Protein AF-0000000080208015 (afdb_homodimer)

Solvent-accessible surface area (backbone atoms only — not comparable to full-atom values): 23396 Å² total; per-residue (Å²): 111,74,65,52,50,56,50,48,65,58,19,70,75,49,60,36,46,51,72,70,50,49,55,54,48,58,71,59,47,42,80,45,78,41,51,55,68,32,77,72,48,50,57,57,36,70,75,39,34,36,34,33,29,68,35,41,29,38,30,33,27,43,63,46,97,78,62,53,70,34,47,76,48,58,40,22,44,45,29,70,52,44,69,42,36,48,31,81,92,44,45,27,84,51,18,32,30,20,65,29,54,25,35,33,40,32,32,48,21,72,60,49,50,51,50,40,67,75,40,54,69,21,49,59,49,38,43,28,52,52,46,52,52,32,52,53,38,47,48,50,48,51,34,66,23,74,47,53,70,61,45,40,53,52,51,51,50,52,51,42,36,27,48,36,63,70,41,80,81,41,68,59,59,47,74,31,84,46,43,62,60,51,52,13,41,38,61,48,48,49,54,66,59,44,49,54,44,52,51,52,41,31,75,69,67,36,33,45,84,50,92,60,23,33,33,33,52,26,43,52,58,39,54,54,53,41,60,68,71,96,113,73,65,53,50,56,50,48,65,59,18,70,76,48,57,35,44,53,71,69,51,50,54,53,48,58,72,58,46,43,80,46,78,40,51,56,68,32,78,72,46,50,57,56,36,69,75,39,33,36,35,32,30,69,35,42,28,38,30,33,26,42,65,45,97,77,63,52,70,34,46,76,48,57,39,22,44,46,28,71,53,43,70,43,37,49,31,81,90,45,45,28,84,50,18,32,28,20,64,28,54,26,34,33,40,32,31,48,20,72,60,48,52,52,51,41,67,76,40,57,71,20,47,59,49,38,43,30,53,51,46,51,52,32,52,53,40,48,49,50,47,51,35,65,23,74,47,52,70,60,43,40,54,54,52,50,50,51,50,45,37,27,48,36,63,70,41,79,80,42,68,60,59,47,73,31,84,48,43,62,60,52,51,11,43,38,60,47,48,48,53,65,60,45,48,54,44,53,50,53,42,33,74,68,66,36,35,46,84,50,90,60,23,35,33,33,52,26,44,52,58,39,52,56,52,41,60,68,70,95

Structure (mmCIF, N/CA/C/O backbone):
data_AF-0000000080208015-model_v1
#
loop_
_entity.id
_entity.type
_entity.pdbx_description
1 polymer 'Transcriptional regulator'
#
loop_
_atom_site.group_PDB
_atom_site.id
_atom_site.type_symbol
_atom_site.label_atom_id
_atom_site.label_alt_id
_atom_site.label_comp_id
_atom_site.label_asym_id
_atom_site.label_entity_id
_atom_site.label_seq_id
_atom_site.pdbx_PDB_ins_code
_atom_site.Cartn_x
_atom_site.Cartn_y
_atom_site.Cartn_z
_atom_site.occupancy
_atom_site.B_iso_or_equiv
_atom_site.auth_seq_id
_atom_site.auth_comp_id
_atom_site.auth_asym_id
_atom_site.auth_atom_id
_atom_site.pdbx_PDB_model_num
ATOM 1 N N . MET A 1 1 ? -26.188 -22.109 -5.305 1 51.5 1 MET A N 1
ATOM 2 C CA . MET A 1 1 ? -24.859 -22.547 -5.723 1 51.5 1 MET A CA 1
ATOM 3 C C . MET A 1 1 ? -24.391 -21.766 -6.949 1 51.5 1 MET A C 1
ATOM 5 O O . MET A 1 1 ? -23.234 -21.328 -7.012 1 51.5 1 MET A O 1
ATOM 9 N N . GLU A 1 2 ? 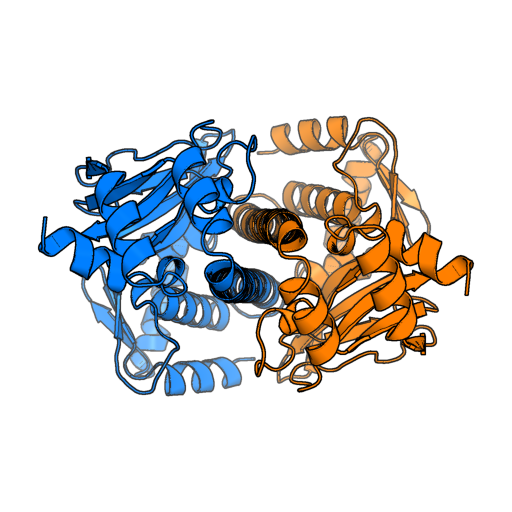-25.312 -21.609 -7.996 1 59.56 2 GLU A N 1
ATOM 10 C CA . GLU A 1 2 ? -25.062 -20.906 -9.25 1 59.56 2 GLU A CA 1
ATOM 11 C C . GLU A 1 2 ? -24.797 -19.422 -9.016 1 59.56 2 GLU A C 1
ATOM 13 O O . GLU A 1 2 ? -23.906 -18.828 -9.633 1 59.56 2 GLU A O 1
ATOM 18 N N . ASP A 1 3 ? -25.297 -18.875 -7.895 1 87.69 3 ASP A N 1
ATOM 19 C CA . ASP A 1 3 ? -25.188 -17.469 -7.539 1 87.69 3 ASP A CA 1
ATOM 20 C C . ASP A 1 3 ? -23.812 -17.156 -6.941 1 87.69 3 ASP A C 1
ATOM 22 O O . ASP A 1 3 ? -23.172 -16.172 -7.316 1 87.69 3 ASP A O 1
ATOM 26 N N . ILE A 1 4 ? -23.328 -18.219 -6.43 1 93.38 4 ILE A N 1
ATOM 27 C CA . ILE A 1 4 ? -22.031 -18.031 -5.77 1 93.38 4 ILE A CA 1
ATOM 28 C C . ILE A 1 4 ? -20.922 -18 -6.812 1 93.38 4 ILE A C 1
ATOM 30 O O . ILE A 1 4 ? -20.031 -17.141 -6.742 1 93.38 4 ILE A O 1
ATOM 34 N N . LYS A 1 5 ? -21.047 -18.922 -7.766 1 94.94 5 LYS A N 1
ATOM 35 C CA . LYS A 1 5 ? -20.047 -18.984 -8.828 1 94.94 5 LYS A CA 1
ATOM 36 C C . LYS A 1 5 ? -19.969 -17.656 -9.594 1 94.94 5 LYS A C 1
ATOM 38 O O . LYS A 1 5 ? -18.875 -17.156 -9.867 1 94.94 5 LYS A O 1
ATOM 43 N N . SER A 1 6 ? -21.125 -17.141 -9.945 1 94.69 6 SER A N 1
ATOM 44 C CA . SER A 1 6 ? -21.188 -15.875 -10.68 1 94.69 6 SER A CA 1
ATOM 45 C C . SER A 1 6 ? -20.562 -14.742 -9.875 1 94.69 6 SER A C 1
ATOM 47 O O . SER A 1 6 ? -19.859 -13.898 -10.438 1 94.69 6 SER A O 1
ATOM 49 N N . LEU A 1 7 ? -20.781 -14.727 -8.602 1 94.25 7 LEU A N 1
ATOM 50 C CA . LEU A 1 7 ? -20.234 -13.695 -7.727 1 94.25 7 LEU A CA 1
ATOM 51 C C . LEU A 1 7 ? -18.719 -13.812 -7.625 1 94.25 7 LEU A C 1
ATOM 53 O O . LEU A 1 7 ? -18.016 -12.797 -7.66 1 94.25 7 LEU A O 1
ATOM 57 N N . LEU A 1 8 ? -18.234 -15.055 -7.539 1 95.62 8 LEU A N 1
ATOM 58 C CA . LEU A 1 8 ? -16.797 -15.266 -7.449 1 95.62 8 LEU A CA 1
ATOM 59 C C . LEU A 1 8 ? -16.094 -14.867 -8.75 1 95.62 8 LEU A C 1
ATOM 61 O O . LEU A 1 8 ? -15 -14.312 -8.727 1 95.62 8 LEU A O 1
ATOM 65 N N . LEU A 1 9 ? -16.812 -15.141 -9.836 1 93.56 9 LEU A N 1
ATOM 66 C CA . LEU A 1 9 ? -16.266 -14.812 -11.148 1 93.56 9 LEU A CA 1
ATOM 67 C C . LEU A 1 9 ? -16.141 -13.305 -11.32 1 93.56 9 LEU A C 1
ATOM 69 O O . LEU A 1 9 ? -15.289 -12.828 -12.078 1 93.56 9 LEU A O 1
ATOM 73 N N . GLN A 1 10 ? -16.906 -12.562 -10.586 1 91.06 10 GLN A N 1
ATOM 74 C CA . GLN A 1 10 ? -16.922 -11.109 -10.711 1 91.06 10 GLN A CA 1
ATOM 75 C C . GLN A 1 10 ? -15.867 -10.469 -9.812 1 91.06 10 GLN A C 1
ATOM 77 O O . GLN A 1 10 ? -15.562 -9.281 -9.961 1 91.06 10 GLN A O 1
ATOM 82 N N . CYS A 1 11 ? -15.281 -11.203 -8.984 1 94 11 CYS A N 1
ATOM 83 C CA . CYS A 1 11 ? -14.297 -10.656 -8.055 1 94 11 CYS A CA 1
ATOM 84 C C . CYS A 1 11 ? -12.914 -10.586 -8.695 1 94 11 CYS A C 1
ATOM 86 O O . CYS A 1 11 ? -12.352 -11.617 -9.07 1 94 11 CYS A O 1
ATOM 88 N N . PRO A 1 12 ? -12.312 -9.438 -8.742 1 94.62 12 PRO A N 1
ATOM 89 C CA . PRO A 1 12 ? -11.039 -9.258 -9.453 1 94.62 12 PRO A CA 1
ATOM 90 C C . PRO A 1 12 ? -9.93 -10.164 -8.93 1 94.62 12 PRO A C 1
ATOM 92 O O . PRO A 1 12 ? -9.117 -10.664 -9.703 1 94.62 12 PRO A O 1
ATOM 95 N N . VAL A 1 13 ? -9.883 -10.461 -7.672 1 95.5 13 VAL A N 1
ATOM 96 C CA . VAL A 1 13 ? -8.781 -11.195 -7.062 1 95.5 13 VAL A CA 1
ATOM 97 C C . VAL A 1 13 ? -8.82 -12.648 -7.52 1 95.5 13 VAL A C 1
ATOM 99 O O . VAL A 1 13 ? -7.812 -13.359 -7.457 1 95.5 13 VAL A O 1
ATOM 102 N N . LEU A 1 14 ? -9.977 -13.125 -8.062 1 97.19 14 LEU A N 1
ATOM 103 C CA . LEU A 1 14 ? -10.125 -14.508 -8.492 1 97.19 14 LEU A CA 1
ATOM 104 C C . LEU A 1 14 ? -10.078 -14.617 -10.016 1 97.19 14 LEU A C 1
ATOM 106 O O . LEU A 1 14 ? -10.203 -15.703 -10.57 1 97.19 14 LEU A O 1
ATOM 110 N N . ALA A 1 15 ? -9.867 -13.492 -10.656 1 95.69 15 ALA A N 1
ATOM 111 C CA . ALA A 1 15 ? -9.977 -13.414 -12.109 1 95.69 15 ALA A CA 1
ATOM 112 C C . ALA A 1 15 ? -8.898 -14.258 -12.789 1 95.69 15 ALA A C 1
ATOM 114 O O . ALA A 1 15 ? -9.023 -14.609 -13.961 1 95.69 15 ALA A O 1
ATOM 115 N N . GLY A 1 16 ? -7.844 -14.562 -12.07 1 96.75 16 GLY A N 1
ATOM 116 C CA . GLY A 1 16 ? -6.77 -15.352 -12.648 1 96.75 16 GLY A CA 1
ATOM 117 C C . GLY A 1 16 ? -7.039 -16.844 -12.594 1 96.75 16 GLY A C 1
ATOM 118 O O . GLY A 1 16 ? -6.332 -17.625 -13.234 1 96.75 16 GLY A O 1
ATOM 119 N N . LEU A 1 17 ? -8.023 -17.281 -11.891 1 97.44 17 LEU A N 1
ATOM 120 C CA . LEU A 1 17 ? -8.359 -18.688 -11.789 1 97.44 17 LEU A CA 1
ATOM 121 C C . LEU A 1 17 ? -9.062 -19.172 -13.055 1 97.44 17 LEU A C 1
ATOM 123 O O . LEU A 1 17 ? -9.945 -18.5 -13.578 1 97.44 17 LEU A O 1
ATOM 127 N N . PRO A 1 18 ? -8.672 -20.375 -13.523 1 97.31 18 PRO A N 1
ATOM 128 C CA . PRO A 1 18 ? -9.477 -20.984 -14.578 1 97.31 18 PRO A CA 1
ATOM 129 C C . PRO A 1 18 ? -10.836 -21.484 -14.086 1 97.31 18 PRO A C 1
ATOM 131 O O . PRO A 1 18 ? -11.109 -21.438 -12.883 1 97.31 18 PRO A O 1
ATOM 134 N N . VAL A 1 19 ? -11.625 -21.953 -14.992 1 96 19 VAL A N 1
ATOM 135 C CA . VAL A 1 19 ? -12.969 -22.391 -14.664 1 96 19 VAL A CA 1
ATOM 136 C C . VAL A 1 19 ? -12.898 -23.516 -13.617 1 96 19 VAL A C 1
ATOM 138 O O . VAL A 1 19 ? -13.695 -23.531 -12.68 1 96 19 VAL A O 1
ATOM 141 N N . GLU A 1 20 ? -12 -24.406 -13.789 1 97.19 20 GLU A N 1
ATOM 142 C CA . GLU A 1 20 ? -11.82 -25.484 -12.828 1 97.19 20 GLU A CA 1
ATOM 143 C C . GLU A 1 20 ? -11.477 -24.938 -11.445 1 97.19 20 GLU A C 1
ATOM 145 O O . GLU A 1 20 ? -11.961 -25.453 -10.43 1 97.19 20 GLU A O 1
ATOM 150 N N . GLY A 1 21 ? -10.602 -23.938 -11.406 1 97.62 21 GLY A N 1
ATOM 151 C CA . GLY A 1 21 ? -10.227 -23.312 -10.156 1 97.62 21 GLY A CA 1
ATOM 152 C C . GLY A 1 21 ? -11.391 -22.625 -9.453 1 97.62 21 GLY A C 1
ATOM 153 O O . GLY A 1 21 ? -11.523 -22.719 -8.234 1 97.62 21 GLY A O 1
ATOM 154 N N . ILE A 1 22 ? -12.234 -21.969 -10.258 1 97.69 22 ILE A N 1
ATOM 155 C CA . ILE A 1 22 ? -13.414 -21.328 -9.703 1 97.69 22 ILE A CA 1
ATOM 156 C C . ILE A 1 22 ? -14.359 -22.375 -9.117 1 97.69 22 ILE A C 1
ATOM 158 O O . ILE A 1 22 ? -14.914 -22.188 -8.039 1 97.69 22 ILE A O 1
ATOM 162 N N . ASN A 1 23 ? -14.492 -23.469 -9.828 1 97.38 23 ASN A N 1
ATOM 163 C CA . ASN A 1 23 ? -15.328 -24.547 -9.328 1 97.38 23 ASN A CA 1
ATOM 164 C C . ASN A 1 23 ? -14.82 -25.078 -7.992 1 97.38 23 ASN A C 1
ATOM 166 O O . ASN A 1 23 ? -15.609 -25.375 -7.094 1 97.38 23 ASN A O 1
ATOM 170 N N . GLU A 1 24 ? -13.586 -25.203 -7.855 1 97.94 24 GLU A N 1
ATOM 171 C CA . GLU A 1 24 ? -13 -25.641 -6.594 1 97.94 24 GLU A CA 1
ATOM 172 C C . GLU A 1 24 ? -13.195 -24.594 -5.496 1 97.94 24 GLU A C 1
ATOM 174 O O . GLU A 1 24 ? -13.438 -24.938 -4.34 1 97.94 24 GLU A O 1
ATOM 179 N N . ALA A 1 25 ? -13.055 -23.328 -5.891 1 97.75 25 ALA A N 1
ATOM 180 C CA . ALA A 1 25 ? -13.312 -22.25 -4.934 1 97.75 25 ALA A CA 1
ATOM 181 C C . ALA A 1 25 ? -14.742 -22.312 -4.41 1 97.75 25 ALA A C 1
ATOM 183 O O . ALA A 1 25 ? -14.984 -22.109 -3.221 1 97.75 25 ALA A O 1
ATOM 184 N N . VAL A 1 26 ? -15.656 -22.594 -5.262 1 97.38 26 VAL A N 1
ATOM 185 C CA . VAL A 1 26 ? -17.062 -22.703 -4.898 1 97.38 26 VAL A CA 1
ATOM 186 C C . VAL A 1 26 ? -17.25 -23.781 -3.838 1 97.38 26 VAL A C 1
ATOM 188 O O . VAL A 1 26 ? -18.094 -23.641 -2.945 1 97.38 26 VAL A O 1
ATOM 191 N N . GLN A 1 27 ? -16.438 -24.75 -3.842 1 97.12 27 GLN A N 1
ATOM 192 C CA . GLN A 1 27 ? -16.562 -25.891 -2.932 1 97.12 27 GLN A CA 1
ATOM 193 C C . GLN A 1 27 ? -16.031 -25.547 -1.542 1 97.12 27 GLN A C 1
ATOM 195 O O . GLN A 1 27 ? -16.422 -26.172 -0.553 1 97.12 27 GLN A O 1
ATOM 200 N N . ILE A 1 28 ? -15.266 -24.609 -1.431 1 96.56 28 ILE A N 1
ATOM 201 C CA . ILE A 1 28 ? -14.633 -24.344 -0.142 1 96.56 28 ILE A CA 1
ATOM 202 C C . ILE A 1 28 ? -15.195 -23.047 0.452 1 96.56 28 ILE A C 1
ATOM 204 O O . ILE A 1 28 ? -14.938 -22.734 1.615 1 96.56 28 ILE A O 1
ATOM 208 N N . VAL A 1 29 ? -15.969 -22.359 -0.311 1 97 29 VAL A N 1
ATOM 209 C CA . VAL A 1 29 ? -16.469 -21.047 0.089 1 97 29 VAL A CA 1
ATOM 210 C C . VAL A 1 29 ? -17.547 -21.219 1.169 1 97 29 VAL A C 1
ATOM 212 O O . VAL A 1 29 ? -18.328 -22.172 1.14 1 97 29 VAL A O 1
ATOM 215 N N . ARG A 1 30 ? -17.578 -20.328 2.172 1 96.38 30 ARG A N 1
ATOM 216 C CA . ARG A 1 30 ? -18.609 -20.234 3.199 1 96.38 30 ARG A CA 1
ATOM 217 C C . ARG A 1 30 ? -19.281 -18.875 3.178 1 96.38 30 ARG A C 1
ATOM 219 O O . ARG A 1 30 ? -18.609 -17.844 3.211 1 96.38 30 ARG A O 1
ATOM 226 N N . ALA A 1 31 ? -20.578 -18.875 3.18 1 96.62 31 ALA A N 1
ATOM 227 C CA . ALA A 1 31 ? -21.328 -17.625 3.227 1 96.62 31 ALA A CA 1
ATOM 228 C C . ALA A 1 31 ? -21.547 -17.172 4.668 1 96.62 31 ALA A C 1
ATOM 230 O O . ALA A 1 31 ? -21.891 -17.984 5.535 1 96.62 31 ALA A O 1
ATOM 231 N N . ARG A 1 32 ? -21.297 -15.953 4.953 1 97.06 32 ARG A N 1
ATOM 232 C CA . ARG A 1 32 ? -21.516 -15.336 6.258 1 97.06 32 ARG A CA 1
ATOM 233 C C . ARG A 1 32 ? -22.344 -14.062 6.133 1 97.06 32 ARG A C 1
ATOM 235 O O . ARG A 1 32 ? -22.141 -13.273 5.207 1 97.06 32 ARG A O 1
ATOM 242 N N . HIS A 1 33 ? -23.234 -13.891 7.043 1 97.94 33 HIS A N 1
ATOM 243 C CA . HIS A 1 33 ? -24.078 -12.703 7.051 1 97.94 33 HIS A CA 1
ATOM 244 C C . HIS A 1 33 ? -23.812 -11.844 8.281 1 97.94 33 HIS A C 1
ATOM 246 O O . HIS A 1 33 ? -23.625 -12.367 9.383 1 97.94 33 HIS A O 1
ATOM 252 N N . PHE A 1 34 ? -23.766 -10.562 8.086 1 98.25 34 PHE A N 1
ATOM 253 C CA . PHE A 1 34 ? -23.578 -9.586 9.156 1 98.25 34 PHE A CA 1
ATOM 254 C C . PHE A 1 34 ? -24.594 -8.453 9.047 1 98.25 34 PHE A C 1
ATOM 256 O O . PHE A 1 34 ? -24.797 -7.906 7.965 1 98.25 34 PHE A O 1
ATOM 263 N N . ASP A 1 35 ? -25.141 -8.094 10.18 1 98.12 35 ASP A N 1
ATOM 264 C CA . ASP A 1 35 ? -26.016 -6.926 10.219 1 98.12 35 ASP A CA 1
ATOM 265 C C . ASP A 1 35 ? -25.219 -5.629 10.172 1 98.12 35 ASP A C 1
ATOM 267 O O . ASP A 1 35 ? -24.031 -5.617 10.531 1 98.12 35 ASP A O 1
ATOM 271 N N . GLU A 1 36 ? -25.875 -4.668 9.688 1 96.5 36 GLU A N 1
ATOM 272 C CA . GLU A 1 36 ? -25.266 -3.348 9.711 1 96.5 36 GLU A CA 1
ATOM 273 C C . GLU A 1 36 ? -24.625 -3.068 11.07 1 96.5 36 GLU A C 1
ATOM 275 O O . GLU A 1 36 ? -25.203 -3.367 12.117 1 96.5 36 GLU A O 1
ATOM 280 N N . LYS A 1 37 ? -23.375 -2.645 11.047 1 95 37 LYS A N 1
ATOM 281 C CA . LYS A 1 37 ? -22.594 -2.201 12.195 1 95 37 LYS A CA 1
ATOM 282 C C . LYS A 1 37 ? -22 -3.389 12.938 1 95 37 LYS A C 1
ATOM 284 O O . LYS A 1 37 ? -21.234 -3.209 13.891 1 95 37 LYS A O 1
ATOM 289 N N . ALA A 1 38 ? -22.328 -4.574 12.492 1 97.38 38 ALA A N 1
ATOM 290 C CA . ALA A 1 38 ? -21.734 -5.75 13.141 1 97.38 38 ALA A CA 1
ATOM 291 C C . ALA A 1 38 ? -20.234 -5.832 12.875 1 97.38 38 ALA A C 1
ATOM 293 O O . ALA A 1 38 ? -19.781 -5.523 11.773 1 97.38 38 ALA A O 1
ATOM 294 N N . LEU A 1 39 ? -19.5 -6.285 13.883 1 96.31 39 LEU A N 1
ATOM 295 C CA . LEU A 1 39 ? -18.062 -6.523 13.734 1 96.31 39 LEU A CA 1
ATOM 296 C C . LEU A 1 39 ? -17.812 -7.77 12.898 1 96.31 39 LEU A C 1
ATOM 298 O O . LEU A 1 39 ? -18.328 -8.844 13.195 1 96.31 39 LEU A O 1
ATOM 302 N N . ILE A 1 40 ? -17.078 -7.602 11.852 1 96.94 40 ILE A N 1
ATOM 303 C CA . ILE A 1 40 ? -16.734 -8.727 10.992 1 96.94 40 ILE A CA 1
ATOM 304 C C . ILE A 1 40 ? -15.438 -9.367 11.477 1 96.94 40 ILE A C 1
ATOM 306 O O . ILE A 1 40 ? -15.359 -10.594 11.609 1 96.94 40 ILE A O 1
ATOM 310 N N . CYS A 1 41 ? -14.445 -8.617 11.719 1 94.62 41 CYS A N 1
ATOM 311 C CA . CYS A 1 41 ? -13.18 -9.062 12.281 1 94.62 41 CYS A CA 1
ATOM 312 C C . CYS A 1 41 ? -12.469 -7.926 13.008 1 94.62 41 CYS A C 1
ATOM 314 O O . CYS A 1 41 ? -12.68 -6.754 12.688 1 94.62 41 CYS A O 1
ATOM 316 N N . SER A 1 42 ? -11.633 -8.312 13.961 1 92.44 42 SER A N 1
ATOM 317 C CA . SER A 1 42 ? -10.906 -7.328 14.766 1 92.44 42 SER A CA 1
ATOM 318 C C . SER A 1 42 ? -9.438 -7.258 14.352 1 92.44 42 SER A C 1
ATOM 320 O O . SER A 1 42 ? -8.875 -8.242 13.867 1 92.44 42 SER A O 1
ATOM 322 N N . LYS A 1 43 ? -8.93 -6.074 14.547 1 90.69 43 LYS A N 1
ATOM 323 C CA . LYS A 1 43 ? -7.477 -5.957 14.43 1 90.69 43 LYS A CA 1
ATOM 324 C C . LYS A 1 43 ? -6.77 -6.996 15.289 1 90.69 43 LYS A C 1
ATOM 326 O O . LYS A 1 43 ? -7.16 -7.23 16.438 1 90.69 43 LYS A O 1
ATOM 331 N N . GLY A 1 44 ? -5.766 -7.688 14.672 1 90.19 44 GLY A N 1
ATOM 332 C CA . GLY A 1 44 ? -4.984 -8.664 15.414 1 90.19 44 GLY A CA 1
ATOM 333 C C . GLY A 1 44 ? -5.539 -10.07 15.32 1 90.19 44 GLY A C 1
ATOM 334 O O . GLY A 1 44 ? -4.902 -11.023 15.766 1 90.19 44 GLY A O 1
ATOM 335 N N . ALA A 1 45 ? -6.746 -10.188 14.789 1 89.94 45 ALA A N 1
ATOM 336 C CA . ALA A 1 45 ? -7.328 -11.523 14.633 1 89.94 45 ALA A CA 1
ATOM 337 C C . ALA A 1 45 ? -6.398 -12.438 13.852 1 89.94 45 ALA A C 1
ATOM 339 O O . ALA A 1 45 ? -5.785 -12.016 12.867 1 89.94 45 ALA A O 1
ATOM 340 N N . GLN A 1 46 ? -6.258 -13.68 14.203 1 88.5 46 GLN A N 1
ATOM 341 C CA . GLN A 1 46 ? -5.305 -14.633 13.633 1 88.5 46 GLN A CA 1
ATOM 342 C C . GLN A 1 46 ? -5.902 -15.352 12.422 1 88.5 46 GLN A C 1
ATOM 344 O O . GLN A 1 46 ? -5.18 -15.984 11.656 1 88.5 46 GLN A O 1
ATOM 349 N N . HIS A 1 47 ? -7.145 -15.141 12.258 1 84.31 47 HIS A N 1
ATOM 350 C CA . HIS A 1 47 ? -7.801 -15.836 11.156 1 84.31 47 HIS A CA 1
ATOM 351 C C . HIS A 1 47 ? -7.43 -15.203 9.812 1 84.31 47 HIS A C 1
ATOM 353 O O . HIS A 1 47 ? -7.398 -13.977 9.688 1 84.31 47 HIS A O 1
ATOM 359 N N . SER A 1 48 ? -6.973 -16.125 8.977 1 90.19 48 SER A N 1
ATOM 360 C CA . SER A 1 48 ? -6.605 -15.688 7.633 1 90.19 48 SER A 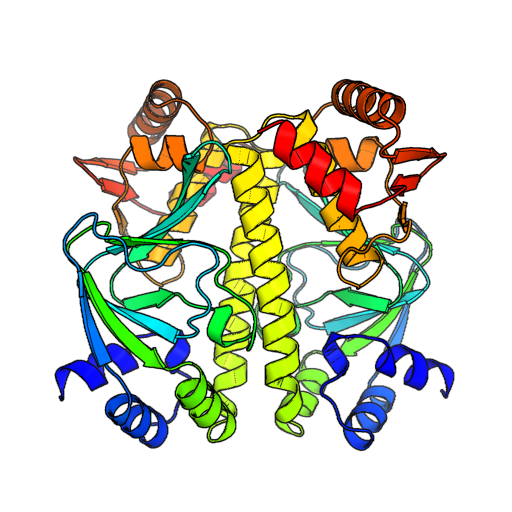CA 1
ATOM 361 C C . SER A 1 48 ? -7.598 -16.203 6.594 1 90.19 48 SER A C 1
ATOM 363 O O . SER A 1 48 ? -7.66 -17.406 6.336 1 90.19 48 SER A O 1
ATOM 365 N N . SER A 1 49 ? -8.445 -15.344 6.062 1 95 49 SER A N 1
ATOM 366 C CA . SER A 1 49 ? -9.398 -15.688 5.02 1 95 49 SER A CA 1
ATOM 367 C C . SER A 1 49 ? -9.523 -14.57 3.99 1 95 49 SER A C 1
ATOM 369 O O . SER A 1 49 ? -9.344 -13.391 4.32 1 95 49 SER A O 1
ATOM 371 N N . LEU A 1 50 ? -9.711 -14.984 2.791 1 97 50 LEU A N 1
ATOM 372 C CA . LEU A 1 50 ? -10.156 -14.031 1.785 1 97 50 LEU A CA 1
ATOM 373 C C . LEU A 1 50 ? -11.656 -13.797 1.873 1 97 50 LEU A C 1
ATOM 375 O O . LEU A 1 50 ? -12.438 -14.758 1.898 1 97 50 LEU A O 1
ATOM 379 N N . MET A 1 51 ? -12.055 -12.594 1.963 1 97.19 51 MET A N 1
ATOM 380 C CA . MET A 1 51 ? -13.469 -12.234 2.045 1 97.19 51 MET A CA 1
ATOM 381 C C . MET A 1 51 ? -13.922 -11.531 0.77 1 97.19 51 MET A C 1
ATOM 383 O O . MET A 1 51 ? -13.422 -10.461 0.427 1 97.19 51 MET A O 1
ATOM 387 N N . VAL A 1 52 ? -14.828 -12.109 0.108 1 97.38 52 VAL A N 1
ATOM 388 C CA . VAL A 1 52 ? -15.469 -11.516 -1.062 1 97.38 52 VAL A CA 1
ATOM 389 C C . VAL A 1 52 ? -16.828 -10.961 -0.675 1 97.38 52 VAL A C 1
ATOM 391 O O . VAL A 1 52 ? -17.641 -11.656 -0.064 1 97.38 52 VAL A O 1
ATOM 394 N N . ILE A 1 53 ? -17.062 -9.742 -1.015 1 97.25 53 ILE A N 1
ATOM 395 C CA . ILE A 1 53 ? -18.328 -9.102 -0.64 1 97.25 53 ILE A CA 1
ATOM 396 C C . ILE A 1 53 ? -19.391 -9.414 -1.685 1 97.25 53 ILE A C 1
ATOM 398 O O . ILE A 1 53 ? -19.344 -8.898 -2.805 1 97.25 53 ILE A O 1
ATOM 402 N N . ALA A 1 54 ? -20.328 -10.195 -1.336 1 96.62 54 ALA A N 1
ATOM 403 C CA . ALA A 1 54 ? -21.406 -10.562 -2.24 1 96.62 54 ALA A CA 1
ATOM 404 C C . ALA A 1 54 ? -22.5 -9.492 -2.264 1 96.62 54 ALA A C 1
ATOM 406 O O . ALA A 1 54 ? -23.031 -9.172 -3.322 1 96.62 54 ALA A O 1
ATOM 407 N N . LYS A 1 55 ? -22.781 -9.016 -1.072 1 95.81 55 LYS A N 1
ATOM 408 C CA . LYS A 1 55 ? -23.797 -7.98 -0.909 1 95.81 55 LYS A CA 1
ATOM 409 C C . LYS A 1 55 ? -23.406 -7.004 0.2 1 95.81 55 LYS A C 1
ATOM 411 O O . LYS A 1 55 ? -22.859 -7.41 1.229 1 95.81 55 LYS A O 1
ATOM 416 N N . GLY A 1 56 ? -23.75 -5.738 -0.104 1 95.44 56 GLY A N 1
ATOM 417 C CA . GLY A 1 56 ? -23.547 -4.723 0.918 1 95.44 56 GLY A CA 1
ATOM 418 C C . GLY A 1 56 ? -22.188 -4.051 0.819 1 95.44 56 GLY A C 1
ATOM 419 O O . GLY A 1 56 ? -21.578 -4.023 -0.253 1 95.44 56 GLY A O 1
ATOM 420 N N . SER A 1 57 ? -21.797 -3.344 1.918 1 95.19 57 SER A N 1
ATOM 421 C CA . SER A 1 57 ? -20.547 -2.607 1.979 1 95.19 57 SER A CA 1
ATOM 422 C C . SER A 1 57 ? -19.828 -2.832 3.309 1 95.19 57 SER A C 1
ATOM 424 O O . SER A 1 57 ? -20.484 -3.039 4.336 1 95.19 57 SER A O 1
ATOM 426 N N . VAL A 1 58 ? -18.578 -2.906 3.211 1 96.62 58 VAL A N 1
ATOM 427 C CA . VAL A 1 58 ? -17.75 -3.184 4.379 1 96.62 58 VAL A CA 1
ATOM 428 C C . VAL A 1 58 ? -16.828 -2 4.641 1 96.62 58 VAL A C 1
ATOM 430 O O . VAL A 1 58 ? -16.25 -1.434 3.705 1 96.62 58 VAL A O 1
ATOM 433 N N . ARG A 1 59 ? -16.719 -1.663 5.852 1 95.56 59 ARG A N 1
ATOM 434 C CA . ARG A 1 59 ? -15.812 -0.609 6.285 1 95.56 59 ARG A CA 1
ATOM 435 C C . ARG A 1 59 ? -14.578 -1.195 6.953 1 95.56 59 ARG A C 1
ATOM 437 O O . ARG A 1 59 ? -14.68 -1.903 7.957 1 95.56 59 ARG A O 1
ATOM 444 N N . VAL A 1 60 ? -13.461 -0.964 6.348 1 95.88 60 VAL A N 1
ATOM 445 C CA . VAL A 1 60 ? -12.188 -1.323 6.961 1 95.88 60 VAL A CA 1
ATOM 446 C C . VAL A 1 60 ? -11.727 -0.2 7.887 1 95.88 60 VAL A C 1
ATOM 448 O O . VAL A 1 60 ? -11.641 0.958 7.473 1 95.88 60 VAL A O 1
ATOM 451 N N . ASN A 1 61 ? -11.445 -0.581 9.094 1 94.5 61 ASN A N 1
ATOM 452 C CA . ASN A 1 61 ? -11.148 0.424 10.109 1 94.5 61 ASN A CA 1
ATOM 453 C C . ASN A 1 61 ? -10.016 -0.024 11.023 1 94.5 61 ASN A C 1
ATOM 455 O O . ASN A 1 61 ? -9.57 -1.169 10.953 1 94.5 61 ASN A O 1
ATOM 459 N N . SER A 1 62 ? -9.539 0.878 11.711 1 92.06 62 SER A N 1
ATOM 460 C CA . SER A 1 62 ? -8.586 0.62 12.781 1 92.06 62 SER A CA 1
ATOM 461 C C . SER A 1 62 ? -8.961 1.366 14.062 1 92.06 62 SER A C 1
ATOM 463 O O . SER A 1 62 ? -9.648 2.389 14.008 1 92.06 62 SER A O 1
ATOM 465 N N . ILE A 1 63 ? -8.633 0.772 15.188 1 85.94 63 ILE A N 1
ATOM 466 C CA . ILE A 1 63 ? -8.883 1.393 16.484 1 85.94 63 ILE A CA 1
ATOM 467 C C . ILE A 1 63 ? -7.559 1.62 17.203 1 85.94 63 ILE A C 1
ATOM 469 O O . ILE A 1 63 ? -6.746 0.702 17.344 1 85.94 63 ILE A O 1
ATOM 473 N N . SER A 1 64 ? -7.355 2.824 17.578 1 80.31 64 SER A N 1
ATOM 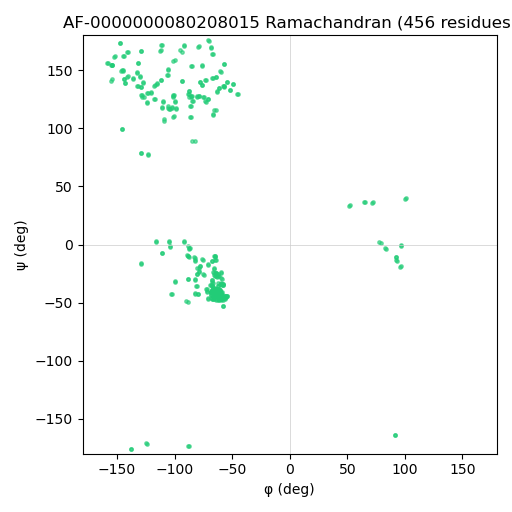474 C CA . SER A 1 64 ? -6.141 3.139 18.328 1 80.31 64 SER A CA 1
ATOM 475 C C . SER A 1 64 ? -6.164 2.512 19.719 1 80.31 64 SER A C 1
ATOM 477 O O . SER A 1 64 ? -7.18 1.957 20.125 1 80.31 64 SER A O 1
ATOM 479 N N . SER A 1 65 ? -5.012 2.578 20.344 1 77.62 65 SER A N 1
ATOM 480 C CA . SER A 1 65 ? -4.922 2.047 21.703 1 77.62 65 SER A CA 1
ATOM 481 C C . SER A 1 65 ? -5.855 2.793 22.656 1 77.62 65 SER A C 1
ATOM 483 O O . SER A 1 65 ? -6.316 2.229 23.656 1 77.62 65 SER A O 1
ATOM 485 N N . LYS A 1 66 ? -6.156 4.062 22.344 1 80.44 66 LYS A N 1
ATOM 486 C CA . LYS A 1 66 ? -7.031 4.867 23.203 1 80.44 66 LYS A CA 1
ATOM 487 C C . LYS A 1 66 ? -8.484 4.75 22.75 1 80.44 66 LYS A C 1
ATOM 489 O O . LYS A 1 66 ? -9.352 5.473 23.25 1 80.44 66 LYS A O 1
ATOM 494 N N . GLY A 1 67 ? -8.703 3.93 21.734 1 80.81 67 GLY A N 1
ATOM 495 C CA . GLY A 1 67 ? -10.07 3.621 21.359 1 80.81 67 GLY A CA 1
ATOM 496 C C . GLY A 1 67 ? -10.578 4.484 20.219 1 80.81 67 GLY A C 1
ATOM 497 O O . GLY A 1 67 ? -11.734 4.367 19.812 1 80.81 67 GLY A O 1
ATOM 498 N N . LYS A 1 68 ? -9.797 5.324 19.781 1 83.94 68 LYS A N 1
ATOM 499 C CA . LYS A 1 68 ? -10.211 6.148 18.641 1 83.94 68 LYS A CA 1
ATOM 500 C C . LYS A 1 68 ? -10.266 5.328 17.359 1 83.94 68 LYS A C 1
ATOM 502 O O . LYS A 1 68 ? -9.281 4.676 16.984 1 83.94 68 LYS A O 1
ATOM 507 N N . GLU A 1 69 ? -11.445 5.359 16.703 1 87.88 69 GLU A N 1
ATOM 508 C CA . GLU A 1 69 ? -11.633 4.605 15.469 1 87.88 69 GLU A CA 1
ATOM 509 C C . GLU A 1 69 ? -11.344 5.473 14.25 1 87.88 69 GLU A C 1
ATOM 511 O O . GLU A 1 69 ? -11.695 6.652 14.219 1 87.88 69 GLU A O 1
ATOM 516 N N . VAL A 1 70 ? -10.719 4.875 13.289 1 92.56 70 VAL A N 1
ATOM 517 C CA . VAL A 1 70 ? -10.461 5.555 12.023 1 92.56 70 VAL A CA 1
ATOM 518 C C . VAL A 1 70 ? -10.938 4.688 10.859 1 92.56 70 VAL A C 1
ATOM 520 O O . VAL A 1 70 ? -10.641 3.488 10.812 1 92.56 70 VAL A O 1
ATOM 523 N N . THR A 1 71 ? -11.727 5.285 10 1 94.38 71 THR A N 1
ATOM 524 C CA . THR A 1 71 ? -12.117 4.613 8.766 1 94.38 71 THR A CA 1
ATOM 525 C C . THR A 1 71 ? -11 4.684 7.734 1 94.38 71 THR A C 1
ATOM 527 O O . THR A 1 71 ? -10.508 5.766 7.414 1 94.38 71 THR A O 1
ATOM 530 N N . LEU A 1 72 ? -10.602 3.572 7.184 1 94.62 72 LEU A N 1
ATOM 531 C CA . LEU A 1 72 ? -9.492 3.533 6.23 1 94.62 72 LEU A CA 1
ATOM 532 C C . LEU A 1 72 ? -10.016 3.406 4.805 1 94.62 72 LEU A C 1
ATOM 534 O O . LEU A 1 72 ? -9.516 4.078 3.896 1 94.62 72 LEU A O 1
ATOM 538 N N . MET A 1 73 ? -11 2.568 4.648 1 94.88 73 MET A N 1
ATOM 539 C CA . MET A 1 73 ? -11.578 2.32 3.33 1 94.88 73 MET A CA 1
ATOM 540 C C . MET A 1 73 ? -12.992 1.754 3.459 1 94.88 73 MET A C 1
ATOM 542 O O . MET A 1 73 ? -13.344 1.189 4.496 1 94.88 73 MET A O 1
ATOM 546 N N . ILE A 1 74 ? -13.75 1.939 2.453 1 94.44 74 ILE A N 1
ATOM 547 C CA . ILE A 1 74 ? -15.062 1.309 2.322 1 94.44 74 ILE A CA 1
ATOM 548 C C . ILE A 1 74 ? -15.133 0.526 1.013 1 94.44 74 ILE A C 1
ATOM 550 O O . ILE A 1 74 ? -14.969 1.099 -0.068 1 94.44 74 ILE A O 1
ATOM 554 N N . PHE A 1 75 ? -15.391 -0.72 1.128 1 94.62 75 PHE A N 1
ATOM 555 C CA . PHE A 1 75 ? -15.508 -1.589 -0.038 1 94.62 75 PHE A CA 1
ATOM 556 C C . PHE A 1 75 ? -16.969 -1.946 -0.304 1 94.62 75 PHE A C 1
ATOM 558 O O . PHE A 1 75 ? -17.75 -2.127 0.632 1 94.62 75 PHE A O 1
ATOM 565 N N . GLU A 1 76 ? -17.281 -2.082 -1.552 1 93.81 76 GLU A N 1
ATOM 566 C CA . GLU A 1 76 ? -18.641 -2.438 -1.95 1 93.81 76 GLU A CA 1
ATOM 567 C C . GLU A 1 76 ? -18.688 -3.844 -2.537 1 93.81 76 GLU A C 1
ATOM 569 O O . GLU A 1 76 ? -17.641 -4.461 -2.777 1 93.81 76 GLU A O 1
ATOM 574 N N . ALA A 1 77 ? -19.938 -4.305 -2.768 1 93.88 77 ALA A N 1
ATOM 575 C CA . ALA A 1 77 ? -20.156 -5.598 -3.412 1 93.88 77 ALA A CA 1
ATOM 576 C C . ALA A 1 77 ? -19.312 -5.73 -4.676 1 93.88 77 ALA A C 1
ATOM 578 O O . ALA A 1 77 ? -19.188 -4.777 -5.449 1 93.88 77 ALA A O 1
ATOM 579 N N . GLY A 1 78 ? -18.766 -6.953 -4.789 1 92.12 78 GLY A N 1
ATOM 580 C CA . GLY A 1 78 ? -17.859 -7.191 -5.898 1 92.12 78 GLY A CA 1
ATOM 581 C C . GLY A 1 78 ? -16.406 -7.027 -5.523 1 92.12 78 GLY A C 1
ATOM 582 O O . GLY A 1 78 ? -15.516 -7.504 -6.234 1 92.12 78 GLY A O 1
ATOM 583 N N . GLY A 1 79 ? -16.203 -6.336 -4.426 1 94.19 79 GLY A N 1
ATOM 584 C CA . GLY A 1 79 ? -14.852 -6.148 -3.916 1 94.19 79 GLY A CA 1
ATOM 585 C C . GLY A 1 79 ? -14.398 -7.27 -2.998 1 94.19 79 GLY A C 1
ATOM 586 O O . GLY A 1 79 ? -15.039 -8.32 -2.932 1 94.19 79 GLY A O 1
ATOM 587 N N . TRP A 1 80 ? -13.25 -7.055 -2.42 1 96.12 80 TRP A N 1
ATOM 588 C CA . TRP A 1 80 ? -12.672 -8.07 -1.554 1 96.12 80 TRP A CA 1
ATOM 589 C C . TRP A 1 80 ? -11.734 -7.445 -0.525 1 96.12 80 TRP A C 1
ATOM 591 O O . TRP A 1 80 ? -11.273 -6.316 -0.705 1 96.12 80 TRP A O 1
ATOM 601 N N . PHE A 1 81 ? -11.578 -8.117 0.564 1 95.5 81 PHE A N 1
ATOM 602 C CA . PHE A 1 81 ? -10.594 -7.77 1.58 1 95.5 81 PHE A CA 1
ATOM 603 C C . PHE A 1 81 ? -10.062 -9.023 2.271 1 95.5 81 PHE A C 1
ATOM 605 O O . PHE A 1 81 ? -10.484 -10.141 1.952 1 95.5 81 PHE A O 1
ATOM 612 N N . GLY A 1 82 ? -9.062 -8.867 3.113 1 94.31 82 GLY A N 1
ATOM 613 C CA . GLY A 1 82 ? -8.422 -10 3.766 1 94.31 82 GLY A CA 1
ATOM 614 C C . GLY A 1 82 ? -7.105 -10.391 3.125 1 94.31 82 GLY A C 1
ATOM 615 O O . GLY A 1 82 ? -6.816 -11.578 2.959 1 94.31 82 GLY A O 1
ATOM 616 N N . ASP A 1 83 ? -6.375 -9.391 2.756 1 91.38 83 ASP A N 1
ATOM 617 C CA . ASP A 1 83 ? -5.113 -9.586 2.047 1 91.38 83 ASP A CA 1
ATOM 618 C C . ASP A 1 83 ? -4.09 -10.297 2.932 1 91.38 83 ASP A C 1
ATOM 620 O O . ASP A 1 83 ? -3.064 -10.773 2.441 1 91.38 83 ASP A O 1
ATOM 624 N N . ASN A 1 84 ? -4.418 -10.422 4.219 1 92.81 84 ASN A N 1
ATOM 625 C CA . ASN A 1 84 ? -3.508 -11.156 5.09 1 92.81 84 ASN A CA 1
ATOM 626 C C . ASN A 1 84 ? -3.42 -12.625 4.695 1 92.81 84 ASN A C 1
ATOM 628 O O . ASN A 1 84 ? -2.529 -13.344 5.148 1 92.81 84 ASN A O 1
ATOM 632 N N . VAL A 1 85 ? -4.309 -13.078 3.861 1 94.62 85 VAL A N 1
ATOM 633 C CA . VAL A 1 85 ? -4.25 -14.445 3.336 1 94.62 85 VAL A CA 1
ATOM 634 C C . VAL A 1 85 ? -2.939 -14.648 2.58 1 94.62 85 VAL A C 1
ATOM 636 O O . VAL A 1 85 ? -2.461 -15.781 2.457 1 94.62 85 VAL A O 1
ATOM 639 N N . PHE A 1 86 ? -2.352 -13.57 2.104 1 96 86 PHE A N 1
ATOM 640 C CA . PHE A 1 86 ? -1.123 -13.672 1.325 1 96 86 PHE A CA 1
ATOM 641 C C . PHE A 1 86 ? 0.098 -13.664 2.236 1 96 86 PHE A C 1
ATOM 643 O O . PHE A 1 86 ? 1.232 -13.758 1.764 1 96 86 PHE A O 1
ATOM 650 N N . SER A 1 87 ? -0.068 -13.508 3.48 1 94.19 87 SER A N 1
ATOM 651 C CA . SER A 1 87 ? 0.983 -13.539 4.492 1 94.19 87 SER A CA 1
ATOM 652 C C . SER A 1 87 ? 0.627 -14.492 5.629 1 94.19 87 SER A C 1
ATOM 654 O O . SER A 1 87 ? 0.323 -14.055 6.742 1 94.19 87 SER A O 1
ATOM 656 N N . PRO A 1 88 ? 0.842 -15.75 5.297 1 89.56 88 PRO A N 1
ATOM 657 C CA . PRO A 1 88 ? 0.457 -16.734 6.32 1 89.56 88 PRO A CA 1
ATOM 658 C C . PRO A 1 88 ? 1.161 -16.5 7.656 1 89.56 88 PRO A C 1
ATOM 660 O O . PRO A 1 88 ? 2.357 -16.188 7.684 1 89.56 88 PRO A O 1
ATOM 663 N N . GLY A 1 89 ? 0.368 -16.594 8.734 1 87.88 89 GLY A N 1
ATOM 664 C CA . GLY A 1 89 ? 0.903 -16.438 10.078 1 87.88 89 GLY A CA 1
ATOM 665 C C . GLY A 1 89 ? 0.814 -15.008 10.594 1 87.88 89 GLY A C 1
ATOM 666 O O . GLY A 1 89 ? 1.036 -14.758 11.781 1 87.88 89 GLY A O 1
ATOM 667 N N . MET A 1 90 ? 0.555 -14.078 9.719 1 89.06 90 MET A N 1
ATOM 668 C CA . MET A 1 90 ? 0.403 -12.688 10.133 1 89.06 90 MET A CA 1
ATOM 669 C C . MET A 1 90 ? -1.03 -12.406 10.57 1 89.06 90 MET A C 1
ATOM 671 O O . MET A 1 90 ? -1.975 -12.68 9.828 1 89.06 90 MET A O 1
ATOM 675 N N . PRO A 1 91 ? -1.176 -11.859 11.75 1 91.81 91 PRO A N 1
ATOM 676 C CA . PRO A 1 91 ? -2.523 -11.469 12.172 1 91.81 91 PRO A CA 1
ATOM 677 C C . PRO A 1 91 ? -3.086 -10.312 11.344 1 91.81 91 PRO A C 1
ATOM 679 O O . PRO A 1 91 ? -2.34 -9.641 10.633 1 91.81 91 PRO A O 1
ATOM 682 N N . ARG A 1 92 ? -4.391 -10.141 11.453 1 91.75 92 ARG A N 1
ATOM 683 C CA . ARG A 1 92 ? -5.016 -9.023 10.75 1 91.75 92 ARG A CA 1
ATOM 684 C C . ARG A 1 92 ? -4.469 -7.688 11.242 1 91.75 92 ARG A C 1
ATOM 686 O O . ARG A 1 92 ? -4.367 -7.461 12.453 1 91.75 92 ARG A O 1
ATOM 693 N N . ILE A 1 93 ? -4.176 -6.887 10.336 1 89.88 93 ILE A N 1
ATOM 694 C CA . ILE A 1 93 ? -3.57 -5.602 10.68 1 89.88 93 ILE A CA 1
ATOM 695 C C . ILE A 1 93 ? -4.664 -4.566 10.938 1 89.88 93 ILE A C 1
ATOM 697 O O . ILE A 1 93 ? -4.484 -3.65 11.742 1 89.88 93 ILE A O 1
ATOM 701 N N . PHE A 1 94 ? -5.781 -4.797 10.242 1 93.38 94 PHE A N 1
ATOM 702 C CA . PHE A 1 94 ? -6.895 -3.857 10.352 1 93.38 94 PHE A CA 1
ATOM 703 C C . PHE A 1 94 ? -8.203 -4.598 10.602 1 93.38 94 PHE A C 1
ATOM 705 O O . PHE A 1 94 ? -8.336 -5.77 10.242 1 93.38 94 PHE A O 1
ATOM 712 N N . GLY A 1 95 ? -9.133 -3.855 11.195 1 94.75 95 GLY A N 1
ATOM 713 C CA . GLY A 1 95 ? -10.453 -4.422 11.422 1 94.75 95 GLY A CA 1
ATOM 714 C C . GLY A 1 95 ? -11.422 -4.145 10.289 1 94.75 95 GLY A C 1
ATOM 715 O O . GLY A 1 95 ? -11.102 -3.404 9.359 1 94.75 95 GLY A O 1
ATOM 716 N N . ALA A 1 96 ? -12.555 -4.793 10.383 1 96.38 96 ALA A N 1
ATOM 717 C CA . ALA A 1 96 ? -13.633 -4.578 9.422 1 96.38 96 ALA A CA 1
ATOM 718 C C . ALA A 1 96 ? -15 -4.637 10.102 1 96.38 96 ALA A C 1
ATOM 720 O O . ALA A 1 96 ? -15.219 -5.465 10.992 1 96.38 96 ALA A O 1
ATOM 721 N N . THR A 1 97 ? -15.836 -3.768 9.719 1 96.56 97 THR A N 1
ATOM 722 C CA . THR A 1 97 ? -17.203 -3.68 10.219 1 96.56 97 THR A CA 1
ATOM 723 C C . THR A 1 97 ? -18.203 -3.59 9.062 1 96.56 97 THR A C 1
ATOM 725 O O . THR A 1 97 ? -17.891 -3.008 8.023 1 96.56 97 THR A O 1
ATOM 728 N N . ALA A 1 98 ? -19.344 -4.203 9.273 1 97.44 98 ALA A N 1
ATOM 729 C CA . ALA A 1 98 ? -20.406 -4.09 8.258 1 97.44 98 ALA A CA 1
ATOM 730 C C . ALA A 1 98 ? -20.922 -2.66 8.18 1 97.44 98 ALA A C 1
ATOM 732 O O . ALA A 1 98 ? -21.531 -2.156 9.133 1 97.44 98 ALA A O 1
ATOM 733 N N . HIS A 1 99 ? -20.641 -2.074 7.098 1 93.44 99 HIS A N 1
ATOM 734 C CA . HIS A 1 99 ? -21.141 -0.725 6.871 1 93.44 99 HIS A CA 1
ATOM 735 C C . HIS A 1 99 ? -22.641 -0.737 6.598 1 93.44 99 HIS A C 1
ATOM 737 O O . HIS A 1 99 ? -23.359 0.207 6.953 1 93.44 99 HIS A O 1
ATOM 743 N N . THR A 1 100 ? -23.141 -1.662 5.914 1 94.94 100 THR A N 1
ATOM 744 C CA . THR A 1 100 ? -24.531 -2.045 5.723 1 94.94 100 THR A CA 1
ATOM 745 C C . THR A 1 100 ? -24.75 -3.51 6.094 1 94.94 100 THR A C 1
ATOM 747 O O . THR A 1 100 ? -23.875 -4.141 6.691 1 94.94 100 THR A O 1
ATOM 750 N N . ASP A 1 101 ? -25.953 -4.004 5.789 1 97.44 101 ASP A N 1
ATOM 751 C CA . ASP A 1 101 ? -26.078 -5.461 5.801 1 97.44 101 ASP A CA 1
ATOM 752 C C . ASP A 1 101 ? -25.172 -6.094 4.746 1 97.44 101 ASP A C 1
ATOM 754 O O . ASP A 1 101 ? -25.156 -5.66 3.592 1 97.44 101 ASP A O 1
ATOM 758 N N . VAL A 1 102 ? -24.469 -7.086 5.246 1 97.75 102 VAL A N 1
ATOM 759 C CA . VAL A 1 102 ? -23.422 -7.594 4.363 1 97.75 102 VAL A CA 1
ATOM 760 C C . VAL A 1 102 ? -23.531 -9.109 4.254 1 97.75 102 VAL A C 1
ATOM 762 O O . VAL A 1 102 ? -23.812 -9.797 5.242 1 97.75 102 VAL A O 1
ATOM 765 N N . THR A 1 103 ? -23.422 -9.594 3.105 1 97.94 103 THR A N 1
ATOM 766 C CA . THR A 1 103 ? -23.156 -11.008 2.855 1 97.94 103 THR A CA 1
ATOM 767 C C . THR A 1 103 ? -21.75 -11.211 2.299 1 97.94 103 THR A C 1
ATOM 769 O O . THR A 1 103 ? -21.406 -10.641 1.265 1 97.94 103 THR A O 1
ATOM 772 N N . LEU A 1 104 ? -21 -12.023 3.002 1 98 104 LEU A N 1
ATOM 773 C CA . LEU A 1 104 ? -19.625 -12.297 2.592 1 98 104 LEU A CA 1
ATOM 774 C C . LEU A 1 104 ? -19.469 -13.734 2.123 1 98 104 LEU A C 1
ATOM 776 O O . LEU A 1 104 ? -20.109 -14.641 2.674 1 98 104 LEU A O 1
ATOM 780 N N . LEU A 1 105 ? -18.703 -13.891 1.129 1 97.94 105 LEU A N 1
ATOM 781 C CA . LEU A 1 105 ? -18.188 -15.203 0.745 1 97.94 105 LEU A CA 1
ATOM 782 C C . LEU A 1 105 ? -16.75 -15.383 1.221 1 97.94 105 LEU A C 1
ATOM 784 O O . LEU A 1 105 ? -15.836 -14.742 0.695 1 97.94 105 LEU A O 1
ATOM 788 N N . GLU A 1 106 ? -16.609 -16.219 2.158 1 97.69 106 GLU A N 1
ATOM 789 C CA . GLU A 1 106 ? -15.312 -16.406 2.818 1 97.69 106 GLU A CA 1
ATOM 790 C C . GLU A 1 106 ? -14.586 -17.625 2.271 1 97.69 106 GLU A C 1
ATOM 792 O O . GLU A 1 106 ? -15.141 -18.734 2.24 1 97.69 106 GLU A O 1
ATOM 797 N N . LEU A 1 107 ? -13.398 -17.484 1.776 1 97.75 107 LEU A N 1
ATOM 798 C CA . LEU A 1 107 ? -12.5 -18.578 1.436 1 97.75 107 LEU A CA 1
ATOM 799 C C . LEU A 1 107 ? -11.43 -18.75 2.502 1 97.75 107 LEU A C 1
ATOM 801 O O . LEU A 1 107 ? -10.594 -17.859 2.697 1 97.75 107 LEU A O 1
ATOM 805 N N . PRO A 1 108 ? -11.375 -19.922 3.176 1 96.81 108 PRO A N 1
ATOM 806 C CA . PRO A 1 108 ? -10.336 -20.141 4.184 1 96.81 108 PRO A CA 1
ATOM 807 C C . PRO A 1 108 ? -8.922 -20 3.613 1 96.81 108 PRO A C 1
ATOM 809 O O . PRO A 1 108 ? -8.633 -20.516 2.533 1 96.81 108 PRO A O 1
ATOM 812 N N . GLY A 1 109 ? -8.109 -19.312 4.398 1 96.12 109 GLY A N 1
ATOM 813 C CA . GLY A 1 109 ? -6.797 -18.906 3.904 1 96.12 109 GLY A CA 1
ATOM 814 C C . GLY A 1 109 ? -5.961 -20.078 3.422 1 96.12 109 GLY A C 1
ATOM 815 O O . GLY A 1 109 ? -5.348 -20.016 2.355 1 96.12 109 GLY A O 1
ATOM 816 N N . ASP A 1 110 ? -5.891 -21.141 4.195 1 95.81 110 ASP A N 1
ATOM 817 C CA . ASP A 1 110 ? -5.09 -22.312 3.844 1 95.81 110 ASP A CA 1
ATOM 818 C C . ASP A 1 110 ? -5.578 -22.938 2.541 1 95.81 110 ASP A C 1
ATOM 820 O O . ASP A 1 110 ? -4.773 -23.297 1.675 1 95.81 110 ASP A O 1
ATOM 824 N N . LYS A 1 111 ? -6.855 -23.047 2.357 1 97.44 111 LYS A N 1
ATOM 825 C CA . LYS A 1 111 ? -7.434 -23.656 1.157 1 97.44 111 LYS A CA 1
ATOM 826 C C . LYS A 1 111 ? -7.25 -22.734 -0.054 1 97.44 111 LYS A C 1
ATOM 828 O O . LYS A 1 111 ? -6.957 -23.219 -1.154 1 97.44 111 LYS A O 1
ATOM 833 N N . PHE A 1 112 ? -7.434 -21.438 0.187 1 97.75 112 PHE A N 1
ATOM 834 C CA . PHE A 1 112 ? -7.246 -20.484 -0.897 1 97.75 112 PHE A CA 1
ATOM 835 C C . PHE A 1 112 ? -5.809 -20.5 -1.397 1 97.75 112 PHE A C 1
ATOM 837 O O . PHE A 1 112 ? -5.566 -20.5 -2.605 1 97.75 112 PHE A O 1
ATOM 844 N N . ARG A 1 113 ? -4.867 -20.578 -0.481 1 97.19 113 ARG A N 1
ATOM 845 C CA . ARG A 1 113 ? -3.461 -20.641 -0.866 1 97.19 113 ARG A CA 1
ATOM 846 C C . ARG A 1 113 ? -3.168 -21.922 -1.643 1 97.19 113 ARG A C 1
ATOM 848 O O . ARG A 1 113 ? -2.367 -21.906 -2.58 1 97.19 113 ARG A O 1
ATOM 855 N N . GLN A 1 114 ? -3.766 -23.031 -1.268 1 97.12 114 GLN A N 1
ATOM 856 C CA . GLN A 1 114 ? -3.605 -24.281 -2.002 1 97.12 114 GLN A CA 1
ATOM 857 C C . GLN A 1 114 ? -4.121 -24.141 -3.432 1 97.12 114 GLN A C 1
ATOM 859 O O . GLN A 1 114 ? -3.506 -24.672 -4.367 1 97.12 114 GLN A O 1
ATOM 864 N N . LEU A 1 115 ? -5.258 -23.438 -3.553 1 97.44 115 LEU A N 1
ATOM 865 C CA . LEU A 1 115 ? -5.809 -23.188 -4.879 1 97.44 115 LEU A CA 1
ATOM 866 C C . LEU A 1 115 ? -4.824 -22.391 -5.734 1 97.44 115 LEU A C 1
ATOM 868 O O . LEU A 1 115 ? -4.633 -22.703 -6.914 1 97.44 115 LEU A O 1
ATOM 872 N N . LEU A 1 116 ? -4.211 -21.406 -5.141 1 97 116 LEU A N 1
ATOM 873 C CA . LEU A 1 116 ? -3.27 -20.562 -5.867 1 97 116 LEU A CA 1
ATOM 874 C C . LEU A 1 116 ? -2.055 -21.375 -6.32 1 97 116 LEU A C 1
ATOM 876 O O . LEU A 1 116 ? -1.542 -21.172 -7.422 1 97 116 LEU A O 1
ATOM 880 N N . VAL A 1 117 ? -1.61 -22.266 -5.453 1 96.88 117 VAL A N 1
ATOM 881 C CA . VAL A 1 117 ? -0.472 -23.109 -5.797 1 96.88 117 VAL A CA 1
ATOM 882 C C . VAL A 1 117 ? -0.833 -24.016 -6.98 1 96.88 117 VAL A C 1
ATOM 884 O O . VAL A 1 117 ? -0.018 -24.219 -7.883 1 96.88 117 VAL A O 1
ATOM 887 N N . LYS A 1 118 ? -2.01 -24.5 -6.945 1 97.56 118 LYS A N 1
ATOM 888 C CA . LYS A 1 118 ? -2.484 -25.391 -7.996 1 97.56 118 LYS A CA 1
ATOM 889 C C . LYS A 1 118 ? -2.646 -24.656 -9.32 1 97.56 118 LYS A C 1
ATOM 891 O O . LYS A 1 118 ? -2.41 -25.219 -10.391 1 97.56 118 LYS A O 1
ATOM 896 N N . TYR A 1 119 ? -3.035 -23.422 -9.266 1 97.88 119 TYR A N 1
ATOM 897 C CA . TYR A 1 119 ? -3.256 -22.609 -10.453 1 97.88 119 TYR A CA 1
ATOM 898 C C . TYR A 1 119 ? -2.41 -21.344 -10.414 1 97.88 119 TYR A C 1
ATOM 900 O O . TYR A 1 119 ? -2.941 -20.234 -10.273 1 97.88 119 TYR A O 1
ATOM 908 N N . PRO A 1 120 ? -1.14 -21.469 -10.711 1 97.38 120 PRO A N 1
ATOM 909 C CA . PRO A 1 120 ? -0.19 -20.375 -10.508 1 97.38 120 PRO A CA 1
ATOM 910 C C . PRO A 1 120 ? -0.436 -19.188 -11.445 1 97.38 120 PRO A C 1
ATOM 912 O O . PRO A 1 120 ? 0.101 -18.109 -11.227 1 97.38 120 PRO A O 1
ATOM 915 N N . GLN A 1 121 ? -1.211 -19.344 -12.469 1 96.69 121 GLN A N 1
ATOM 916 C CA . GLN A 1 121 ? -1.528 -18.234 -13.375 1 96.69 121 GLN A CA 1
ATOM 917 C C . GLN A 1 121 ? -2.328 -17.156 -12.664 1 96.69 121 GLN A C 1
ATOM 919 O O . GLN A 1 121 ? -2.504 -16.047 -13.195 1 96.69 121 GLN A O 1
ATOM 924 N N . SER A 1 122 ? -2.807 -17.406 -11.453 1 97.38 122 SER A N 1
ATOM 925 C CA . SER A 1 122 ? -3.57 -16.438 -10.672 1 97.38 122 SER A CA 1
ATOM 926 C C . SER A 1 122 ? -2.656 -15.422 -10.008 1 97.38 122 SER A C 1
ATOM 928 O O . SER A 1 122 ? -3.078 -14.297 -9.719 1 97.38 122 SER A O 1
ATOM 930 N N . TYR A 1 123 ? -1.416 -15.812 -9.836 1 97.56 123 TYR A N 1
ATOM 931 C CA . TYR A 1 123 ? -0.51 -15.008 -9.031 1 97.56 123 TYR A CA 1
ATOM 932 C C . TYR A 1 123 ? -0.247 -13.656 -9.688 1 97.56 123 TYR A C 1
ATOM 934 O O . TYR A 1 123 ? -0.327 -12.617 -9.031 1 97.56 123 TYR A O 1
ATOM 942 N N . PRO A 1 124 ? -0.014 -13.617 -11.031 1 97.06 124 PRO A N 1
ATOM 943 C CA . PRO A 1 124 ? 0.232 -12.312 -11.641 1 97.06 124 PRO A CA 1
ATOM 944 C C . PRO A 1 124 ? -0.956 -11.367 -11.508 1 97.06 124 PRO A C 1
ATOM 946 O O . PRO A 1 124 ? -0.768 -10.156 -11.359 1 97.06 124 PRO A O 1
ATOM 949 N N . VAL A 1 125 ? -2.104 -11.883 -11.523 1 96.81 125 VAL A N 1
ATOM 950 C CA . VAL A 1 125 ? -3.314 -11.078 -11.398 1 96.81 125 VAL A CA 1
ATOM 951 C C . VAL A 1 125 ? -3.387 -10.461 -10 1 96.81 125 VAL A C 1
ATOM 953 O O . VAL A 1 125 ? -3.646 -9.266 -9.852 1 96.81 125 VAL A O 1
ATOM 956 N N . ILE A 1 126 ? -3.107 -11.242 -9.023 1 97.19 126 ILE A N 1
ATOM 957 C CA . ILE A 1 126 ? -3.166 -10.789 -7.641 1 97.19 126 ILE A CA 1
ATOM 958 C C . ILE A 1 126 ? -2.055 -9.773 -7.379 1 97.19 126 ILE A C 1
ATOM 960 O O . ILE A 1 126 ? -2.275 -8.766 -6.707 1 97.19 126 ILE A O 1
ATOM 964 N N . LEU A 1 127 ? -0.92 -10.055 -7.922 1 97.12 127 LEU A N 1
ATOM 965 C CA . LEU A 1 127 ? 0.195 -9.133 -7.762 1 97.12 127 LEU A CA 1
ATOM 966 C C . LEU A 1 127 ? -0.142 -7.766 -8.352 1 97.12 127 LEU A C 1
ATOM 968 O O . LEU A 1 127 ? 0.161 -6.73 -7.75 1 97.12 127 LEU A O 1
ATOM 972 N N . ASP A 1 128 ? -0.742 -7.777 -9.508 1 96.12 128 ASP A N 1
ATOM 973 C CA . ASP A 1 128 ? -1.166 -6.535 -10.141 1 96.12 128 ASP A CA 1
ATOM 974 C C . ASP A 1 128 ? -2.156 -5.777 -9.266 1 96.12 128 ASP A C 1
ATOM 976 O O . ASP A 1 128 ? -2.014 -4.57 -9.062 1 96.12 128 ASP A O 1
ATOM 980 N N . LEU A 1 129 ? -3.059 -6.461 -8.711 1 95.06 129 LEU A N 1
ATOM 981 C CA . LEU A 1 129 ? -4.09 -5.855 -7.879 1 95.06 129 LEU A CA 1
ATOM 982 C C . LEU A 1 129 ? -3.486 -5.27 -6.609 1 95.06 129 LEU A C 1
ATOM 984 O O . LEU A 1 129 ? -3.805 -4.141 -6.227 1 95.06 129 LEU A O 1
ATOM 988 N N . LEU A 1 130 ? -2.631 -6.02 -5.938 1 95.94 130 LEU A N 1
ATOM 989 C CA . LEU A 1 130 ? -1.992 -5.535 -4.719 1 95.94 130 LEU A CA 1
ATOM 990 C C . LEU A 1 130 ? -1.094 -4.34 -5.016 1 95.94 130 LEU A C 1
ATOM 992 O O . LEU A 1 130 ? -1.022 -3.4 -4.219 1 95.94 130 LEU A O 1
ATOM 996 N N . SER A 1 131 ? -0.394 -4.383 -6.133 1 95.69 131 SER A N 1
ATOM 997 C CA . SER A 1 131 ? 0.454 -3.264 -6.527 1 95.69 131 SER A CA 1
ATOM 998 C C . SER A 1 131 ? -0.361 -1.986 -6.695 1 95.69 131 SER A C 1
ATOM 1000 O O . SER A 1 131 ? 0.027 -0.926 -6.199 1 95.69 131 SER A O 1
ATOM 1002 N N . ARG A 1 132 ? -1.46 -2.102 -7.312 1 93.31 132 ARG A N 1
ATOM 1003 C CA . ARG A 1 132 ? -2.314 -0.94 -7.539 1 93.31 132 ARG A CA 1
ATOM 1004 C C . ARG A 1 132 ? -2.855 -0.396 -6.219 1 93.31 132 ARG A C 1
ATOM 1006 O O . ARG A 1 132 ? -2.936 0.819 -6.031 1 93.31 132 ARG A O 1
ATOM 1013 N N . ARG A 1 133 ? -3.246 -1.296 -5.355 1 94.75 133 ARG A N 1
ATOM 1014 C CA . ARG A 1 133 ? -3.668 -0.86 -4.027 1 94.75 133 ARG A CA 1
ATOM 1015 C C . ARG A 1 133 ? -2.543 -0.122 -3.311 1 94.75 133 ARG A C 1
ATOM 1017 O O . ARG A 1 133 ? -2.777 0.904 -2.668 1 94.75 133 ARG A O 1
ATOM 1024 N N . LEU A 1 134 ? -1.37 -0.665 -3.418 1 95.44 134 LEU A N 1
ATOM 1025 C CA . LEU A 1 134 ? -0.204 -0.055 -2.789 1 95.44 134 LEU A CA 1
ATOM 1026 C C . LEU A 1 134 ? 0.052 1.338 -3.352 1 95.44 134 LEU A C 1
ATOM 1028 O O . LEU A 1 134 ? 0.247 2.293 -2.596 1 95.44 134 LEU A O 1
ATOM 1032 N N . TRP A 1 135 ? -0.006 1.483 -4.668 1 94.81 135 TRP A N 1
ATOM 1033 C CA . TRP A 1 135 ? 0.236 2.775 -5.301 1 94.81 135 TRP A CA 1
ATOM 1034 C C . TRP A 1 135 ? -0.83 3.789 -4.898 1 94.81 135 TRP A C 1
ATOM 1036 O O . TRP A 1 135 ? -0.526 4.961 -4.668 1 94.81 135 TRP A O 1
ATOM 1046 N N . SER A 1 136 ? -2.035 3.338 -4.789 1 94 136 SER A N 1
ATOM 1047 C CA . SER A 1 136 ? -3.109 4.211 -4.328 1 94 136 SER A CA 1
ATOM 1048 C C . SER A 1 136 ? -2.857 4.691 -2.904 1 94 136 SER A C 1
ATOM 1050 O O . SER A 1 136 ? -3.047 5.871 -2.6 1 94 136 SER A O 1
ATOM 1052 N N . ALA A 1 137 ? -2.439 3.74 -2.051 1 95 137 ALA A N 1
ATOM 1053 C CA . ALA A 1 137 ? -2.139 4.102 -0.668 1 95 137 ALA A CA 1
ATOM 1054 C C . ALA A 1 137 ? -1.002 5.117 -0.604 1 95 137 ALA A C 1
ATOM 1056 O O . ALA A 1 137 ? -1.083 6.102 0.134 1 95 137 ALA A O 1
ATOM 1057 N N . ILE A 1 138 ? 0.035 4.934 -1.373 1 95.25 138 ILE A N 1
ATOM 1058 C CA . ILE A 1 138 ? 1.181 5.836 -1.391 1 95.25 138 ILE A CA 1
ATOM 1059 C C . ILE A 1 138 ? 0.759 7.195 -1.943 1 95.25 138 ILE A C 1
ATOM 1061 O O . ILE A 1 138 ? 1.241 8.234 -1.488 1 95.25 138 ILE A O 1
ATOM 1065 N N . SER A 1 139 ? -0.138 7.195 -2.924 1 93.38 139 SER A N 1
ATOM 1066 C CA . SER A 1 139 ? -0.647 8.445 -3.479 1 93.38 139 SER A CA 1
ATOM 1067 C C . SER A 1 139 ? -1.396 9.25 -2.422 1 93.38 139 SER A C 1
ATOM 1069 O O . SER A 1 139 ? -1.344 10.484 -2.422 1 93.38 139 SER A O 1
ATOM 1071 N N . VAL A 1 140 ? -2.096 8.578 -1.552 1 93.88 140 VAL A N 1
ATOM 1072 C CA . VAL A 1 140 ? -2.773 9.25 -0.448 1 93.88 140 VAL A CA 1
ATOM 1073 C C . VAL A 1 140 ? -1.742 9.906 0.47 1 93.88 140 VAL A C 1
ATOM 1075 O O . VAL A 1 140 ? -1.916 11.047 0.895 1 93.88 140 VAL A O 1
ATOM 1078 N N . ILE A 1 141 ? -0.678 9.188 0.777 1 93.81 141 ILE A N 1
ATOM 1079 C CA . ILE A 1 141 ? 0.398 9.711 1.614 1 93.81 141 ILE A CA 1
ATOM 1080 C C . ILE A 1 141 ? 1.008 10.945 0.96 1 93.81 141 ILE A C 1
ATOM 1082 O O . ILE A 1 141 ? 1.241 11.961 1.627 1 93.81 141 ILE A O 1
ATOM 1086 N N . GLU A 1 142 ? 1.24 10.852 -0.289 1 92.69 142 GLU A N 1
ATOM 1087 C CA . GLU A 1 142 ? 1.762 11.977 -1.064 1 92.69 142 GLU A CA 1
ATOM 1088 C C . GLU A 1 142 ? 0.837 13.188 -0.974 1 92.69 142 GLU A C 1
ATOM 1090 O O . GLU A 1 142 ? 1.289 14.297 -0.699 1 92.69 142 GLU A O 1
ATOM 1095 N N . ASP A 1 143 ? -0.431 12.961 -1.283 1 91.12 143 ASP A N 1
ATOM 1096 C CA . ASP A 1 143 ? -1.424 14.031 -1.248 1 91.12 143 ASP A CA 1
ATOM 1097 C C . ASP A 1 143 ? -1.438 14.727 0.114 1 91.12 143 ASP A C 1
ATOM 1099 O O . ASP A 1 143 ? -1.483 15.953 0.192 1 91.12 143 ASP A O 1
ATOM 1103 N N . ASP A 1 144 ? -1.393 13.938 1.138 1 89.19 144 ASP A N 1
ATOM 1104 C CA . ASP A 1 144 ? -1.477 14.469 2.496 1 89.19 144 ASP A CA 1
ATOM 1105 C C . ASP A 1 144 ? -0.264 15.336 2.822 1 89.19 144 ASP A C 1
ATOM 1107 O O . ASP A 1 144 ? -0.355 16.266 3.637 1 89.19 144 ASP A O 1
ATOM 1111 N N . ALA A 1 145 ? 0.818 15.094 2.199 1 88.25 145 ALA A N 1
ATOM 1112 C CA . ALA A 1 145 ? 2.051 15.828 2.482 1 88.25 145 ALA A CA 1
ATOM 1113 C C . ALA A 1 145 ? 2.08 17.156 1.746 1 88.25 145 ALA A C 1
ATOM 1115 O O . ALA A 1 145 ? 2.604 18.156 2.262 1 88.25 145 ALA A O 1
ATOM 1116 N N . ILE A 1 146 ? 1.467 17.312 0.597 1 86.62 146 ILE A N 1
ATOM 1117 C CA . ILE A 1 146 ? 1.824 18.469 -0.208 1 86.62 146 ILE A CA 1
ATOM 1118 C C . ILE A 1 146 ? 0.559 19.219 -0.637 1 86.62 146 ILE A C 1
ATOM 1120 O O . ILE A 1 146 ? 0.627 20.344 -1.11 1 86.62 146 ILE A O 1
ATOM 1124 N N . ARG A 1 147 ? -0.566 18.578 -0.533 1 86.25 147 ARG A N 1
ATOM 1125 C CA . ARG A 1 147 ? -1.762 19.188 -1.111 1 86.25 147 ARG A CA 1
ATOM 1126 C C . ARG A 1 147 ? -2.607 19.875 -0.038 1 86.25 147 ARG A C 1
ATOM 1128 O O . ARG A 1 147 ? -2.51 19.531 1.143 1 86.25 147 ARG A O 1
ATOM 1135 N N . GLY A 1 148 ? -3.371 20.75 -0.55 1 89.19 148 GLY A N 1
ATOM 1136 C CA . GLY A 1 148 ? -4.324 21.391 0.34 1 89.19 148 GLY A CA 1
ATOM 1137 C C . GLY A 1 148 ? -5.547 20.547 0.624 1 89.19 148 GLY A C 1
ATOM 1138 O O . GLY A 1 148 ? -5.77 19.531 -0.04 1 89.19 148 GLY A O 1
ATOM 1139 N N . ILE A 1 149 ? -6.332 20.984 1.544 1 91.94 149 ILE A N 1
ATOM 1140 C CA . ILE A 1 149 ? -7.453 20.203 2.072 1 91.94 149 ILE A CA 1
ATOM 1141 C C . ILE A 1 149 ? -8.453 19.922 0.954 1 91.94 149 ILE A C 1
ATOM 1143 O O . ILE A 1 149 ? -8.992 18.812 0.868 1 91.94 149 ILE A O 1
ATOM 1147 N N . GLU A 1 150 ? -8.734 20.875 0.105 1 93.5 150 GLU A N 1
ATOM 1148 C CA . GLU A 1 150 ? -9.695 20.688 -0.978 1 93.5 150 GLU A CA 1
ATOM 1149 C C . GLU A 1 150 ? -9.242 19.594 -1.939 1 93.5 150 GLU A C 1
ATOM 1151 O O . GLU A 1 150 ? -10.023 18.703 -2.287 1 93.5 150 GLU A O 1
ATOM 1156 N N . GLU A 1 151 ? -8.023 19.703 -2.303 1 92.75 151 GLU A N 1
ATOM 1157 C CA . GLU A 1 151 ? -7.465 18.703 -3.209 1 92.75 151 GLU A CA 1
ATOM 1158 C C . GLU A 1 151 ? -7.434 17.328 -2.557 1 92.75 151 GLU A C 1
ATOM 1160 O O . GLU A 1 151 ? -7.719 16.312 -3.207 1 92.75 151 GLU A O 1
ATOM 1165 N N . ARG A 1 152 ? -7.09 17.312 -1.318 1 94.25 152 ARG A N 1
ATOM 1166 C CA . ARG A 1 152 ? -7.02 16.062 -0.58 1 94.25 152 ARG A CA 1
ATOM 1167 C C . ARG A 1 152 ? -8.383 15.375 -0.532 1 94.25 152 ARG A C 1
ATOM 1169 O O . ARG A 1 152 ? -8.484 14.18 -0.783 1 94.25 152 ARG A O 1
ATOM 1176 N N . ILE A 1 153 ? -9.414 16.094 -0.248 1 95.5 153 ILE A N 1
ATOM 1177 C CA . ILE A 1 153 ? -10.766 15.547 -0.161 1 95.5 153 ILE A CA 1
ATOM 1178 C C . ILE A 1 153 ? -11.211 15.055 -1.535 1 95.5 153 ILE A C 1
ATOM 1180 O O . ILE A 1 153 ? -11.758 13.953 -1.659 1 95.5 153 ILE A O 1
ATOM 1184 N N . GLY A 1 154 ? -10.969 15.867 -2.523 1 94.75 154 GLY A N 1
ATOM 1185 C CA . GLY A 1 154 ? -11.328 15.461 -3.875 1 94.75 154 GLY A CA 1
ATOM 1186 C C . GLY A 1 154 ? -10.656 14.18 -4.316 1 94.75 154 GLY A C 1
ATOM 1187 O O . GLY A 1 154 ? -11.305 13.289 -4.863 1 94.75 154 GLY A O 1
ATOM 1188 N N . ARG A 1 155 ? -9.398 14.102 -4.062 1 93.56 155 ARG A N 1
ATOM 1189 C CA . ARG A 1 155 ? -8.633 12.93 -4.457 1 93.56 155 ARG A CA 1
ATOM 1190 C C . ARG A 1 155 ? -9.07 11.695 -3.666 1 93.56 155 ARG A C 1
ATOM 1192 O O . ARG A 1 155 ? -9.094 10.586 -4.199 1 93.56 155 ARG A O 1
ATOM 1199 N N . ARG A 1 156 ? -9.352 11.883 -2.408 1 94.62 156 ARG A N 1
ATOM 1200 C CA . ARG A 1 156 ? -9.852 10.773 -1.6 1 94.62 156 ARG A CA 1
ATOM 1201 C C . ARG A 1 156 ? -11.18 10.25 -2.143 1 94.62 156 ARG A C 1
ATOM 1203 O O . ARG A 1 156 ? -11.414 9.047 -2.166 1 94.62 156 ARG A O 1
ATOM 1210 N N . LEU A 1 157 ? -12.016 11.102 -2.588 1 94.81 157 LEU A N 1
ATOM 1211 C CA . LEU A 1 157 ? -13.289 10.711 -3.17 1 94.81 157 LEU A CA 1
ATOM 1212 C C . LEU A 1 157 ? -13.078 9.891 -4.438 1 94.81 157 LEU A C 1
ATOM 1214 O O . LEU A 1 157 ? -13.766 8.891 -4.656 1 94.81 157 LEU A O 1
ATOM 1218 N N . LEU A 1 158 ? -12.148 10.336 -5.199 1 93.94 158 LEU A N 1
ATOM 1219 C CA . LEU A 1 158 ? -11.844 9.602 -6.422 1 93.94 158 LEU A CA 1
ATOM 1220 C C . LEU A 1 158 ? -11.336 8.203 -6.102 1 93.94 158 LEU A C 1
ATOM 1222 O O . LEU A 1 158 ? -11.672 7.234 -6.789 1 93.94 158 LEU A O 1
ATOM 1226 N N . LEU A 1 159 ? -10.531 8.133 -5.102 1 93 159 LEU A N 1
ATOM 1227 C CA . LEU A 1 159 ? -10.023 6.84 -4.656 1 93 159 LEU A CA 1
ATOM 1228 C C . LEU A 1 159 ? -11.164 5.93 -4.215 1 93 159 LEU A C 1
ATOM 1230 O O . LEU A 1 159 ? -11.219 4.758 -4.602 1 93 159 LEU A O 1
ATOM 1234 N N . LEU A 1 160 ? -12.047 6.453 -3.441 1 93.38 160 LEU A N 1
ATOM 1235 C CA . LEU A 1 160 ? -13.195 5.676 -2.977 1 93.38 160 LEU A CA 1
ATOM 1236 C C . LEU A 1 160 ? -14.047 5.207 -4.152 1 93.38 160 LEU A C 1
ATOM 1238 O O . LEU A 1 160 ? -14.523 4.07 -4.16 1 93.38 160 LEU A O 1
ATOM 1242 N N . ALA A 1 161 ? -14.195 6.086 -5.078 1 92.75 161 ALA A N 1
ATOM 1243 C CA . ALA A 1 161 ? -14.961 5.73 -6.27 1 92.75 161 ALA A CA 1
ATOM 1244 C C . ALA A 1 161 ? -14.344 4.535 -6.984 1 92.75 161 ALA A C 1
ATOM 1246 O O . ALA A 1 161 ? -15.055 3.602 -7.375 1 92.75 161 ALA A O 1
ATOM 1247 N N . GLU A 1 162 ? -13.094 4.578 -7.141 1 89.69 162 GLU A N 1
ATOM 1248 C CA . GLU A 1 162 ? -12.375 3.506 -7.824 1 89.69 162 GLU A CA 1
ATOM 1249 C C . GLU A 1 162 ? -12.539 2.178 -7.09 1 89.69 162 GLU A C 1
ATOM 1251 O O . GLU A 1 162 ? -12.773 1.141 -7.719 1 89.69 162 GLU A O 1
ATOM 1256 N N . TYR A 1 163 ? -12.477 2.199 -5.832 1 87.44 163 TYR A N 1
ATOM 1257 C CA . TYR A 1 163 ? -12.508 0.973 -5.043 1 87.44 163 TYR A CA 1
ATOM 1258 C C . TYR A 1 163 ? -13.93 0.469 -4.867 1 87.44 163 TYR A C 1
ATOM 1260 O O . TYR A 1 163 ? -14.164 -0.74 -4.801 1 87.44 163 TYR A O 1
ATOM 1268 N N . GLN A 1 164 ? -14.836 1.357 -4.734 1 88.69 164 GLN A N 1
ATOM 1269 C CA . GLN A 1 164 ? -16.219 0.955 -4.523 1 88.69 164 GLN A CA 1
ATOM 1270 C C . GLN A 1 164 ? -16.844 0.435 -5.816 1 88.69 164 GLN A C 1
ATOM 1272 O O . GLN A 1 164 ? -17.719 -0.43 -5.781 1 88.69 164 GLN A O 1
ATOM 1277 N N . HIS A 1 165 ? -16.312 0.907 -6.891 1 86.06 165 HIS A N 1
ATOM 1278 C CA . HIS A 1 165 ? -16.875 0.445 -8.156 1 86.06 165 HIS A CA 1
ATOM 1279 C C . HIS A 1 165 ? -15.961 -0.592 -8.812 1 86.06 165 HIS A C 1
ATOM 1281 O O . HIS A 1 165 ? -16.297 -1.147 -9.859 1 86.06 165 HIS A O 1
ATOM 1287 N N . ASN A 1 166 ? -14.898 -0.846 -8.195 1 78.75 166 ASN A N 1
ATOM 1288 C CA . ASN A 1 166 ? -13.93 -1.846 -8.625 1 78.75 166 ASN A CA 1
ATOM 1289 C C . ASN A 1 166 ? -13.531 -1.645 -10.086 1 78.75 166 ASN A C 1
ATOM 1291 O O . ASN A 1 166 ? -13.453 -2.607 -10.852 1 78.75 166 ASN A O 1
ATOM 1295 N N . ARG A 1 167 ? -13.5 -0.416 -10.539 1 79.94 167 ARG A N 1
ATOM 1296 C CA . ARG A 1 167 ? -13.094 -0.044 -11.891 1 79.94 167 ARG A CA 1
ATOM 1297 C C . ARG A 1 167 ? -12.352 1.288 -11.891 1 79.94 167 ARG A C 1
ATOM 1299 O O . ARG A 1 167 ? -12.531 2.107 -10.992 1 79.94 167 ARG A O 1
ATOM 1306 N N . PRO A 1 168 ? -11.391 1.416 -12.883 1 81.44 168 PRO A N 1
ATOM 1307 C CA . PRO A 1 168 ? -10.734 2.719 -13 1 81.44 168 PRO A CA 1
ATOM 1308 C C . PRO A 1 168 ? -11.719 3.861 -13.234 1 81.44 168 PRO A C 1
ATOM 1310 O O . PRO A 1 168 ? -12.812 3.639 -13.758 1 81.44 168 PRO A O 1
ATOM 1313 N N . ILE A 1 169 ? -11.32 4.969 -12.883 1 84.19 169 ILE A N 1
ATOM 1314 C CA . ILE A 1 169 ? -12.18 6.133 -13.062 1 84.19 169 ILE A CA 1
ATOM 1315 C C . ILE A 1 169 ? -12.422 6.367 -14.555 1 84.19 169 ILE A C 1
ATOM 1317 O O . ILE A 1 169 ? -11.562 6.059 -15.383 1 84.19 169 ILE A O 1
ATOM 1321 N N . SER A 1 170 ? -13.633 6.812 -14.875 1 89.38 170 SER A N 1
ATOM 1322 C CA . SER A 1 170 ? -14.023 7.133 -16.234 1 89.38 170 SER A CA 1
ATOM 1323 C C . SER A 1 170 ? -14.836 8.422 -16.297 1 89.38 170 SER A C 1
ATOM 1325 O O . SER A 1 170 ? -14.953 9.133 -15.297 1 89.38 170 SER A O 1
ATOM 1327 N N . ALA A 1 171 ? -15.273 8.695 -17.5 1 91.5 171 ALA A N 1
ATOM 1328 C CA . ALA A 1 171 ? -16.078 9.914 -17.672 1 91.5 171 ALA A CA 1
ATOM 1329 C C . ALA A 1 171 ? -17.484 9.719 -17.141 1 91.5 171 ALA A C 1
ATOM 1331 O O . ALA A 1 171 ? -18.219 10.688 -16.938 1 91.5 171 ALA A O 1
ATOM 1332 N N . GLN A 1 172 ? -17.828 8.547 -16.891 1 91.94 172 GLN A N 1
ATOM 1333 C CA . GLN A 1 172 ? -19.188 8.242 -16.438 1 91.94 172 GLN A CA 1
ATOM 1334 C C . GLN A 1 172 ? -19.344 8.586 -14.953 1 91.94 172 GLN A C 1
ATOM 1336 O O . GLN A 1 172 ? -18.438 8.344 -14.148 1 91.94 172 GLN A O 1
ATOM 1341 N N . SER A 1 173 ? -20.484 9.125 -14.695 1 93.88 173 SER A N 1
ATOM 1342 C CA . SER A 1 173 ? -20.797 9.477 -13.32 1 93.88 173 SER A CA 1
ATOM 1343 C C . SER A 1 173 ? -20.781 8.242 -12.414 1 93.88 173 SER A C 1
ATOM 1345 O O . SER A 1 173 ? -21.047 7.133 -12.875 1 93.88 173 SER A O 1
ATOM 1347 N N . CYS A 1 174 ? -20.406 8.508 -11.156 1 92 174 CYS A N 1
ATOM 1348 C CA . CYS A 1 174 ? -20.438 7.395 -10.211 1 92 174 CYS A CA 1
ATOM 1349 C C . CYS A 1 174 ? -20.828 7.863 -8.82 1 92 174 CYS A C 1
ATOM 1351 O O . CYS A 1 174 ? -20.609 9.023 -8.469 1 92 174 CYS A O 1
ATOM 1353 N N . VAL A 1 175 ? -21.469 6.953 -8.094 1 92.81 175 VAL A N 1
ATOM 1354 C CA . VAL A 1 175 ? -21.938 7.25 -6.742 1 92.81 175 VAL A CA 1
ATOM 1355 C C . VAL A 1 175 ? -20.984 6.641 -5.719 1 92.81 175 VAL A C 1
ATOM 1357 O O . VAL A 1 175 ? -20.625 5.465 -5.82 1 92.81 175 VAL A O 1
ATOM 1360 N N . VAL A 1 176 ? -20.547 7.445 -4.84 1 93.31 176 VAL A N 1
ATOM 1361 C CA . VAL A 1 176 ? -19.688 6.996 -3.744 1 93.31 176 VAL A CA 1
ATOM 1362 C C . VAL A 1 176 ? -20.5 6.957 -2.447 1 93.31 176 VAL A C 1
ATOM 1364 O O . VAL A 1 176 ? -21.016 7.98 -1.999 1 93.31 176 VAL A O 1
ATOM 1367 N N . LYS A 1 177 ? -20.641 5.84 -1.883 1 89.94 177 LYS A N 1
ATOM 1368 C CA . LYS A 1 177 ? -21.391 5.68 -0.646 1 89.94 177 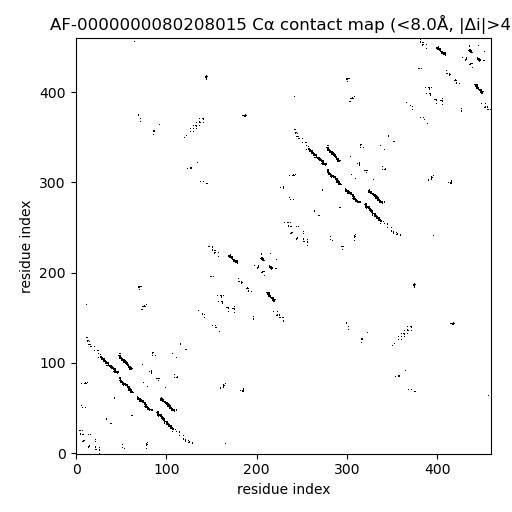LYS A CA 1
ATOM 1369 C C . LYS A 1 177 ? -20.547 6.027 0.571 1 89.94 177 LYS A C 1
ATOM 1371 O O . LYS A 1 177 ? -19.891 5.152 1.148 1 89.94 177 LYS A O 1
ATOM 1376 N N . VAL A 1 178 ? -20.578 7.254 0.942 1 91.69 178 VAL A N 1
ATOM 1377 C CA . VAL A 1 178 ? -19.797 7.758 2.064 1 91.69 178 VAL A CA 1
ATOM 1378 C C . VAL A 1 178 ? -20.453 9.008 2.641 1 91.69 178 VAL A C 1
ATOM 1380 O O . VAL A 1 178 ? -21.062 9.789 1.905 1 91.69 178 VAL A O 1
ATOM 1383 N N . THR A 1 179 ? -20.453 9.156 3.941 1 91.38 179 THR A N 1
ATOM 1384 C CA . THR A 1 179 ? -20.969 10.352 4.594 1 91.38 179 THR A CA 1
ATOM 1385 C C . THR A 1 179 ? -19.844 11.359 4.852 1 91.38 179 THR A C 1
ATOM 1387 O O . THR A 1 179 ? -18.656 11.023 4.719 1 91.38 179 THR A O 1
ATOM 1390 N N . ARG A 1 180 ? -20.188 12.555 5.164 1 92.56 180 ARG A N 1
ATOM 1391 C CA . ARG A 1 180 ? -19.219 13.586 5.543 1 92.56 180 ARG A CA 1
ATOM 1392 C C . ARG A 1 180 ? -18.422 13.172 6.773 1 92.56 180 ARG A C 1
ATOM 1394 O O . ARG A 1 180 ? -17.234 13.453 6.871 1 92.56 180 ARG A O 1
ATOM 1401 N N . GLU A 1 181 ? -19.156 12.445 7.582 1 92.12 181 GLU A N 1
ATOM 1402 C CA . GLU A 1 181 ? -18.5 11.977 8.812 1 92.12 181 GLU A CA 1
ATOM 1403 C C . GLU A 1 181 ? -17.422 10.953 8.508 1 92.12 181 GLU A C 1
ATOM 1405 O O . GLU A 1 181 ? -16.344 10.984 9.109 1 92.12 181 GLU A O 1
ATOM 1410 N N . HIS A 1 182 ? -17.703 10.125 7.637 1 91.69 182 HIS A N 1
ATOM 1411 C CA . HIS A 1 182 ? -16.703 9.125 7.25 1 91.69 182 HIS A CA 1
ATOM 1412 C C . HIS A 1 182 ? -15.469 9.781 6.648 1 91.69 182 HIS A C 1
ATOM 1414 O O . HIS A 1 182 ? -14.336 9.398 6.977 1 91.69 182 HIS A O 1
ATOM 1420 N N . ILE A 1 183 ? -15.688 10.734 5.824 1 94.19 183 ILE A N 1
ATOM 1421 C CA . ILE A 1 183 ? -14.578 11.438 5.188 1 94.19 183 ILE A CA 1
ATOM 1422 C C . ILE A 1 183 ? -13.758 12.172 6.242 1 94.19 183 ILE A C 1
ATOM 1424 O O . ILE A 1 183 ? -12.531 12.086 6.246 1 94.19 183 ILE A O 1
ATOM 1428 N N . ALA A 1 184 ? -14.438 12.891 7.117 1 94.75 184 ALA A N 1
ATOM 1429 C CA . ALA A 1 184 ? -13.773 13.602 8.203 1 94.75 184 ALA A CA 1
ATOM 1430 C C . ALA A 1 184 ? -12.914 12.648 9.039 1 94.75 184 ALA A C 1
ATOM 1432 O O . ALA A 1 184 ? -11.758 12.945 9.328 1 94.75 184 ALA A O 1
ATOM 1433 N N . ASN A 1 185 ? -13.508 11.516 9.328 1 92.69 185 ASN A N 1
ATOM 1434 C CA . ASN A 1 185 ? -12.836 10.492 10.117 1 92.69 185 ASN A CA 1
ATOM 1435 C C . ASN A 1 185 ? -11.625 9.914 9.383 1 92.69 185 ASN A C 1
ATOM 1437 O O . ASN A 1 185 ? -10.57 9.719 9.977 1 92.69 185 ASN A O 1
ATOM 1441 N N . MET A 1 186 ? -11.711 9.727 8.086 1 93.06 186 MET A N 1
ATOM 1442 C CA . MET A 1 186 ? -10.648 9.156 7.262 1 93.06 186 MET A CA 1
ATOM 1443 C C . MET A 1 186 ? -9.453 10.094 7.195 1 93.06 186 MET A C 1
ATOM 1445 O O . MET A 1 186 ? -8.305 9.641 7.133 1 93.06 186 MET A O 1
ATOM 1449 N N . MET A 1 187 ? -9.719 11.32 7.273 1 93.69 187 MET A N 1
ATOM 1450 C CA . MET A 1 187 ? -8.68 12.273 6.902 1 93.69 187 MET A CA 1
ATOM 1451 C C . MET A 1 187 ? -8.258 13.117 8.102 1 93.69 187 MET A C 1
ATOM 1453 O O . MET A 1 187 ? -7.434 14.023 7.977 1 93.69 187 MET A O 1
ATOM 1457 N N . GLY A 1 188 ? -8.852 12.789 9.258 1 91.31 188 GLY A N 1
ATOM 1458 C CA . GLY A 1 188 ? -8.531 13.539 10.461 1 91.31 188 GLY A CA 1
ATOM 1459 C C . GLY A 1 188 ? -8.953 15 10.375 1 91.31 188 GLY A C 1
ATOM 1460 O O . GLY A 1 188 ? -8.219 15.883 10.812 1 91.31 188 GLY A O 1
ATOM 1461 N N . LEU A 1 189 ? -9.977 15.234 9.797 1 93.25 189 LEU A N 1
ATOM 1462 C CA . LEU A 1 189 ? -10.547 16.578 9.648 1 93.25 189 LEU A CA 1
ATOM 1463 C C . LEU A 1 189 ? -11.844 16.703 10.438 1 93.25 189 LEU A C 1
ATOM 1465 O O . LEU A 1 189 ? -12.375 15.719 10.938 1 93.25 189 LEU A O 1
ATOM 1469 N N . THR A 1 190 ? -12.289 17.906 10.594 1 93.19 190 THR A N 1
ATOM 1470 C CA . THR A 1 190 ? -13.586 18.141 11.219 1 93.19 190 THR A CA 1
ATOM 1471 C C . THR A 1 190 ? -14.711 18.031 10.195 1 93.19 190 THR A C 1
ATOM 1473 O O . THR A 1 190 ? -14.492 18.266 9.008 1 93.19 190 THR A O 1
ATOM 1476 N N . ARG A 1 191 ? -15.898 17.688 10.695 1 93.31 191 ARG A N 1
ATOM 1477 C CA . ARG A 1 191 ? -17.078 17.625 9.836 1 93.31 191 ARG A CA 1
ATOM 1478 C C . ARG A 1 191 ? -17.344 18.953 9.164 1 93.31 191 ARG A C 1
ATOM 1480 O O . ARG A 1 191 ? -17.75 19 8 1 93.31 191 ARG A O 1
ATOM 1487 N N . GLN A 1 192 ? -17.047 19.953 9.867 1 94.56 192 GLN A N 1
ATOM 1488 C CA . GLN A 1 192 ? -17.297 21.297 9.352 1 94.56 192 GLN A CA 1
ATOM 1489 C C . GLN A 1 192 ? -16.375 21.609 8.172 1 94.56 192 GLN A C 1
ATOM 1491 O O . GLN A 1 192 ? -16.828 22.156 7.164 1 94.56 192 GLN A O 1
ATOM 1496 N N . SER A 1 193 ? -15.141 21.312 8.289 1 95.12 193 SER A N 1
ATOM 1497 C CA . SER A 1 193 ? -14.188 21.547 7.211 1 95.12 193 SER A CA 1
ATOM 1498 C C . SER A 1 193 ? -14.547 20.734 5.973 1 95.12 193 SER A C 1
ATOM 1500 O O . SER A 1 193 ? -14.477 21.234 4.852 1 95.12 193 SER A O 1
ATOM 1502 N N . VAL A 1 194 ? -14.914 19.531 6.148 1 96.06 194 VAL A N 1
ATOM 1503 C CA . VAL A 1 194 ? -15.297 18.656 5.043 1 96.06 194 VAL A CA 1
ATOM 1504 C C . VAL A 1 194 ? -16.547 19.219 4.359 1 96.06 194 VAL A C 1
ATOM 1506 O O . VAL A 1 194 ? -16.625 19.25 3.129 1 96.06 194 VAL A O 1
ATOM 1509 N N . HIS A 1 195 ? -17.438 19.625 5.203 1 95.25 195 HIS A N 1
ATOM 1510 C CA . HIS A 1 195 ? -18.672 20.188 4.668 1 95.25 195 HIS A CA 1
ATOM 1511 C C . HIS A 1 195 ? -18.406 21.391 3.779 1 95.25 195 HIS A C 1
ATOM 1513 O O . HIS A 1 195 ? -18.953 21.5 2.68 1 95.25 195 HIS A O 1
ATOM 1519 N N . LYS A 1 196 ? -17.578 22.234 4.223 1 96.56 196 LYS A N 1
ATOM 1520 C CA . LYS A 1 196 ? -17.25 23.453 3.48 1 96.56 196 LYS A CA 1
ATOM 1521 C C . LYS A 1 196 ? -16.625 23.109 2.127 1 96.56 196 LYS A C 1
ATOM 1523 O O . LYS A 1 196 ? -17 23.688 1.105 1 96.56 196 LYS A O 1
ATOM 1528 N N . VAL A 1 197 ? -15.734 22.203 2.135 1 95.62 197 VAL A N 1
ATOM 1529 C CA . VAL A 1 197 ? -15.031 21.828 0.914 1 95.62 197 VAL A CA 1
ATOM 1530 C C . VAL A 1 197 ? -15.992 21.125 -0.04 1 95.62 197 VAL A C 1
ATOM 1532 O O . VAL A 1 197 ? -15.984 21.391 -1.245 1 95.62 197 VAL A O 1
ATOM 1535 N N . LEU A 1 198 ? -16.797 20.234 0.479 1 96 198 LEU A N 1
ATOM 1536 C CA . LEU A 1 198 ? -17.75 19.516 -0.359 1 96 198 LEU A CA 1
ATOM 1537 C C . LEU A 1 198 ? -18.734 20.469 -1.007 1 96 198 LEU A C 1
ATOM 1539 O O . LEU A 1 198 ? -19.109 20.297 -2.172 1 96 198 LEU A O 1
ATOM 1543 N N . LYS A 1 199 ? -19.141 21.453 -0.254 1 96 199 LYS A N 1
ATOM 1544 C CA . LYS A 1 199 ? -20.047 22.469 -0.803 1 96 199 LYS A CA 1
ATOM 1545 C C . LYS A 1 199 ? -19.375 23.25 -1.926 1 96 199 LYS A C 1
ATOM 1547 O O . LYS A 1 199 ? -20 23.562 -2.941 1 96 199 LYS A O 1
ATOM 1552 N N . LYS A 1 200 ? -18.203 23.594 -1.696 1 94.94 200 LYS A N 1
ATOM 1553 C CA . LYS A 1 200 ? -17.438 24.281 -2.723 1 94.94 200 LYS A CA 1
ATOM 1554 C C . LYS A 1 200 ? -17.344 23.453 -3.998 1 94.94 200 LYS A C 1
ATOM 1556 O O . LYS A 1 200 ? -17.531 23.969 -5.102 1 94.94 200 LYS A O 1
ATOM 1561 N N . LEU A 1 201 ? -17 22.203 -3.826 1 94.5 201 LEU A N 1
ATOM 1562 C CA . LEU A 1 201 ? -16.875 21.297 -4.969 1 94.5 201 LEU A CA 1
ATOM 1563 C C . LEU A 1 201 ? -18.234 21.125 -5.656 1 94.5 201 LEU A C 1
ATOM 1565 O O . LEU A 1 201 ? -18.297 21 -6.883 1 94.5 201 LEU A O 1
ATOM 1569 N N . GLU A 1 202 ? -19.234 21.047 -4.879 1 95.19 202 GLU A N 1
ATOM 1570 C CA . GLU A 1 202 ? -20.578 20.953 -5.441 1 95.19 202 GLU A CA 1
ATOM 1571 C C . GLU A 1 202 ? -20.922 22.203 -6.262 1 95.19 202 GLU A C 1
ATOM 1573 O O . GLU A 1 202 ? -21.5 22.094 -7.348 1 95.19 202 GLU A O 1
ATOM 1578 N N . ASN A 1 203 ? -20.609 23.359 -5.766 1 94.31 203 ASN A N 1
ATOM 1579 C CA . ASN A 1 203 ? -20.859 24.625 -6.445 1 94.31 203 ASN A CA 1
ATOM 1580 C C . ASN A 1 203 ? -20.094 24.719 -7.758 1 94.31 203 ASN A C 1
ATOM 1582 O O . ASN A 1 203 ? -20.516 25.406 -8.688 1 94.31 203 ASN A O 1
ATOM 1586 N N . SER A 1 204 ? -19.031 24.016 -7.871 1 92.06 204 SER A N 1
ATOM 1587 C CA . SER A 1 204 ? -18.234 23.984 -9.094 1 92.06 204 SER A CA 1
ATOM 1588 C C . SER A 1 204 ? -18.734 22.938 -10.062 1 92.06 204 SER A C 1
ATOM 1590 O O . SER A 1 204 ? -18.078 22.641 -11.07 1 92.06 204 SER A O 1
ATOM 1592 N N . ASN A 1 205 ? -19.703 22.203 -9.711 1 92.5 205 ASN A N 1
ATOM 1593 C CA . ASN A 1 205 ? -20.406 21.219 -10.539 1 92.5 205 ASN A CA 1
ATOM 1594 C C . ASN A 1 205 ? -19.547 19.984 -10.789 1 92.5 205 ASN A C 1
ATOM 1596 O O . ASN A 1 205 ? -19.562 19.438 -11.891 1 92.5 205 ASN A O 1
ATOM 1600 N N . VAL A 1 206 ? -18.828 19.641 -9.812 1 92.94 206 VAL A N 1
ATOM 1601 C CA . VAL A 1 206 ? -17.984 18.453 -9.938 1 92.94 206 VAL A CA 1
ATOM 1602 C C . VAL A 1 206 ? -18.672 17.266 -9.258 1 92.94 206 VAL A C 1
ATOM 1604 O O . VAL A 1 206 ? -18.484 16.109 -9.672 1 92.94 206 VAL A O 1
ATOM 1607 N N . LEU A 1 207 ? -19.406 17.594 -8.219 1 95.25 207 LEU A N 1
ATOM 1608 C CA . LEU A 1 207 ? -20.109 16.531 -7.5 1 95.25 207 LEU A CA 1
ATOM 1609 C C . LEU A 1 207 ? -21.469 17 -6.996 1 95.25 207 LEU A C 1
ATOM 1611 O O . LEU A 1 207 ? -21.781 18.188 -7.102 1 95.25 207 LEU A O 1
ATOM 1615 N N . ARG A 1 208 ? -22.328 16.109 -6.656 1 95.56 208 ARG A N 1
ATOM 1616 C CA . ARG A 1 208 ? -23.625 16.375 -6.055 1 95.56 208 ARG A CA 1
ATOM 1617 C C . ARG A 1 208 ? -23.781 15.641 -4.727 1 95.56 208 ARG A C 1
ATOM 1619 O O . ARG A 1 208 ? -23.453 14.453 -4.621 1 95.56 208 ARG A O 1
ATOM 1626 N N . LEU A 1 209 ? -24.172 16.328 -3.77 1 94.56 209 LEU A N 1
ATOM 1627 C CA . LEU A 1 209 ? -24.328 15.758 -2.436 1 94.56 209 LEU A CA 1
ATOM 1628 C C . LEU A 1 209 ? -25.719 15.156 -2.266 1 94.56 209 LEU A C 1
ATOM 1630 O O . LEU A 1 209 ? -26.703 15.742 -2.699 1 94.56 209 LEU A O 1
ATOM 1634 N N . GLN A 1 210 ? -25.734 13.992 -1.833 1 91.19 210 GLN A N 1
ATOM 1635 C CA . GLN A 1 210 ? -26.969 13.297 -1.481 1 91.19 210 GLN A CA 1
ATOM 1636 C C . GLN A 1 210 ? -26.875 12.688 -0.086 1 91.19 210 GLN A C 1
ATOM 1638 O O . GLN A 1 210 ? -25.797 12.648 0.512 1 91.19 210 GLN A O 1
ATOM 1643 N N . TYR A 1 211 ? -28.031 12.297 0.384 1 87.81 211 TYR A N 1
ATOM 1644 C CA . TYR A 1 211 ? -28.031 11.703 1.715 1 87.81 211 TYR A CA 1
ATOM 1645 C C . TYR A 1 211 ? -27.266 10.391 1.735 1 87.81 211 TYR A C 1
ATOM 1647 O O . TYR A 1 211 ? -27.594 9.453 1.012 1 87.81 211 TYR A O 1
ATOM 1655 N N . GLY A 1 212 ? -26.234 10.398 2.453 1 87.25 212 GLY A N 1
ATOM 1656 C CA . GLY A 1 212 ? -25.469 9.188 2.668 1 87.25 212 GLY A CA 1
ATOM 1657 C C . GLY A 1 212 ? -24.562 8.844 1.5 1 87.25 212 GLY A C 1
ATOM 1658 O O . GLY A 1 212 ? -23.938 7.781 1.479 1 87.25 212 GLY A O 1
ATOM 1659 N N . SER A 1 213 ? -24.578 9.664 0.517 1 92.38 213 SER A N 1
ATOM 1660 C CA . SER A 1 213 ? -23.75 9.367 -0.651 1 92.38 213 SER A CA 1
ATOM 1661 C C . SER A 1 213 ? -23.328 10.648 -1.368 1 92.38 213 SER A C 1
ATOM 1663 O O . SER A 1 213 ? -23.922 11.711 -1.135 1 92.38 213 SER A O 1
ATOM 1665 N N . ILE A 1 214 ? -22.344 10.5 -2.158 1 95.19 214 ILE A N 1
ATOM 1666 C CA . ILE A 1 214 ? -21.844 11.586 -2.994 1 95.19 214 ILE A CA 1
ATOM 1667 C C . ILE A 1 214 ? -21.75 11.125 -4.445 1 95.19 214 ILE A C 1
ATOM 1669 O O . ILE A 1 214 ? -21.172 10.078 -4.734 1 95.19 214 ILE A O 1
ATOM 1673 N N . THR A 1 215 ? -22.344 11.867 -5.316 1 95.75 215 THR A N 1
ATOM 1674 C CA . THR A 1 215 ? -22.266 11.539 -6.734 1 95.75 215 THR A CA 1
ATOM 1675 C C . THR A 1 215 ? -21.203 12.375 -7.43 1 95.75 215 THR A C 1
ATOM 1677 O O . THR A 1 215 ? -21.281 13.609 -7.445 1 95.75 215 THR A O 1
ATOM 1680 N N . ILE A 1 216 ? -20.203 11.742 -7.945 1 96 216 ILE A N 1
ATOM 1681 C CA . ILE A 1 216 ? -19.219 12.422 -8.773 1 96 216 ILE A CA 1
ATOM 1682 C C . ILE A 1 216 ? -19.703 12.477 -10.219 1 96 216 ILE A C 1
ATOM 1684 O O . ILE A 1 216 ? -19.891 11.438 -10.859 1 96 216 ILE A O 1
ATOM 1688 N N . LEU A 1 217 ? -19.875 13.586 -10.727 1 95.06 217 LEU A N 1
ATOM 1689 C CA . LEU A 1 217 ? -20.547 13.766 -12.016 1 95.06 217 LEU A CA 1
ATOM 1690 C C . LEU A 1 217 ? -19.656 13.273 -13.148 1 95.06 217 LEU A C 1
ATOM 1692 O O . LEU A 1 217 ? -20.125 12.625 -14.078 1 95.06 217 LEU A O 1
ATOM 1696 N N . ASN A 1 218 ? -18.469 13.633 -13.117 1 94 218 ASN A N 1
ATOM 1697 C CA . ASN A 1 218 ? -17.438 13.219 -14.07 1 94 218 ASN A CA 1
ATOM 1698 C C . ASN A 1 218 ? -16.078 13.094 -13.398 1 94 218 ASN A C 1
ATOM 1700 O O . ASN A 1 218 ? -15.352 14.086 -13.266 1 94 218 ASN A O 1
ATOM 1704 N N . PRO A 1 219 ? -15.734 11.859 -13.078 1 94.25 219 PRO A N 1
ATOM 1705 C CA . PRO A 1 219 ? -14.477 11.648 -12.352 1 94.25 219 PRO A CA 1
ATOM 1706 C C . PRO A 1 219 ? -13.266 12.188 -13.109 1 94.25 219 PRO A C 1
ATOM 1708 O O . PRO A 1 219 ? -12.32 12.695 -12.492 1 94.25 219 PRO A O 1
ATOM 1711 N N . LEU A 1 220 ? -13.258 12.109 -14.383 1 92.19 220 LEU A N 1
ATOM 1712 C CA . LEU A 1 220 ? -12.133 12.617 -15.172 1 92.19 220 LEU A CA 1
ATOM 1713 C C . LEU A 1 220 ? -12.062 14.141 -15.086 1 92.19 220 LEU A C 1
ATOM 1715 O O . LEU A 1 220 ? -10.977 14.711 -14.961 1 92.19 220 LEU A O 1
ATOM 1719 N N . LYS A 1 221 ? -13.203 14.773 -15.141 1 91.81 221 LYS A N 1
ATOM 1720 C CA . LYS A 1 221 ? -13.25 16.234 -14.992 1 91.81 221 LYS A CA 1
ATOM 1721 C C . LYS A 1 221 ? -12.852 16.656 -13.586 1 91.81 221 LYS A C 1
ATOM 1723 O O . LYS A 1 221 ? -12.188 17.672 -13.398 1 91.81 221 LYS A O 1
ATOM 1728 N N . MET A 1 222 ? -13.305 15.883 -12.633 1 93.44 222 MET A N 1
ATOM 1729 C CA . MET A 1 222 ? -12.922 16.172 -11.258 1 93.44 222 MET A CA 1
ATOM 1730 C C . MET A 1 222 ? -11.406 16.078 -11.086 1 93.44 222 MET A C 1
ATOM 1732 O O . MET A 1 222 ? -10.797 16.922 -10.43 1 93.44 222 MET A O 1
ATOM 1736 N N . GLU A 1 223 ? -10.836 15.039 -11.594 1 91.06 223 GLU A N 1
ATOM 1737 C CA . GLU A 1 223 ? -9.391 14.875 -11.523 1 91.06 223 GLU A CA 1
ATOM 1738 C C . GLU A 1 223 ? -8.672 16.078 -12.141 1 91.06 223 GLU A C 1
ATOM 1740 O O . GLU A 1 223 ? -7.688 16.562 -11.578 1 91.06 223 GLU A O 1
ATOM 1745 N N . ALA A 1 224 ? -9.141 16.531 -13.273 1 89.62 224 ALA A N 1
ATOM 1746 C CA . ALA A 1 224 ? -8.57 17.703 -13.945 1 89.62 224 ALA A CA 1
ATOM 1747 C C . ALA A 1 224 ? -8.734 18.953 -13.094 1 89.62 224 ALA A C 1
ATOM 1749 O O . ALA A 1 224 ? -7.816 19.781 -13.008 1 89.62 224 ALA A O 1
ATOM 1750 N N . TYR A 1 225 ? -9.891 19.062 -12.523 1 90.19 225 TYR A N 1
ATOM 1751 C CA . TYR A 1 225 ? -10.172 20.203 -11.648 1 90.19 225 TYR A CA 1
ATOM 1752 C C . TYR A 1 225 ? -9.203 20.234 -10.469 1 90.19 225 TYR A C 1
ATOM 1754 O O . TYR A 1 225 ? -8.664 21.281 -10.125 1 90.19 225 TYR A O 1
ATOM 1762 N N . LEU A 1 226 ? -8.984 19.062 -9.875 1 89.62 226 LEU A N 1
ATOM 1763 C CA . LEU A 1 226 ? -8.125 18.969 -8.703 1 89.62 226 LEU A CA 1
ATOM 1764 C C . LEU A 1 226 ? -6.676 19.281 -9.062 1 89.62 226 LEU A C 1
ATOM 1766 O O . LEU A 1 226 ? -5.926 19.812 -8.242 1 89.62 226 LEU A O 1
ATOM 1770 N N . LYS A 1 227 ? -6.309 18.922 -10.266 1 84.75 227 LYS A N 1
ATOM 1771 C CA . LYS A 1 227 ? -4.953 19.203 -10.727 1 84.75 227 LYS A CA 1
ATOM 1772 C C . LYS A 1 227 ? -4.703 20.703 -10.812 1 84.75 227 LYS A C 1
ATOM 1774 O O . LYS A 1 227 ? -3.564 21.156 -10.68 1 84.75 227 LYS A O 1
ATOM 1779 N N . GLN A 1 228 ? -5.73 21.453 -11.016 1 82 228 GLN A N 1
ATOM 1780 C CA . GLN A 1 228 ? -5.617 22.906 -11.133 1 82 228 GLN A CA 1
ATOM 1781 C C . GLN A 1 228 ? -5.457 23.547 -9.758 1 82 228 GLN A C 1
ATOM 1783 O O . GLN A 1 228 ? -5.016 24.703 -9.656 1 82 228 GLN A O 1
ATOM 1788 N N . LEU A 1 229 ? -5.805 22.844 -8.766 1 78.56 229 LEU A N 1
ATOM 1789 C CA . LEU A 1 229 ? -5.703 23.375 -7.406 1 78.56 229 LEU A CA 1
ATOM 1790 C C . LEU A 1 229 ? -4.281 23.234 -6.875 1 78.56 229 LEU A C 1
ATOM 1792 O O . LEU A 1 229 ? -3.943 23.797 -5.836 1 78.56 229 LEU A O 1
ATOM 1796 N N . GLU A 1 230 ? -3.439 22.484 -7.473 1 71.25 230 GLU A N 1
ATOM 1797 C CA . GLU A 1 230 ? -2.072 22.234 -7.027 1 71.25 230 GLU A CA 1
ATOM 1798 C C . GLU A 1 230 ? -1.228 23.5 -7.086 1 71.25 230 GLU A C 1
ATOM 1800 O O . GLU A 1 230 ? -1.372 24.312 -8.008 1 71.25 230 GLU A O 1
ATOM 1805 N N . MET B 1 1 ? 31.109 -11.227 -11.281 1 51.06 1 MET B N 1
ATOM 1806 C CA . MET B 1 1 ? 29.969 -12.117 -11.484 1 51.06 1 MET B CA 1
ATOM 1807 C C . MET B 1 1 ? 29.484 -12.703 -10.164 1 51.06 1 MET B C 1
ATOM 1809 O O . MET B 1 1 ? 28.281 -12.758 -9.891 1 51.06 1 MET B O 1
ATOM 1813 N N . GLU B 1 2 ? 30.422 -13.242 -9.281 1 59.38 2 GLU B N 1
ATOM 1814 C CA . GLU B 1 2 ? 30.156 -13.875 -7.988 1 59.38 2 GLU B CA 1
ATOM 1815 C C . GLU B 1 2 ? 29.547 -12.875 -7.004 1 59.38 2 GLU B C 1
ATOM 1817 O O . GLU B 1 2 ? 28.641 -13.219 -6.254 1 59.38 2 GLU B O 1
ATOM 1822 N N . ASP B 1 3 ? 29.797 -11.586 -7.219 1 87.81 3 ASP B N 1
ATOM 1823 C CA . ASP B 1 3 ? 29.344 -10.508 -6.352 1 87.81 3 ASP B CA 1
ATOM 1824 C C . ASP B 1 3 ? 27.891 -10.156 -6.629 1 87.81 3 ASP B C 1
ATOM 1826 O O . ASP B 1 3 ? 27.094 -10.008 -5.699 1 87.81 3 ASP B O 1
ATOM 1830 N N . ILE B 1 4 ? 27.594 -10.484 -7.824 1 93.5 4 ILE B N 1
ATOM 1831 C CA . ILE B 1 4 ? 26.219 -10.141 -8.219 1 93.5 4 ILE B CA 1
ATOM 1832 C C . ILE B 1 4 ? 25.25 -11.172 -7.664 1 93.5 4 ILE B C 1
ATOM 1834 O O . ILE B 1 4 ? 24.188 -10.82 -7.145 1 93.5 4 ILE B O 1
ATOM 1838 N N . LYS B 1 5 ? 25.688 -12.43 -7.777 1 95 5 LYS B N 1
ATOM 1839 C CA . LYS B 1 5 ? 24.844 -13.516 -7.277 1 95 5 LYS B CA 1
ATOM 1840 C C . LYS B 1 5 ? 24.562 -13.352 -5.785 1 95 5 LYS B C 1
ATOM 1842 O O . LYS B 1 5 ? 23.438 -13.508 -5.34 1 95 5 LYS B O 1
ATOM 1847 N N . SER B 1 6 ? 25.609 -13.07 -5.035 1 94.75 6 SER B N 1
ATOM 1848 C CA . SER B 1 6 ? 25.469 -12.883 -3.596 1 94.75 6 SER B CA 1
ATOM 1849 C C . SER B 1 6 ? 24.531 -11.727 -3.275 1 94.75 6 SER B C 1
ATOM 1851 O O . SER B 1 6 ? 23.719 -11.82 -2.346 1 94.75 6 SER B O 1
ATOM 1853 N N . LEU B 1 7 ? 24.609 -10.68 -4.031 1 94.38 7 LEU B N 1
ATOM 1854 C CA . LEU B 1 7 ? 23.75 -9.508 -3.834 1 94.38 7 LEU B CA 1
ATOM 1855 C C . LEU B 1 7 ? 22.297 -9.836 -4.145 1 94.38 7 LEU B C 1
ATOM 1857 O O . LEU B 1 7 ? 21.391 -9.422 -3.412 1 94.38 7 LEU B O 1
ATOM 1861 N N . LEU B 1 8 ? 22.094 -10.609 -5.211 1 95.75 8 LEU B N 1
ATOM 1862 C CA . LEU B 1 8 ? 20.719 -10.984 -5.582 1 95.75 8 LEU B CA 1
ATOM 1863 C C . LEU B 1 8 ? 20.109 -11.914 -4.539 1 95.75 8 LEU B C 1
ATOM 1865 O O . LEU B 1 8 ? 18.922 -11.805 -4.23 1 95.75 8 LEU B O 1
ATOM 1869 N N . LEU B 1 9 ? 20.984 -12.75 -3.996 1 93.62 9 LEU B N 1
ATOM 1870 C CA . LEU B 1 9 ? 20.531 -13.695 -2.986 1 93.62 9 LEU B CA 1
ATOM 1871 C C . LEU B 1 9 ? 20.078 -12.969 -1.721 1 93.62 9 LEU B C 1
ATOM 1873 O O . LEU B 1 9 ? 19.25 -13.469 -0.973 1 93.62 9 LEU B O 1
ATOM 1877 N N . GLN B 1 10 ? 20.594 -11.805 -1.523 1 91.19 10 GLN B N 1
ATOM 1878 C CA . GLN B 1 10 ? 20.297 -11.047 -0.31 1 91.19 10 GLN B CA 1
ATOM 1879 C C . GLN B 1 10 ? 19.031 -10.203 -0.472 1 91.19 10 GLN B C 1
ATOM 1881 O O . GLN B 1 10 ? 18.5 -9.695 0.51 1 91.19 10 GLN B O 1
ATOM 1886 N N . CYS B 1 11 ? 18.547 -10.102 -1.62 1 94.06 11 CYS B N 1
ATOM 1887 C CA . CYS B 1 11 ? 17.375 -9.281 -1.871 1 94.06 11 CYS B CA 1
ATOM 1888 C C . CYS B 1 11 ? 16.094 -10.055 -1.568 1 94.06 11 CYS B C 1
ATOM 1890 O O . CYS B 1 11 ? 15.812 -11.078 -2.195 1 94.06 11 CYS B O 1
ATOM 1892 N N . PRO B 1 12 ? 15.242 -9.555 -0.707 1 94.69 12 PRO B N 1
ATOM 1893 C CA . PRO B 1 12 ? 14.055 -10.281 -0.258 1 94.69 12 PRO B CA 1
ATOM 1894 C C . PRO B 1 12 ? 13.117 -10.656 -1.408 1 94.69 12 PRO B C 1
ATOM 1896 O O . PRO B 1 12 ? 12.531 -11.734 -1.402 1 94.69 12 PRO B O 1
ATOM 1899 N N . VAL B 1 13 ? 12.992 -9.859 -2.42 1 95.56 13 VAL B N 1
ATOM 1900 C CA . VAL B 1 13 ? 12.016 -10.07 -3.484 1 95.56 13 VAL B CA 1
ATOM 1901 C C . VAL B 1 13 ? 12.43 -11.266 -4.332 1 95.56 13 VAL B C 1
ATOM 1903 O O . VAL B 1 13 ? 11.594 -11.859 -5.027 1 95.56 13 VAL B O 1
ATOM 1906 N N . LEU B 1 14 ? 13.711 -11.711 -4.246 1 97.19 14 LEU B N 1
ATOM 1907 C CA . LEU B 1 14 ? 14.203 -12.828 -5.047 1 97.19 14 LEU B CA 1
ATOM 1908 C C . LEU B 1 14 ? 14.352 -14.086 -4.195 1 97.19 14 LEU B C 1
ATOM 1910 O O . LEU B 1 14 ? 14.773 -15.133 -4.691 1 97.19 14 LEU B O 1
ATOM 1914 N N . ALA B 1 15 ? 13.969 -13.969 -2.951 1 95.75 15 ALA B N 1
ATOM 1915 C CA . ALA B 1 15 ? 14.219 -15.031 -1.982 1 95.75 15 ALA B CA 1
ATOM 1916 C C . ALA B 1 15 ? 13.438 -16.297 -2.34 1 95.75 15 ALA B C 1
ATOM 1918 O O . ALA B 1 15 ? 13.766 -17.391 -1.876 1 95.75 15 ALA B O 1
ATOM 1919 N N . GLY B 1 16 ? 12.406 -16.141 -3.121 1 96.75 16 GLY B N 1
ATOM 1920 C CA . GLY B 1 16 ? 11.602 -17.297 -3.5 1 96.75 16 GLY B CA 1
ATOM 1921 C C . GLY B 1 16 ? 12.18 -18.078 -4.664 1 96.75 16 GLY B C 1
ATOM 1922 O O . GLY B 1 16 ? 11.742 -19.188 -4.957 1 96.75 16 GLY B O 1
ATOM 1923 N N . LEU B 1 17 ? 13.156 -17.547 -5.332 1 97.5 17 LEU B N 1
ATOM 1924 C CA . LEU B 1 17 ? 13.781 -18.234 -6.461 1 97.5 17 LEU B CA 1
ATOM 1925 C C . LEU B 1 17 ? 14.711 -19.344 -5.984 1 97.5 17 LEU B C 1
ATOM 1927 O O . LEU B 1 17 ? 15.477 -19.156 -5.039 1 97.5 17 LEU B O 1
ATOM 1931 N N . PRO B 1 18 ? 14.641 -20.5 -6.664 1 97.31 18 PRO B N 1
ATOM 1932 C CA . PRO B 1 18 ? 15.672 -21.516 -6.402 1 97.31 18 PRO B CA 1
ATOM 1933 C C . PRO B 1 18 ? 17.047 -21.109 -6.949 1 97.31 18 PRO B C 1
ATOM 1935 O O . PRO B 1 18 ? 17.172 -20.094 -7.629 1 97.31 18 PRO B O 1
ATOM 1938 N N . VAL B 1 19 ? 18.016 -21.906 -6.664 1 96.06 19 VAL B N 1
ATOM 1939 C CA . VAL B 1 19 ? 19.375 -21.625 -7.078 1 96.06 19 VAL B CA 1
ATOM 1940 C C . VAL B 1 19 ? 19.438 -21.484 -8.602 1 96.06 19 VAL B C 1
ATOM 1942 O O . VAL B 1 19 ? 20.109 -20.594 -9.117 1 96.06 19 VAL B O 1
ATOM 1945 N N . GLU B 1 20 ? 18.781 -22.344 -9.281 1 97.19 20 GLU B N 1
ATOM 1946 C CA . GLU B 1 20 ? 18.734 -22.266 -10.742 1 97.19 20 GLU B CA 1
ATOM 1947 C C . GLU B 1 20 ? 18.125 -20.953 -11.211 1 97.19 20 GLU B C 1
ATOM 1949 O O . GLU B 1 20 ? 18.594 -20.359 -12.188 1 97.19 20 GLU B O 1
ATOM 1954 N N . GLY B 1 21 ? 17.062 -20.516 -10.539 1 97.69 21 GLY B N 1
ATOM 1955 C CA . GLY B 1 21 ? 16.422 -19.25 -10.859 1 97.69 21 GLY B CA 1
ATOM 1956 C C . GLY B 1 21 ? 17.328 -18.062 -10.641 1 97.69 21 GLY B C 1
ATOM 1957 O O . GLY B 1 21 ? 17.328 -17.125 -11.445 1 97.69 21 GLY B O 1
ATOM 1958 N N . ILE B 1 22 ? 18.078 -18.109 -9.547 1 97.75 22 ILE B N 1
ATOM 1959 C CA . ILE B 1 22 ? 19.031 -17.031 -9.25 1 97.75 22 ILE B CA 1
ATOM 1960 C C . ILE B 1 22 ? 20.109 -16.984 -10.328 1 97.75 22 ILE B C 1
ATOM 1962 O O . ILE B 1 22 ? 20.484 -15.914 -10.797 1 97.75 22 ILE B O 1
ATOM 1966 N N . ASN B 1 23 ? 20.547 -18.141 -10.727 1 97.44 23 ASN B N 1
ATOM 1967 C CA . ASN B 1 23 ? 21.547 -18.203 -11.797 1 97.44 23 ASN B CA 1
ATOM 1968 C C . ASN B 1 23 ? 21.016 -17.594 -13.086 1 97.44 23 ASN B C 1
ATOM 1970 O O . ASN B 1 23 ? 21.75 -16.891 -13.789 1 97.44 23 ASN B O 1
ATOM 1974 N N . GLU B 1 24 ? 19.844 -17.828 -13.406 1 97.94 24 GLU B N 1
ATOM 1975 C CA . GLU B 1 24 ? 19.234 -17.234 -14.594 1 97.94 24 GLU B CA 1
ATOM 1976 C C . GLU B 1 24 ? 19.078 -15.727 -14.43 1 97.94 24 GLU B C 1
ATOM 1978 O O . GLU B 1 24 ? 19.25 -14.977 -15.391 1 97.94 24 GLU B O 1
ATOM 1983 N N . ALA B 1 25 ? 18.688 -15.32 -13.203 1 97.81 25 ALA B N 1
ATOM 1984 C CA . ALA B 1 25 ? 18.594 -13.883 -12.922 1 97.81 25 ALA B CA 1
ATOM 1985 C C . ALA B 1 25 ? 19.938 -13.195 -13.148 1 97.81 25 ALA B C 1
ATOM 1987 O O . ALA B 1 25 ? 20 -12.094 -13.695 1 97.81 25 ALA B O 1
ATOM 1988 N N . VAL B 1 26 ? 20.984 -13.828 -12.75 1 97.44 26 VAL B N 1
ATOM 1989 C CA . VAL B 1 26 ? 22.344 -13.289 -12.906 1 97.44 26 VAL B CA 1
ATOM 1990 C C . VAL B 1 26 ? 22.641 -13.055 -14.383 1 97.44 26 VAL B C 1
ATOM 1992 O O . VAL B 1 26 ? 23.312 -12.094 -14.742 1 97.44 26 VAL B O 1
ATOM 1995 N N . GLN B 1 27 ? 22.047 -13.812 -15.242 1 97.12 27 GLN B N 1
ATOM 1996 C CA . GLN B 1 27 ? 22.328 -13.734 -16.672 1 97.12 27 GLN B CA 1
ATOM 1997 C C . GLN B 1 27 ? 21.578 -12.57 -17.312 1 97.12 27 GLN B C 1
ATOM 1999 O O . GLN B 1 27 ? 21.984 -12.078 -18.375 1 97.12 27 GLN B O 1
ATOM 2004 N N . ILE B 1 28 ? 20.625 -12.117 -16.734 1 96.62 28 ILE B N 1
ATOM 2005 C CA . ILE B 1 28 ? 19.812 -11.094 -17.391 1 96.62 28 ILE B CA 1
ATOM 2006 C C . ILE B 1 28 ? 20 -9.75 -16.688 1 96.62 28 ILE B C 1
ATOM 2008 O O . ILE B 1 28 ? 19.562 -8.711 -17.188 1 96.62 28 ILE B O 1
ATOM 2012 N N . VAL B 1 29 ? 20.688 -9.758 -15.586 1 97 29 VAL B N 1
ATOM 2013 C CA . VAL B 1 29 ? 20.844 -8.562 -14.758 1 97 29 VAL B CA 1
ATOM 2014 C C . VAL B 1 29 ? 21.797 -7.586 -15.445 1 97 29 VAL B C 1
ATOM 2016 O O . VAL B 1 29 ? 22.766 -8 -16.094 1 97 29 VAL B O 1
ATOM 2019 N N . ARG B 1 30 ? 21.531 -6.277 -15.367 1 96.38 30 ARG B N 1
ATOM 2020 C CA . ARG B 1 30 ? 22.391 -5.199 -15.82 1 96.38 30 ARG B CA 1
ATOM 2021 C C . ARG B 1 30 ? 22.75 -4.262 -14.672 1 96.38 30 ARG B C 1
ATOM 2023 O O . ARG B 1 30 ? 21.875 -3.777 -13.961 1 96.38 30 ARG B O 1
ATOM 2030 N N . ALA B 1 31 ? 24 -3.988 -14.531 1 96.62 31 ALA B N 1
ATOM 2031 C CA . ALA B 1 31 ? 24.453 -3.053 -13.5 1 96.62 31 ALA B CA 1
ATOM 2032 C C . ALA B 1 31 ? 24.422 -1.616 -14.016 1 96.62 31 ALA B C 1
ATOM 2034 O O . ALA B 1 31 ? 24.828 -1.345 -15.148 1 96.62 31 ALA B O 1
ATOM 2035 N N . ARG B 1 32 ? 23.875 -0.725 -13.266 1 97.06 32 ARG B N 1
ATOM 2036 C CA . ARG B 1 32 ? 23.812 0.701 -13.578 1 97.06 32 ARG B CA 1
ATOM 2037 C C . ARG B 1 32 ? 24.344 1.535 -12.414 1 97.06 32 ARG B C 1
ATOM 2039 O O . ARG B 1 32 ? 24.062 1.231 -11.25 1 97.06 32 ARG B O 1
ATOM 2046 N N . HIS B 1 33 ? 25.062 2.535 -12.734 1 97.94 33 HIS B N 1
ATOM 2047 C CA . HIS B 1 33 ? 25.609 3.428 -11.727 1 97.94 33 HIS B CA 1
ATOM 2048 C C . HIS B 1 33 ? 25.031 4.832 -11.852 1 97.94 33 HIS B C 1
ATOM 2050 O O . HIS B 1 33 ? 24.859 5.34 -12.961 1 97.94 33 HIS B O 1
ATOM 2056 N N . PHE B 1 34 ? 24.734 5.43 -10.734 1 98.19 34 PHE B N 1
ATOM 2057 C CA . PHE B 1 34 ? 24.219 6.785 -10.656 1 98.19 34 PHE B CA 1
ATOM 2058 C C . PHE B 1 34 ? 24.969 7.594 -9.602 1 98.19 34 PHE B C 1
ATOM 2060 O O . PHE B 1 34 ? 25.156 7.121 -8.477 1 98.19 34 PHE B O 1
ATOM 2067 N N . ASP B 1 35 ? 25.297 8.812 -9.961 1 98.12 35 ASP B N 1
ATOM 2068 C CA . ASP B 1 35 ? 25.891 9.719 -8.977 1 98.12 35 ASP B CA 1
ATOM 2069 C C . ASP B 1 35 ? 24.828 10.258 -8.023 1 98.12 35 ASP B C 1
ATOM 2071 O O . ASP B 1 35 ? 23.641 10.281 -8.359 1 98.12 35 ASP B O 1
ATOM 2075 N N . GLU B 1 36 ? 25.312 10.594 -6.902 1 96.5 36 GLU B N 1
ATOM 2076 C CA . GLU B 1 36 ? 24.406 11.25 -5.957 1 96.5 36 GLU B CA 1
ATOM 2077 C C . GLU B 1 36 ? 23.578 12.336 -6.645 1 96.5 36 GLU B C 1
ATOM 2079 O O . GLU B 1 36 ? 24.094 13.102 -7.457 1 96.5 36 GLU B O 1
ATOM 2084 N N . LYS B 1 37 ? 22.281 12.281 -6.441 1 95.06 37 LYS B N 1
ATOM 2085 C CA . LYS B 1 37 ? 21.297 13.266 -6.891 1 95.06 37 LYS B CA 1
ATOM 2086 C C . LYS B 1 37 ? 20.891 13.016 -8.336 1 95.06 37 LYS B C 1
ATOM 2088 O O . LYS B 1 37 ? 20.016 13.703 -8.867 1 95.06 37 LYS B O 1
ATOM 2093 N N . ALA B 1 38 ? 21.531 12.047 -8.953 1 97.38 38 ALA B N 1
ATOM 2094 C CA . ALA B 1 38 ? 21.156 11.734 -10.328 1 97.38 38 ALA B CA 1
ATOM 2095 C C . ALA B 1 38 ? 19.734 11.148 -10.391 1 97.38 38 ALA B C 1
ATOM 2097 O O . ALA B 1 38 ? 19.344 10.367 -9.523 1 97.38 38 ALA B O 1
ATOM 2098 N N . LEU B 1 39 ? 19.016 11.508 -11.438 1 96.38 39 LEU B N 1
ATOM 2099 C CA . LEU B 1 39 ? 17.688 10.938 -11.688 1 96.38 39 LEU B CA 1
ATOM 2100 C C . LEU B 1 39 ? 17.797 9.492 -12.172 1 96.38 39 LEU B C 1
ATOM 2102 O O . LEU B 1 39 ? 18.516 9.211 -13.133 1 96.38 39 LEU B O 1
ATOM 2106 N N . ILE B 1 40 ? 17.188 8.617 -11.477 1 97 40 ILE B N 1
ATOM 2107 C CA . ILE B 1 40 ? 17.188 7.207 -11.852 1 97 40 ILE B CA 1
ATOM 2108 C C . ILE B 1 40 ? 16.016 6.926 -12.797 1 97 40 ILE B C 1
ATOM 2110 O O . ILE B 1 40 ? 16.203 6.297 -13.844 1 97 40 ILE B O 1
ATOM 2114 N N . CYS B 1 41 ? 14.867 7.34 -12.461 1 94.69 41 CYS B N 1
ATOM 2115 C CA . CYS B 1 41 ? 13.672 7.23 -13.297 1 94.69 41 CYS B CA 1
ATOM 2116 C C . CYS B 1 41 ? 12.656 8.305 -12.93 1 94.69 41 CYS B C 1
ATOM 2118 O O . CYS B 1 41 ? 12.641 8.797 -11.797 1 94.69 41 CYS B O 1
ATOM 2120 N N . SER B 1 42 ? 11.82 8.641 -13.914 1 92.56 42 SER B N 1
ATOM 2121 C CA . SER B 1 42 ? 10.812 9.68 -13.719 1 92.56 42 SER B CA 1
ATOM 2122 C C . SER B 1 42 ? 9.422 9.07 -13.57 1 92.56 42 SER B C 1
ATOM 2124 O O . SER B 1 42 ? 9.148 7.984 -14.086 1 92.56 42 SER B O 1
ATOM 2126 N N . LYS B 1 43 ? 8.641 9.805 -12.828 1 90.81 43 LYS B N 1
ATOM 2127 C CA . LYS B 1 43 ? 7.223 9.453 -12.82 1 90.81 43 LYS B CA 1
ATOM 2128 C C . LYS B 1 43 ? 6.676 9.359 -14.242 1 90.81 43 LYS B C 1
ATOM 2130 O O . LYS B 1 43 ? 6.984 10.195 -15.094 1 90.81 43 LYS B O 1
ATOM 2135 N N . GLY B 1 44 ? 5.93 8.25 -14.508 1 90.31 44 GLY B N 1
ATOM 2136 C CA . GLY B 1 44 ? 5.312 8.078 -15.812 1 90.31 44 GLY B CA 1
ATOM 2137 C C . GLY B 1 44 ? 6.18 7.297 -16.781 1 90.31 44 GLY B C 1
ATOM 2138 O O . GLY B 1 44 ? 5.727 6.938 -17.875 1 90.31 44 GLY B O 1
ATOM 2139 N N . ALA B 1 45 ? 7.426 7.082 -16.406 1 90.12 45 ALA B N 1
ATOM 2140 C CA . ALA B 1 45 ? 8.305 6.309 -17.281 1 90.12 45 ALA B CA 1
ATOM 2141 C C . ALA B 1 45 ? 7.688 4.949 -17.625 1 90.12 45 ALA B C 1
ATOM 2143 O O . ALA B 1 45 ? 7.105 4.297 -16.75 1 90.12 45 ALA B O 1
ATOM 2144 N N . GLN B 1 46 ? 7.801 4.477 -18.828 1 88.75 46 GLN B N 1
ATOM 2145 C CA . GLN B 1 46 ? 7.141 3.27 -19.312 1 88.75 46 GLN B CA 1
ATOM 2146 C C . GLN B 1 46 ? 8.008 2.035 -19.078 1 88.75 46 GLN B C 1
ATOM 2148 O O . GLN B 1 46 ? 7.52 0.905 -19.172 1 88.75 46 GLN B O 1
ATOM 2153 N N . HIS B 1 47 ? 9.188 2.293 -18.688 1 84.81 47 HIS B N 1
ATOM 2154 C CA . HIS B 1 47 ? 10.086 1.164 -18.484 1 84.81 47 HIS B CA 1
ATOM 2155 C C . HIS B 1 47 ? 9.742 0.419 -17.188 1 84.81 47 HIS B C 1
ATOM 2157 O O . HIS B 1 47 ? 9.484 1.041 -16.156 1 84.81 47 HIS B O 1
ATOM 2163 N N . SER B 1 48 ? 9.578 -0.869 -17.422 1 90.44 48 SER B N 1
ATOM 2164 C CA . SER B 1 48 ? 9.281 -1.731 -16.281 1 90.44 48 SER B CA 1
ATOM 2165 C C . SER B 1 48 ? 10.477 -2.623 -15.945 1 90.44 48 SER B C 1
ATOM 2167 O O . SER B 1 48 ? 10.828 -3.516 -16.719 1 90.44 48 SER B O 1
ATOM 2169 N N . SER B 1 49 ? 11.156 -2.342 -14.852 1 95.19 49 SER B N 1
ATOM 2170 C CA . SER B 1 49 ? 12.273 -3.148 -14.375 1 95.19 49 SER B CA 1
ATOM 2171 C C . SER B 1 49 ? 12.266 -3.266 -12.852 1 95.19 49 SER B C 1
ATOM 2173 O O . SER B 1 49 ? 11.797 -2.359 -12.164 1 95.19 49 SER B O 1
ATOM 2175 N N . LEU B 1 50 ? 12.664 -4.406 -12.43 1 97.12 50 LEU B N 1
ATOM 2176 C CA . LEU B 1 50 ? 12.992 -4.531 -11.008 1 97.12 50 LEU B CA 1
ATOM 2177 C C . LEU B 1 50 ? 14.391 -3.998 -10.727 1 97.12 50 LEU B C 1
ATOM 2179 O O . LEU B 1 50 ? 15.352 -4.367 -11.398 1 97.12 50 LEU B O 1
ATOM 2183 N N . MET B 1 51 ? 14.508 -3.141 -9.797 1 97.31 51 MET B N 1
ATOM 2184 C CA . MET B 1 51 ? 15.781 -2.553 -9.414 1 97.31 51 MET B CA 1
ATOM 2185 C C . MET B 1 51 ? 16.219 -3.041 -8.039 1 97.31 51 MET B C 1
ATOM 2187 O O . MET B 1 51 ? 15.531 -2.799 -7.043 1 97.31 51 MET B O 1
ATOM 2191 N N . VAL B 1 52 ? 17.281 -3.699 -7.973 1 97.44 52 VAL B N 1
ATOM 2192 C CA . VAL B 1 52 ? 17.906 -4.125 -6.723 1 97.44 52 VAL B CA 1
ATOM 2193 C C . VAL B 1 52 ? 19.062 -3.191 -6.379 1 97.44 52 VAL B C 1
ATOM 2195 O O . VAL B 1 52 ? 19.938 -2.945 -7.211 1 97.44 52 VAL B O 1
ATOM 2198 N N . ILE B 1 53 ? 19.062 -2.686 -5.195 1 97.31 53 ILE B N 1
ATOM 2199 C CA . ILE B 1 53 ? 20.094 -1.738 -4.793 1 97.31 53 ILE B CA 1
ATOM 2200 C C . ILE B 1 53 ? 21.312 -2.496 -4.273 1 97.31 53 ILE B C 1
ATOM 2202 O O . ILE B 1 53 ? 21.281 -3.076 -3.188 1 97.31 53 ILE B O 1
ATOM 2206 N N . ALA B 1 54 ? 22.359 -2.475 -5.008 1 96.69 54 ALA B N 1
ATOM 2207 C CA . ALA B 1 54 ? 23.594 -3.156 -4.625 1 96.69 54 ALA B CA 1
ATOM 2208 C C . ALA B 1 54 ? 24.406 -2.307 -3.656 1 96.69 54 ALA B C 1
ATOM 2210 O O . ALA B 1 54 ? 24.984 -2.826 -2.697 1 96.69 54 ALA B O 1
ATOM 2211 N N . LYS B 1 55 ? 24.453 -1.031 -3.99 1 95.81 55 LYS B N 1
ATOM 2212 C CA . LYS B 1 55 ? 25.188 -0.072 -3.174 1 95.81 55 LYS B CA 1
ATOM 2213 C C . LYS B 1 55 ? 24.469 1.278 -3.137 1 95.81 55 LYS B C 1
ATOM 2215 O O . LYS B 1 55 ? 23.922 1.725 -4.145 1 95.81 55 LYS B O 1
ATOM 2220 N N . GLY B 1 56 ? 24.562 1.865 -1.925 1 95.5 56 GLY B N 1
ATOM 2221 C CA . GLY B 1 56 ? 24.016 3.209 -1.788 1 95.5 56 GLY B CA 1
ATOM 2222 C C . GLY B 1 56 ? 22.578 3.225 -1.345 1 95.5 56 GLY B C 1
ATOM 2223 O O . GLY B 1 56 ? 22.094 2.273 -0.723 1 95.5 56 GLY B O 1
ATOM 2224 N N . SER B 1 57 ? 21.922 4.41 -1.521 1 95.25 57 SER B N 1
ATOM 2225 C CA . SER B 1 57 ? 20.531 4.609 -1.12 1 95.25 57 SER B CA 1
ATOM 2226 C C . SER B 1 57 ? 19.75 5.359 -2.193 1 95.25 57 SER B C 1
ATOM 2228 O O . SER B 1 57 ? 20.312 6.18 -2.92 1 95.25 57 SER B O 1
ATOM 2230 N N . VAL B 1 58 ? 18.562 4.957 -2.32 1 96.69 58 VAL B N 1
ATOM 2231 C CA . VAL B 1 58 ? 17.688 5.52 -3.346 1 96.69 58 VAL B CA 1
ATOM 2232 C C . VAL B 1 58 ? 16.5 6.211 -2.686 1 96.69 58 VAL B C 1
ATOM 2234 O O . VAL B 1 58 ? 15.93 5.691 -1.725 1 96.69 58 VAL B O 1
ATOM 2237 N N . ARG B 1 59 ? 16.203 7.336 -3.189 1 95.5 59 ARG B N 1
ATOM 2238 C CA . ARG B 1 59 ? 15.039 8.094 -2.73 1 95.5 59 ARG B CA 1
ATOM 2239 C C . ARG B 1 59 ? 13.891 7.996 -3.732 1 95.5 59 ARG B C 1
ATOM 2241 O O . ARG B 1 59 ? 14.039 8.383 -4.891 1 95.5 59 ARG B O 1
ATOM 2248 N N . VAL B 1 60 ? 12.82 7.41 -3.293 1 95.94 60 VAL B N 1
ATOM 2249 C CA . VAL B 1 60 ? 11.594 7.402 -4.086 1 95.94 60 VAL B CA 1
ATOM 2250 C C . VAL B 1 60 ? 10.805 8.688 -3.832 1 95.94 60 VAL B C 1
ATOM 2252 O O . VAL B 1 60 ? 10.531 9.031 -2.682 1 95.94 60 VAL B O 1
ATOM 2255 N N . ASN B 1 61 ? 10.469 9.336 -4.902 1 94.5 61 ASN B N 1
ATOM 2256 C CA . ASN B 1 61 ? 9.859 10.656 -4.777 1 94.5 61 ASN B CA 1
ATOM 2257 C C . ASN B 1 61 ? 8.758 10.867 -5.812 1 94.5 61 ASN B C 1
ATOM 2259 O O . ASN B 1 61 ? 8.57 10.039 -6.703 1 94.5 61 ASN B O 1
ATOM 2263 N N . SER B 1 62 ? 8.023 11.828 -5.582 1 92 62 SER B N 1
ATOM 2264 C CA . SER B 1 62 ? 7.035 12.297 -6.547 1 92 62 SER B CA 1
ATOM 2265 C C . SER B 1 62 ? 7.105 13.812 -6.711 1 92 62 SER B C 1
ATOM 2267 O O . SER B 1 62 ? 7.535 14.523 -5.801 1 92 62 SER B O 1
ATOM 2269 N N . ILE B 1 63 ? 6.812 14.266 -7.91 1 85.75 63 ILE B N 1
ATOM 2270 C CA . ILE B 1 63 ? 6.785 15.695 -8.203 1 85.75 63 ILE B CA 1
ATOM 2271 C C . ILE B 1 63 ? 5.371 16.109 -8.609 1 85.75 63 ILE B C 1
ATOM 2273 O O . ILE B 1 63 ? 4.766 15.492 -9.484 1 85.75 63 ILE B O 1
ATOM 2277 N N . SER B 1 64 ? 4.871 17.062 -7.922 1 79.88 64 SER B N 1
ATOM 2278 C CA . SER B 1 64 ? 3.545 17.562 -8.266 1 79.88 64 SER B CA 1
ATOM 2279 C C . SER B 1 64 ? 3.555 18.281 -9.609 1 79.88 64 SER B C 1
ATOM 2281 O O . SER B 1 64 ? 4.617 18.5 -10.195 1 79.88 64 SER B O 1
ATOM 2283 N N . SER B 1 65 ? 2.354 18.578 -10.07 1 77.38 65 SER B N 1
ATOM 2284 C CA . SER B 1 65 ? 2.238 19.297 -11.336 1 77.38 65 SER B CA 1
ATOM 2285 C C . SER B 1 65 ? 2.883 20.672 -11.25 1 77.38 65 SER B C 1
ATOM 2287 O O . SER B 1 65 ? 3.344 21.203 -12.258 1 77.38 65 SER B O 1
ATOM 2289 N N . LYS B 1 66 ? 2.93 21.234 -10.039 1 80.31 66 LYS B N 1
ATOM 2290 C CA . LYS B 1 66 ? 3.516 22.562 -9.852 1 80.31 66 LYS B CA 1
ATOM 2291 C C . LYS B 1 66 ? 5 22.469 -9.516 1 80.31 66 LYS B C 1
ATOM 2293 O O . LYS B 1 66 ? 5.633 23.469 -9.172 1 80.31 66 LYS B O 1
ATOM 2298 N N . GLY B 1 67 ? 5.504 21.234 -9.492 1 80.56 67 GLY B N 1
ATOM 2299 C CA . GLY B 1 67 ? 6.938 21.047 -9.352 1 80.56 67 GLY B CA 1
ATOM 2300 C C . GLY B 1 67 ? 7.363 20.781 -7.922 1 80.56 67 GLY B C 1
ATOM 2301 O O . GLY B 1 67 ? 8.555 20.641 -7.641 1 80.56 67 GLY B O 1
ATOM 2302 N N . LYS B 1 68 ? 6.473 20.766 -7.074 1 83.44 68 LYS B N 1
ATOM 2303 C CA . LYS B 1 68 ? 6.82 20.453 -5.691 1 83.44 68 LYS B CA 1
ATOM 2304 C C . LYS B 1 68 ? 7.18 18.984 -5.527 1 83.44 68 LYS B C 1
ATOM 2306 O O . LYS B 1 68 ? 6.41 18.109 -5.918 1 83.44 68 LYS B O 1
ATOM 2311 N N . GLU B 1 69 ? 8.391 18.75 -4.965 1 87.62 69 GLU B N 1
ATOM 2312 C CA . GLU B 1 69 ? 8.859 17.391 -4.77 1 87.62 69 GLU B CA 1
ATOM 2313 C C . GLU B 1 69 ? 8.523 16.875 -3.367 1 87.62 69 GLU B C 1
ATOM 2315 O O . GLU B 1 69 ? 8.609 17.641 -2.395 1 87.62 69 GLU B O 1
ATOM 2320 N N . VAL B 1 70 ? 8.156 15.648 -3.303 1 92.31 70 VAL B N 1
ATOM 2321 C CA . VAL B 1 70 ? 7.898 15.016 -2.016 1 92.31 70 VAL B CA 1
ATOM 2322 C C . VAL B 1 70 ? 8.664 13.695 -1.93 1 92.31 70 VAL B C 1
ATOM 2324 O O . VAL B 1 70 ? 8.648 12.898 -2.867 1 92.31 70 VAL B O 1
ATOM 2327 N N . THR B 1 71 ? 9.391 13.547 -0.849 1 94.31 71 THR B N 1
ATOM 2328 C CA . THR B 1 71 ? 10.047 12.273 -0.571 1 94.31 71 THR B CA 1
ATOM 2329 C C . THR B 1 71 ? 9.055 11.266 -0.003 1 94.31 71 THR B C 1
ATOM 2331 O O . THR B 1 71 ? 8.375 11.539 0.989 1 94.31 71 THR B O 1
ATOM 2334 N N . LEU B 1 72 ? 8.969 10.102 -0.575 1 94.62 72 LEU B N 1
ATOM 2335 C CA . LEU B 1 72 ? 8.008 9.094 -0.137 1 94.62 72 LEU B CA 1
ATOM 2336 C C . LEU B 1 72 ? 8.695 8.016 0.699 1 94.62 72 LEU B C 1
ATOM 2338 O O . LEU B 1 72 ? 8.164 7.598 1.73 1 94.62 72 LEU B O 1
ATOM 2342 N N . MET B 1 73 ? 9.844 7.613 0.243 1 94.94 73 MET B N 1
ATOM 2343 C CA . MET B 1 73 ? 10.609 6.566 0.919 1 94.94 73 MET B CA 1
ATOM 2344 C C . MET B 1 73 ? 12.086 6.648 0.553 1 94.94 73 MET B C 1
ATOM 2346 O O . MET B 1 73 ? 12.445 7.199 -0.49 1 94.94 73 MET B O 1
ATOM 2350 N N . ILE B 1 74 ? 12.891 6.137 1.405 1 94.5 74 ILE B N 1
ATOM 2351 C CA . ILE B 1 74 ? 14.312 5.953 1.133 1 94.5 74 ILE B CA 1
ATOM 2352 C C . ILE B 1 74 ? 14.688 4.488 1.341 1 94.5 74 ILE B C 1
ATOM 2354 O O . ILE B 1 74 ? 14.523 3.947 2.436 1 94.5 74 ILE B O 1
ATOM 2358 N N . PHE B 1 75 ? 15.211 3.906 0.327 1 94.81 75 PHE B N 1
ATOM 2359 C CA . PHE B 1 75 ? 15.641 2.516 0.383 1 94.81 75 PHE B CA 1
ATOM 2360 C C . PHE B 1 75 ? 17.156 2.424 0.424 1 94.81 75 PHE B C 1
ATOM 2362 O O . PHE B 1 75 ? 17.859 3.223 -0.211 1 94.81 75 PHE B O 1
ATOM 2369 N N . GLU B 1 76 ? 17.625 1.444 1.117 1 94 76 GLU B N 1
ATOM 2370 C CA . GLU B 1 76 ? 19.062 1.229 1.229 1 94 76 GLU B CA 1
ATOM 2371 C C . GLU B 1 76 ? 19.5 -0.047 0.505 1 94 76 GLU B C 1
ATOM 2373 O O . GLU B 1 76 ? 18.641 -0.829 0.067 1 94 76 GLU B O 1
ATOM 2378 N N . ALA B 1 77 ? 20.844 -0.213 0.427 1 94.06 77 ALA B N 1
ATOM 2379 C CA . ALA B 1 77 ? 21.406 -1.423 -0.159 1 94.06 77 ALA B CA 1
ATOM 2380 C C . ALA B 1 77 ? 20.766 -2.674 0.429 1 94.06 77 ALA B C 1
ATOM 2382 O O . ALA B 1 77 ? 20.516 -2.744 1.635 1 94.06 77 ALA B O 1
ATOM 2383 N N . GLY B 1 78 ? 20.516 -3.6 -0.507 1 92.31 78 GLY B N 1
ATOM 2384 C CA . GLY B 1 78 ? 19.812 -4.805 -0.104 1 92.31 78 GLY B CA 1
ATOM 2385 C C . GLY B 1 78 ? 18.312 -4.742 -0.366 1 92.31 78 GLY B C 1
ATOM 2386 O O . GLY B 1 78 ? 17.641 -5.773 -0.391 1 92.31 78 GLY B O 1
ATOM 2387 N N . GLY B 1 79 ? 17.859 -3.527 -0.534 1 94.31 79 GLY B N 1
ATOM 2388 C CA . GLY B 1 79 ? 16.453 -3.318 -0.845 1 94.31 79 GLY B CA 1
ATOM 2389 C C . GLY B 1 79 ? 16.156 -3.357 -2.332 1 94.31 79 GLY B C 1
ATOM 2390 O O . GLY B 1 79 ? 17 -3.777 -3.127 1 94.31 79 GLY B O 1
ATOM 2391 N N . TRP B 1 80 ? 14.93 -3.033 -2.645 1 96.25 80 TRP B N 1
ATOM 2392 C CA . TRP B 1 80 ? 14.492 -3.086 -4.035 1 96.25 80 TRP B CA 1
ATOM 2393 C C . TRP B 1 80 ? 13.336 -2.121 -4.277 1 96.25 80 TRP B C 1
ATOM 2395 O O . TRP B 1 80 ? 12.664 -1.696 -3.334 1 96.25 80 TRP B O 1
ATOM 2405 N N . PHE B 1 81 ? 13.211 -1.703 -5.488 1 95.69 81 PHE B N 1
ATOM 2406 C CA . PHE B 1 81 ? 12.062 -0.927 -5.949 1 95.69 81 PHE B CA 1
ATOM 2407 C C . PHE B 1 81 ? 11.75 -1.239 -7.406 1 95.69 81 PHE B C 1
ATOM 2409 O O . PHE B 1 81 ? 12.43 -2.057 -8.031 1 95.69 81 PHE B O 1
ATOM 2416 N N . GLY B 1 82 ? 10.656 -0.705 -7.93 1 94.5 82 GLY B N 1
ATOM 2417 C CA . GLY B 1 82 ? 10.211 -1.001 -9.281 1 94.5 82 GLY B CA 1
ATOM 2418 C C . GLY B 1 82 ? 9.102 -2.027 -9.336 1 94.5 82 GLY B C 1
ATOM 2419 O O . GLY B 1 82 ? 9.102 -2.914 -10.195 1 94.5 82 GLY B O 1
ATOM 2420 N N . ASP B 1 83 ? 8.211 -1.907 -8.398 1 91.5 83 ASP B N 1
ATOM 2421 C CA . ASP B 1 83 ? 7.125 -2.869 -8.258 1 91.5 83 ASP B CA 1
ATOM 2422 C C . ASP B 1 83 ? 6.176 -2.803 -9.461 1 91.5 83 ASP B C 1
ATOM 2424 O O . ASP B 1 83 ? 5.344 -3.691 -9.648 1 91.5 83 ASP B O 1
ATOM 2428 N N . ASN B 1 84 ? 6.375 -1.781 -10.297 1 92.94 84 ASN B N 1
ATOM 2429 C CA . ASN B 1 84 ? 5.562 -1.73 -11.508 1 92.94 84 ASN B CA 1
ATOM 2430 C C . ASN B 1 84 ? 5.848 -2.916 -12.43 1 92.94 84 ASN B C 1
ATOM 2432 O O . ASN B 1 84 ? 5.09 -3.178 -13.359 1 92.94 84 ASN B O 1
ATOM 2436 N N . VAL B 1 85 ? 6.898 -3.627 -12.188 1 94.75 85 VAL B N 1
ATOM 2437 C CA . VAL B 1 85 ? 7.207 -4.84 -12.938 1 94.75 85 VAL B CA 1
ATOM 2438 C C . VAL B 1 85 ? 6.07 -5.848 -12.781 1 94.75 85 VAL B C 1
ATOM 2440 O O . VAL B 1 85 ? 5.871 -6.707 -13.641 1 94.75 85 VAL B O 1
ATOM 2443 N N . PHE B 1 86 ? 5.312 -5.734 -11.695 1 96.12 86 PHE B N 1
ATOM 2444 C CA . PHE B 1 86 ? 4.234 -6.676 -11.438 1 96.12 86 PHE B CA 1
ATOM 2445 C C . PHE B 1 86 ? 2.949 -6.234 -12.133 1 96.12 86 PHE B C 1
ATOM 2447 O O . PHE B 1 86 ? 1.927 -6.918 -12.055 1 96.12 86 PHE B O 1
ATOM 2454 N N . SER B 1 87 ? 2.943 -5.137 -12.766 1 94.25 87 SER B N 1
ATOM 2455 C CA . SER B 1 87 ? 1.82 -4.602 -13.523 1 94.25 87 SER B CA 1
ATOM 2456 C C . SER B 1 87 ? 2.25 -4.195 -14.93 1 94.25 87 SER B C 1
ATOM 2458 O O . SER B 1 87 ? 2.322 -3.004 -15.242 1 94.25 87 SER B O 1
ATOM 2460 N N . PRO B 1 88 ? 2.352 -5.227 -15.734 1 89.88 88 PRO B N 1
ATOM 2461 C CA . PRO B 1 88 ? 2.824 -4.918 -17.078 1 89.88 88 PRO B CA 1
ATOM 2462 C C . PRO B 1 88 ? 1.945 -3.893 -17.797 1 89.88 88 PRO B C 1
ATOM 2464 O O . PRO B 1 88 ? 0.716 -3.965 -17.719 1 89.88 88 PRO B O 1
ATOM 2467 N N . GLY B 1 89 ? 2.619 -2.936 -18.453 1 88.19 89 GLY B N 1
ATOM 2468 C CA . GLY B 1 89 ? 1.918 -1.915 -19.203 1 88.19 89 GLY B CA 1
ATOM 2469 C C . GLY B 1 89 ? 1.629 -0.663 -18.406 1 88.19 89 GLY B C 1
ATOM 2470 O O . GLY B 1 89 ? 1.223 0.36 -18.953 1 88.19 89 GLY B O 1
ATOM 2471 N N . MET B 1 90 ? 1.776 -0.735 -17.125 1 89.31 90 MET B N 1
ATOM 2472 C CA . MET B 1 90 ? 1.563 0.435 -16.281 1 89.31 90 MET B CA 1
ATOM 2473 C C . MET B 1 90 ? 2.84 1.262 -16.156 1 89.31 90 MET B C 1
ATOM 2475 O O . MET B 1 90 ? 3.895 0.735 -15.797 1 89.31 90 MET B O 1
ATOM 2479 N N . PRO B 1 91 ? 2.729 2.531 -16.453 1 91.94 91 PRO B N 1
ATOM 2480 C CA . PRO B 1 91 ? 3.902 3.385 -16.25 1 91.94 91 PRO B CA 1
ATOM 2481 C C . PRO B 1 91 ? 4.27 3.547 -14.781 1 91.94 91 PRO B C 1
ATOM 2483 O O . PRO B 1 91 ? 3.469 3.229 -13.898 1 91.94 91 PRO B O 1
ATOM 2486 N N . ARG B 1 92 ? 5.484 4.012 -14.555 1 92 92 ARG B N 1
ATOM 2487 C CA . ARG B 1 92 ? 5.914 4.25 -13.18 1 92 92 ARG B CA 1
ATOM 2488 C C . ARG B 1 92 ? 5.035 5.301 -12.508 1 92 92 ARG B C 1
ATOM 2490 O O . ARG B 1 92 ? 4.754 6.352 -13.094 1 92 92 ARG B O 1
ATOM 2497 N N . ILE B 1 93 ? 4.672 5.012 -11.359 1 90.19 93 ILE B N 1
ATOM 2498 C CA . ILE B 1 93 ? 3.766 5.898 -10.633 1 90.19 93 ILE B CA 1
ATOM 2499 C C . ILE B 1 93 ? 4.57 6.949 -9.875 1 90.19 93 ILE B C 1
ATOM 2501 O O . ILE B 1 93 ? 4.105 8.078 -9.688 1 90.19 93 ILE B O 1
ATOM 2505 N N . PHE B 1 94 ? 5.777 6.523 -9.5 1 93.5 94 PHE B N 1
ATOM 2506 C CA . PHE B 1 94 ? 6.637 7.402 -8.719 1 93.5 94 PHE B CA 1
ATOM 2507 C C . PHE B 1 94 ? 8.039 7.449 -9.305 1 93.5 94 PHE B C 1
ATOM 2509 O O . PHE B 1 94 ? 8.469 6.504 -9.977 1 93.5 94 PHE B O 1
ATOM 2516 N N . GLY B 1 95 ? 8.727 8.555 -9 1 94.88 95 GLY B N 1
ATOM 2517 C CA . GLY B 1 95 ? 10.102 8.68 -9.438 1 94.88 95 GLY B CA 1
ATOM 2518 C C . GLY B 1 95 ? 11.109 8.18 -8.422 1 94.88 95 GLY B C 1
ATOM 2519 O O . GLY B 1 95 ? 10.734 7.812 -7.305 1 94.88 95 GLY B O 1
ATOM 2520 N N . ALA B 1 96 ? 12.344 8.117 -8.867 1 96.44 96 ALA B N 1
ATOM 2521 C CA . ALA B 1 96 ? 13.445 7.73 -7.988 1 96.44 96 ALA B CA 1
ATOM 2522 C C . ALA B 1 96 ? 14.703 8.531 -8.305 1 96.44 96 ALA B C 1
ATOM 2524 O O . ALA B 1 96 ? 15 8.781 -9.477 1 96.44 96 ALA B O 1
ATOM 2525 N N . THR B 1 97 ? 15.375 8.93 -7.305 1 96.56 97 THR B N 1
ATOM 2526 C CA . THR B 1 97 ? 16.625 9.672 -7.395 1 96.56 97 THR B CA 1
ATOM 2527 C C . THR B 1 97 ? 17.703 9.047 -6.508 1 96.56 97 THR B C 1
ATOM 2529 O O . THR B 1 97 ? 17.391 8.5 -5.445 1 96.56 97 THR B O 1
ATOM 2532 N N . ALA B 1 98 ? 18.922 9.094 -6.992 1 97.5 98 ALA B N 1
ATOM 2533 C CA . ALA B 1 98 ? 20.031 8.609 -6.172 1 97.5 98 ALA B CA 1
ATOM 2534 C C . ALA B 1 98 ? 20.234 9.5 -4.945 1 97.5 98 ALA B C 1
ATOM 2536 O O . ALA B 1 98 ? 20.594 10.672 -5.074 1 97.5 98 ALA B O 1
ATOM 2537 N N . HIS B 1 99 ? 19.938 8.93 -3.848 1 93.56 99 HIS B N 1
ATOM 2538 C CA . HIS B 1 99 ? 20.156 9.656 -2.602 1 93.56 99 HIS B CA 1
ATOM 2539 C C . HIS B 1 99 ? 21.641 9.773 -2.283 1 93.56 99 HIS B C 1
ATOM 2541 O O . HIS B 1 99 ? 22.078 10.766 -1.688 1 93.56 99 HIS B O 1
ATOM 2547 N N . THR B 1 100 ? 22.391 8.805 -2.537 1 94.88 100 THR B N 1
ATOM 2548 C CA . THR B 1 100 ? 23.844 8.75 -2.564 1 94.88 100 THR B CA 1
ATOM 2549 C C . THR B 1 100 ? 24.344 8.227 -3.91 1 94.88 100 THR B C 1
ATOM 2551 O O . THR B 1 100 ? 23.578 8.141 -4.871 1 94.88 100 THR B O 1
ATOM 2554 N N . ASP B 1 101 ? 25.656 7.957 -3.973 1 97.44 101 ASP B N 1
ATOM 2555 C CA . ASP B 1 101 ? 26.109 7.145 -5.102 1 97.44 101 ASP B CA 1
ATOM 2556 C C . ASP B 1 101 ? 25.484 5.75 -5.047 1 97.44 101 ASP B C 1
ATOM 2558 O O . ASP B 1 101 ? 25.5 5.094 -4.004 1 97.44 101 ASP B O 1
ATOM 2562 N N . VAL B 1 102 ? 24.969 5.41 -6.195 1 97.69 102 VAL B N 1
ATOM 2563 C CA . VAL B 1 102 ? 24.156 4.191 -6.16 1 97.69 102 VAL B CA 1
ATOM 2564 C C . VAL B 1 102 ? 24.609 3.242 -7.27 1 97.69 102 VAL B C 1
ATOM 2566 O O . VAL B 1 102 ? 24.922 3.678 -8.383 1 97.69 102 VAL B O 1
ATOM 2569 N N . THR B 1 103 ? 24.734 2.033 -6.949 1 97.88 103 THR B N 1
ATOM 2570 C CA . THR B 1 103 ? 24.812 0.953 -7.926 1 97.88 103 THR B CA 1
ATOM 2571 C C . THR B 1 103 ? 23.562 0.089 -7.891 1 97.88 103 THR B C 1
ATOM 2573 O O . THR B 1 103 ? 23.203 -0.46 -6.844 1 97.88 103 THR B O 1
ATOM 2576 N N . LEU B 1 104 ? 22.922 -0.008 -9.039 1 98 104 LEU B N 1
ATOM 2577 C CA . LEU B 1 104 ? 21.703 -0.792 -9.148 1 98 104 LEU B CA 1
ATOM 2578 C C . LEU B 1 104 ? 21.922 -2.035 -10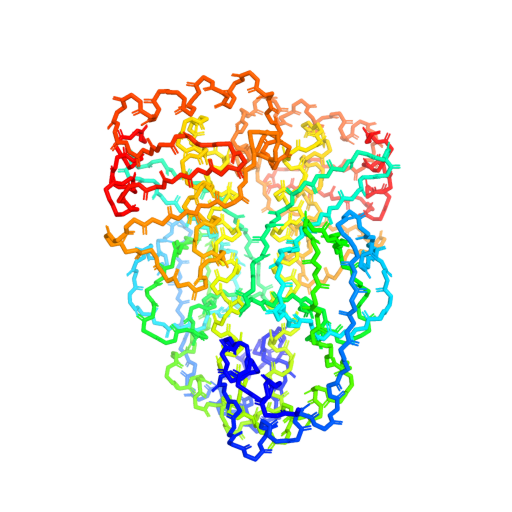 1 98 104 LEU B C 1
ATOM 2580 O O . LEU B 1 104 ? 22.672 -1.997 -10.977 1 98 104 LEU B O 1
ATOM 2584 N N . LEU B 1 105 ? 21.328 -3.076 -9.586 1 98 105 LEU B N 1
ATOM 2585 C CA . LEU B 1 105 ? 21.156 -4.258 -10.422 1 98 105 LEU B CA 1
ATOM 2586 C C . LEU B 1 105 ? 19.75 -4.305 -11.008 1 98 105 LEU B C 1
ATOM 2588 O O . LEU B 1 105 ? 18.781 -4.547 -10.289 1 98 105 LEU B O 1
ATOM 2592 N N . GLU B 1 106 ? 19.688 -4.102 -12.266 1 97.75 106 GLU B N 1
ATOM 2593 C CA . GLU B 1 106 ? 18.406 -3.979 -12.961 1 97.75 106 GLU B CA 1
ATOM 2594 C C . GLU B 1 106 ? 18.031 -5.281 -13.656 1 97.75 106 GLU B C 1
ATOM 2596 O O . GLU B 1 106 ? 18.812 -5.824 -14.438 1 97.75 106 GLU B O 1
ATOM 2601 N N . LEU B 1 107 ? 16.906 -5.84 -13.352 1 97.81 107 LEU B N 1
ATOM 2602 C CA . LEU B 1 107 ? 16.312 -6.949 -14.094 1 97.81 107 LEU B CA 1
ATOM 2603 C C . LEU B 1 107 ? 15.188 -6.457 -15 1 97.81 107 LEU B C 1
ATOM 2605 O O . LEU B 1 107 ? 14.164 -5.973 -14.523 1 97.81 107 LEU B O 1
ATOM 2609 N N . PRO B 1 108 ? 15.328 -6.621 -16.344 1 96.94 108 PRO B N 1
ATOM 2610 C CA . PRO B 1 108 ? 14.25 -6.191 -17.25 1 96.94 108 PRO B CA 1
ATOM 2611 C C . PRO B 1 108 ? 12.914 -6.863 -16.938 1 96.94 108 PRO B C 1
ATOM 2613 O O . PRO B 1 108 ? 12.867 -8.07 -16.703 1 96.94 108 PRO B O 1
ATOM 2616 N N . GLY B 1 109 ? 11.875 -6.035 -16.969 1 96.25 109 GLY B N 1
ATOM 2617 C CA . GLY B 1 109 ? 10.578 -6.477 -16.5 1 96.25 109 GLY B CA 1
ATOM 2618 C C . GLY B 1 109 ? 10.078 -7.723 -17.203 1 96.25 109 GLY B C 1
ATOM 2619 O O . GLY B 1 109 ? 9.586 -8.656 -16.562 1 96.25 109 GLY B O 1
ATOM 2620 N N . ASP B 1 110 ? 10.172 -7.766 -18.516 1 95.94 110 ASP B N 1
ATOM 2621 C CA . ASP B 1 110 ? 9.688 -8.898 -19.297 1 95.94 110 ASP B CA 1
ATOM 2622 C C . ASP B 1 110 ? 10.445 -10.18 -18.922 1 95.94 110 ASP B C 1
ATOM 2624 O O . ASP B 1 110 ? 9.844 -11.234 -18.75 1 95.94 110 ASP B O 1
ATOM 2628 N N . LYS B 1 111 ? 11.727 -10.102 -18.75 1 97.5 111 LYS B N 1
ATOM 2629 C CA . LYS B 1 111 ? 12.555 -11.258 -18.422 1 97.5 111 LYS B CA 1
ATOM 2630 C C . LYS B 1 111 ? 12.305 -11.711 -16.984 1 97.5 111 LYS B C 1
ATOM 2632 O O . LYS B 1 111 ? 12.25 -12.914 -16.703 1 97.5 111 LYS B O 1
ATOM 2637 N N . PHE B 1 112 ? 12.172 -10.727 -16.094 1 97.81 112 PHE B N 1
ATOM 2638 C CA . PHE B 1 112 ? 11.898 -11.047 -14.703 1 97.81 112 PHE B CA 1
ATOM 2639 C C . PHE B 1 112 ? 10.562 -11.773 -14.57 1 97.81 112 PHE B C 1
ATOM 2641 O O . PHE B 1 112 ? 10.461 -12.766 -13.844 1 97.81 112 PHE B O 1
ATOM 2648 N N . ARG B 1 113 ? 9.562 -11.297 -15.289 1 97.25 113 ARG B N 1
ATOM 2649 C CA . ARG B 1 113 ? 8.258 -11.953 -15.258 1 97.25 113 ARG B CA 1
ATOM 2650 C C . ARG B 1 113 ? 8.344 -13.367 -15.805 1 97.25 113 ARG B C 1
ATOM 2652 O O . ARG B 1 113 ? 7.668 -14.273 -15.312 1 97.25 113 ARG B O 1
ATOM 2659 N N . GLN B 1 114 ? 9.125 -13.602 -16.844 1 97.19 114 GLN B N 1
ATOM 2660 C CA . GLN B 1 114 ? 9.328 -14.945 -17.375 1 97.19 114 GLN B CA 1
ATOM 2661 C C . GLN B 1 114 ? 9.953 -15.867 -16.328 1 97.19 114 GLN B C 1
ATOM 2663 O O . GLN B 1 114 ? 9.578 -17.031 -16.219 1 97.19 114 GLN B O 1
ATOM 2668 N N . LEU B 1 115 ? 10.914 -15.289 -15.586 1 97.5 115 LEU B N 1
ATOM 2669 C CA . LEU B 1 115 ? 11.539 -16.047 -14.508 1 97.5 115 LEU B CA 1
ATOM 2670 C C . LEU B 1 115 ? 10.5 -16.469 -13.469 1 97.5 115 LEU B C 1
ATOM 2672 O O . LEU B 1 115 ? 10.516 -17.609 -13 1 97.5 115 LEU B O 1
ATOM 2676 N N . LEU B 1 116 ? 9.625 -15.57 -13.148 1 97.06 116 LEU B N 1
ATOM 2677 C CA . LEU B 1 116 ? 8.609 -15.852 -12.141 1 97.06 116 LEU B CA 1
ATOM 2678 C C . LEU B 1 116 ? 7.656 -16.938 -12.617 1 97.06 116 LEU B C 1
ATOM 2680 O O . LEU B 1 116 ? 7.234 -17.797 -11.836 1 97.06 116 LEU B O 1
ATOM 2684 N N . VAL B 1 117 ? 7.328 -16.891 -13.898 1 96.88 117 VAL B N 1
ATOM 2685 C CA . VAL B 1 117 ? 6.449 -17.906 -14.469 1 96.88 117 VAL B CA 1
ATOM 2686 C C . VAL B 1 117 ? 7.125 -19.281 -14.398 1 96.88 117 VAL B C 1
ATOM 2688 O O . VAL B 1 117 ? 6.477 -20.281 -14.086 1 96.88 117 VAL B O 1
ATOM 2691 N N . LYS B 1 118 ? 8.367 -19.281 -14.656 1 97.56 118 LYS B N 1
ATOM 2692 C CA . LYS B 1 118 ? 9.133 -20.516 -14.656 1 97.56 118 LYS B CA 1
ATOM 2693 C C . LYS B 1 118 ? 9.273 -21.078 -13.242 1 97.56 118 LYS B C 1
ATOM 2695 O O . LYS B 1 118 ? 9.281 -22.297 -13.047 1 97.56 118 LYS B O 1
ATOM 2700 N N . TYR B 1 119 ? 9.375 -20.219 -12.273 1 97.88 119 TYR B N 1
ATOM 2701 C CA . TYR B 1 119 ? 9.547 -20.625 -10.883 1 97.88 119 TYR B CA 1
ATOM 2702 C C . TYR B 1 119 ? 8.438 -20.047 -10.008 1 97.88 119 TYR B C 1
ATOM 2704 O O . TYR B 1 119 ? 8.695 -19.156 -9.18 1 97.88 119 TYR B O 1
ATOM 2712 N N . PRO B 1 120 ? 7.27 -20.625 -10.062 1 97.38 120 PRO B N 1
ATOM 2713 C CA . PRO B 1 120 ? 6.082 -20.031 -9.438 1 97.38 120 PRO B CA 1
ATOM 2714 C C . PRO B 1 120 ? 6.164 -20.016 -7.91 1 97.38 120 PRO B C 1
ATOM 2716 O O . PRO B 1 120 ? 5.379 -19.328 -7.254 1 97.38 120 PRO B O 1
ATOM 2719 N N . GLN B 1 121 ? 7.051 -20.734 -7.312 1 96.69 121 GLN B N 1
ATOM 2720 C CA . GLN B 1 121 ? 7.215 -20.719 -5.863 1 96.69 121 GLN B CA 1
ATOM 2721 C C . GLN B 1 121 ? 7.676 -19.359 -5.371 1 96.69 121 GLN B C 1
ATOM 2723 O O . GLN B 1 121 ? 7.66 -19.078 -4.168 1 96.69 121 GLN B O 1
ATOM 2728 N N . SER B 1 122 ? 8.07 -18.453 -6.258 1 97.38 122 SER B N 1
ATOM 2729 C CA . SER B 1 122 ? 8.516 -17.109 -5.91 1 97.38 122 SER B CA 1
ATOM 2730 C C . SER B 1 122 ? 7.332 -16.203 -5.617 1 97.38 122 SER B C 1
ATOM 2732 O O . SER B 1 122 ? 7.465 -15.219 -4.875 1 97.38 122 SER B O 1
ATOM 2734 N N . TYR B 1 123 ? 6.199 -16.562 -6.16 1 97.62 123 TYR B N 1
ATOM 2735 C CA . TYR B 1 123 ? 5.055 -15.656 -6.125 1 97.62 123 TYR B CA 1
ATOM 2736 C C . TYR B 1 123 ? 4.574 -15.438 -4.695 1 97.62 123 TYR B C 1
ATOM 2738 O O . TYR B 1 123 ? 4.352 -14.305 -4.273 1 97.62 123 TYR B O 1
ATOM 2746 N N . PRO B 1 124 ? 4.477 -16.516 -3.865 1 97.06 124 PRO B N 1
ATOM 2747 C CA . PRO B 1 124 ? 4.023 -16.297 -2.492 1 97.06 124 PRO B CA 1
ATOM 2748 C C . PRO B 1 124 ? 4.949 -15.367 -1.709 1 97.06 124 PRO B C 1
ATOM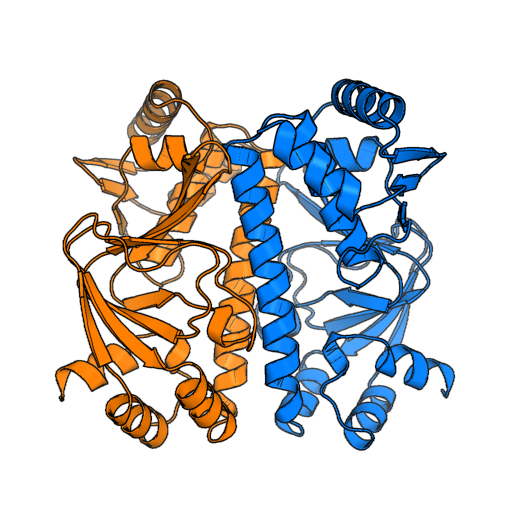 2750 O O . PRO B 1 124 ? 4.484 -14.578 -0.88 1 97.06 124 PRO B O 1
ATOM 2753 N N . VAL B 1 125 ? 6.184 -15.43 -1.979 1 96.88 125 VAL B N 1
ATOM 2754 C CA . VAL B 1 125 ? 7.168 -14.594 -1.3 1 96.88 125 VAL B CA 1
ATOM 2755 C C . VAL B 1 125 ? 6.953 -13.125 -1.675 1 96.88 125 VAL B C 1
ATOM 2757 O O . VAL B 1 125 ? 6.926 -12.258 -0.803 1 96.88 125 VAL B O 1
ATOM 2760 N N . ILE B 1 126 ? 6.746 -12.883 -2.91 1 97.19 126 ILE B N 1
ATOM 2761 C CA . ILE B 1 126 ? 6.555 -11.523 -3.41 1 97.19 126 ILE B CA 1
ATOM 2762 C C . ILE B 1 126 ? 5.227 -10.969 -2.896 1 97.19 126 ILE B C 1
ATOM 2764 O O . ILE B 1 126 ? 5.145 -9.805 -2.502 1 97.19 126 ILE B O 1
ATOM 2768 N N . LEU B 1 127 ? 4.25 -11.805 -2.904 1 97.12 127 LEU B N 1
ATOM 2769 C CA . LEU B 1 127 ? 2.947 -11.383 -2.404 1 97.12 127 LEU B CA 1
ATOM 2770 C C . LEU B 1 127 ? 3.037 -10.969 -0.938 1 97.12 127 LEU B C 1
ATOM 2772 O O . LEU B 1 127 ? 2.447 -9.961 -0.536 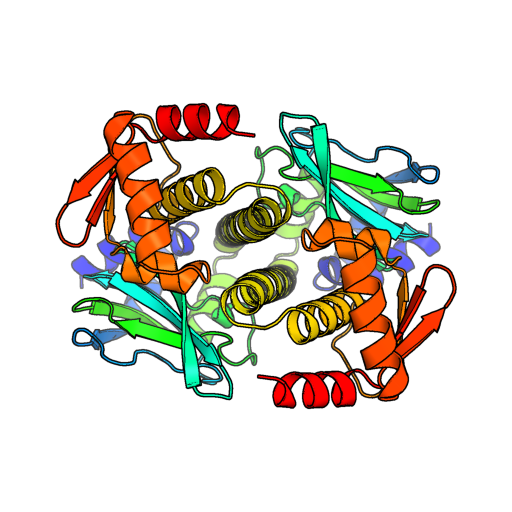1 97.12 127 LEU B O 1
ATOM 2776 N N . ASP B 1 128 ? 3.746 -11.742 -0.174 1 96.06 128 ASP B N 1
ATOM 2777 C CA . ASP B 1 128 ? 3.951 -11.422 1.234 1 96.06 128 ASP B CA 1
ATOM 2778 C C . ASP B 1 128 ? 4.645 -10.07 1.389 1 96.06 128 ASP B C 1
ATOM 2780 O O . ASP B 1 128 ? 4.219 -9.234 2.189 1 96.06 128 ASP B O 1
ATOM 2784 N N . LEU B 1 129 ? 5.617 -9.836 0.613 1 95.06 129 LEU B N 1
ATOM 2785 C CA . LEU B 1 129 ? 6.395 -8.602 0.684 1 95.06 129 LEU B CA 1
ATOM 2786 C C . LEU B 1 129 ? 5.539 -7.406 0.289 1 95.06 129 LEU B C 1
ATOM 2788 O O . LEU B 1 129 ? 5.559 -6.375 0.967 1 95.06 129 LEU B O 1
ATOM 2792 N N . LEU B 1 130 ? 4.801 -7.516 -0.797 1 95.94 130 LEU B N 1
ATOM 2793 C CA . LEU B 1 130 ? 3.939 -6.426 -1.245 1 95.94 130 LEU B CA 1
ATOM 2794 C C . LEU B 1 130 ? 2.836 -6.152 -0.229 1 95.94 130 LEU B C 1
ATOM 2796 O O . LEU B 1 130 ? 2.471 -4.996 0.001 1 95.94 130 LEU B O 1
ATOM 2800 N N . SER B 1 131 ? 2.295 -7.199 0.353 1 95.69 131 SER B N 1
ATOM 2801 C CA . SER B 1 131 ? 1.268 -7.035 1.375 1 95.69 131 SER B CA 1
ATOM 2802 C C . SER B 1 131 ? 1.793 -6.238 2.562 1 95.69 131 SER B C 1
ATOM 2804 O O . SER B 1 131 ? 1.129 -5.312 3.039 1 95.69 131 SER B O 1
ATOM 2806 N N . ARG B 1 132 ? 2.943 -6.543 2.975 1 93.31 132 ARG B N 1
ATOM 2807 C CA . ARG B 1 132 ? 3.539 -5.844 4.109 1 93.31 132 ARG B CA 1
ATOM 2808 C C . ARG B 1 132 ? 3.801 -4.379 3.777 1 93.31 132 ARG B C 1
ATOM 2810 O O . ARG B 1 132 ? 3.584 -3.5 4.613 1 93.31 132 ARG B O 1
ATOM 2817 N N . ARG B 1 133 ? 4.281 -4.145 2.586 1 94.81 133 ARG B N 1
ATOM 2818 C CA . ARG B 1 133 ? 4.449 -2.762 2.152 1 94.81 133 ARG B CA 1
ATOM 2819 C C . ARG B 1 133 ? 3.119 -2.018 2.164 1 94.81 133 ARG B C 1
ATOM 2821 O O . ARG B 1 133 ? 3.051 -0.864 2.594 1 94.81 133 ARG B O 1
ATOM 2828 N N . LEU B 1 134 ? 2.117 -2.676 1.674 1 95.5 134 LEU B N 1
ATOM 2829 C CA . LEU B 1 134 ? 0.783 -2.084 1.634 1 95.5 134 LEU B CA 1
ATOM 2830 C C . LEU B 1 134 ? 0.288 -1.764 3.041 1 95.5 134 LEU B C 1
ATOM 2832 O O . LEU B 1 134 ? -0.193 -0.658 3.297 1 95.5 134 LEU B O 1
ATOM 2836 N N . TRP B 1 135 ? 0.454 -2.689 3.971 1 94.81 135 TRP B N 1
ATOM 2837 C CA . TRP B 1 135 ? 0.002 -2.479 5.344 1 94.81 135 TRP B CA 1
ATOM 2838 C C . TRP B 1 135 ? 0.768 -1.335 6 1 94.81 135 TRP B C 1
ATOM 2840 O O . TRP B 1 135 ? 0.189 -0.537 6.738 1 94.81 135 TRP B O 1
ATOM 2850 N N . SER B 1 136 ? 2.025 -1.256 5.711 1 94.06 136 SER B N 1
ATOM 2851 C CA . SER B 1 136 ? 2.822 -0.146 6.223 1 94.06 136 SER B CA 1
ATOM 2852 C C . SER B 1 136 ? 2.314 1.19 5.691 1 94.06 136 SER B C 1
ATOM 2854 O O . SER B 1 136 ? 2.205 2.162 6.445 1 94.06 136 SER B O 1
ATOM 2856 N N . ALA B 1 137 ? 2.021 1.208 4.379 1 95.06 137 ALA B N 1
ATOM 2857 C CA . ALA B 1 137 ? 1.498 2.43 3.777 1 95.06 137 ALA B CA 1
ATOM 2858 C C . ALA B 1 137 ? 0.166 2.826 4.406 1 95.06 137 ALA B C 1
ATOM 2860 O O . ALA B 1 137 ? -0.052 3.996 4.73 1 95.06 137 ALA B O 1
ATOM 2861 N N . ILE B 1 138 ? -0.71 1.886 4.621 1 95.25 138 ILE B N 1
ATOM 2862 C CA . ILE B 1 138 ? -2.018 2.148 5.211 1 95.25 138 ILE B CA 1
ATOM 2863 C C . ILE B 1 138 ? -1.85 2.607 6.656 1 95.25 138 ILE B C 1
ATOM 2865 O O . ILE B 1 138 ? -2.596 3.465 7.137 1 95.25 138 ILE B O 1
ATOM 2869 N N . SER B 1 139 ? -0.88 2.035 7.363 1 93.44 139 SER B N 1
ATOM 2870 C CA . SER B 1 139 ? -0.603 2.447 8.734 1 93.44 139 SER B CA 1
ATOM 2871 C C . SER B 1 139 ? -0.167 3.906 8.797 1 93.44 139 SER B C 1
ATOM 2873 O O . SER B 1 139 ? -0.488 4.617 9.75 1 93.44 139 SER B O 1
ATOM 2875 N N . VAL B 1 140 ? 0.564 4.355 7.809 1 93.94 140 VAL B N 1
ATOM 2876 C CA . VAL B 1 140 ? 0.953 5.762 7.727 1 93.94 140 VAL B CA 1
ATOM 2877 C C . VAL B 1 140 ? -0.291 6.633 7.562 1 93.94 140 VAL B C 1
ATOM 2879 O O . VAL B 1 140 ? -0.419 7.672 8.211 1 93.94 140 VAL B O 1
ATOM 2882 N N . ILE B 1 141 ? -1.197 6.223 6.691 1 93.88 141 ILE B N 1
ATOM 2883 C CA . ILE B 1 141 ? -2.445 6.941 6.469 1 93.88 141 ILE B CA 1
ATOM 2884 C C . ILE B 1 141 ? -3.236 7.023 7.77 1 93.88 141 ILE B C 1
ATOM 2886 O O . ILE B 1 141 ? -3.758 8.086 8.125 1 93.88 141 ILE B O 1
ATOM 2890 N N . GLU B 1 142 ? -3.303 5.941 8.445 1 92.69 142 GLU B N 1
ATOM 2891 C CA . GLU B 1 142 ? -3.971 5.879 9.742 1 92.69 142 GLU B CA 1
ATOM 2892 C C . GLU B 1 142 ? -3.35 6.863 10.727 1 92.69 142 GLU B C 1
ATOM 2894 O O . GLU B 1 142 ? -4.059 7.633 11.375 1 92.69 142 GLU B O 1
ATOM 2899 N N . ASP B 1 143 ? -2.037 6.77 10.883 1 91.25 143 ASP B N 1
ATOM 2900 C CA . ASP B 1 143 ? -1.313 7.645 11.805 1 91.25 143 ASP B CA 1
ATOM 2901 C C . ASP B 1 143 ? -1.6 9.117 11.5 1 91.25 143 ASP B C 1
ATOM 2903 O O . ASP B 1 143 ? -1.831 9.906 12.422 1 91.25 143 ASP B O 1
ATOM 2907 N N . ASP B 1 144 ? -1.583 9.445 10.258 1 89.31 144 ASP B N 1
ATOM 2908 C CA . ASP B 1 144 ? -1.766 10.828 9.836 1 89.31 144 ASP B CA 1
ATOM 2909 C C . ASP B 1 144 ? -3.166 11.328 10.188 1 89.31 144 ASP B C 1
ATOM 2911 O O . ASP B 1 144 ? -3.369 12.523 10.414 1 89.31 144 ASP B O 1
ATOM 2915 N N . ALA B 1 145 ? -4.09 10.461 10.266 1 88.31 145 ALA B N 1
ATOM 2916 C CA . ALA B 1 145 ? -5.477 10.844 10.531 1 88.31 145 ALA B CA 1
ATOM 2917 C C . ALA B 1 145 ? -5.711 11.039 12.031 1 88.31 145 ALA B C 1
ATOM 2919 O O . ALA B 1 145 ? -6.484 11.914 12.43 1 88.31 145 ALA B O 1
ATOM 2920 N N . ILE B 1 146 ? -5.035 10.359 12.914 1 86.88 146 ILE B N 1
ATOM 2921 C CA . ILE B 1 146 ? -5.547 10.328 14.273 1 86.88 146 ILE B CA 1
ATOM 2922 C C . ILE B 1 146 ? -4.434 10.703 15.25 1 86.88 146 ILE B C 1
ATOM 2924 O O . ILE B 1 146 ? -4.695 10.984 16.422 1 86.88 146 ILE B O 1
ATOM 2928 N N . ARG B 1 147 ? -3.217 10.672 14.828 1 86.56 147 ARG B N 1
ATOM 2929 C CA . ARG B 1 147 ? -2.125 10.836 15.781 1 86.56 147 ARG B CA 1
ATOM 2930 C C . ARG B 1 147 ? -1.571 12.258 15.734 1 86.56 147 ARG B C 1
ATOM 2932 O O . ARG B 1 147 ? -1.727 12.961 14.734 1 86.56 147 ARG B O 1
ATOM 2939 N N . GLY B 1 148 ? -0.961 12.547 16.812 1 89.25 148 GLY B N 1
ATOM 2940 C CA . GLY B 1 148 ? -0.279 13.828 16.875 1 89.25 148 GLY B CA 1
ATOM 2941 C C . GLY B 1 148 ? 1.064 13.82 16.172 1 89.25 148 GLY B C 1
ATOM 2942 O O . GLY B 1 148 ? 1.576 12.758 15.805 1 89.25 148 GLY B O 1
ATOM 2943 N N . ILE B 1 149 ? 1.633 14.969 16.016 1 92 149 ILE B N 1
ATOM 2944 C CA . ILE B 1 149 ? 2.832 15.18 15.211 1 92 149 ILE B CA 1
ATOM 2945 C C . ILE B 1 149 ? 3.986 14.359 15.781 1 92 149 ILE B C 1
ATOM 2947 O O . ILE B 1 149 ? 4.77 13.766 15.039 1 92 149 ILE B O 1
ATOM 2951 N N . GLU B 1 150 ? 4.148 14.328 17.094 1 93.44 150 GLU B N 1
ATOM 2952 C CA . GLU B 1 150 ? 5.238 13.586 17.719 1 93.44 150 GLU B CA 1
ATOM 2953 C C . GLU B 1 150 ? 5.145 12.094 17.406 1 93.44 150 GLU B C 1
ATOM 2955 O O . GLU B 1 150 ? 6.133 11.477 17.016 1 93.44 150 GLU B O 1
ATOM 2960 N N . GLU B 1 151 ? 3.977 11.609 17.578 1 92.75 151 GLU B N 1
ATOM 2961 C CA . GLU B 1 151 ? 3.752 10.195 17.312 1 92.75 151 GLU B CA 1
ATOM 2962 C C . GLU B 1 151 ? 3.951 9.883 15.82 1 92.75 151 GLU B C 1
ATOM 2964 O O . GLU B 1 151 ? 4.52 8.852 15.469 1 92.75 151 GLU B O 1
ATOM 2969 N N . ARG B 1 152 ? 3.479 10.773 15.008 1 94.25 152 ARG B N 1
ATOM 2970 C CA . ARG B 1 152 ? 3.605 10.594 13.57 1 94.25 152 ARG B CA 1
ATOM 2971 C C . ARG B 1 152 ? 5.07 10.531 13.148 1 94.25 152 ARG B C 1
ATOM 2973 O O . ARG B 1 152 ? 5.465 9.656 12.383 1 94.25 152 ARG B O 1
ATOM 2980 N N . ILE B 1 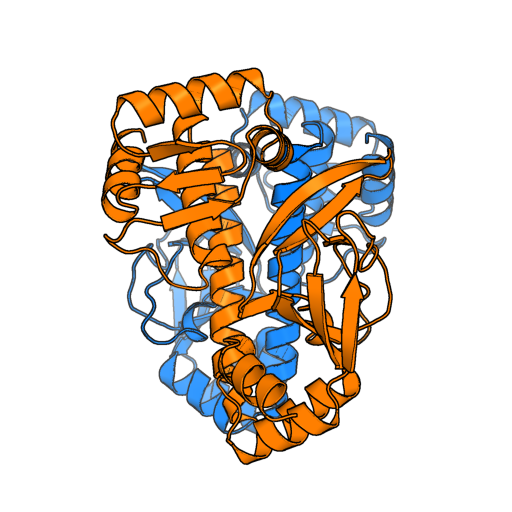153 ? 5.883 11.398 13.641 1 95.5 153 ILE B N 1
ATOM 2981 C CA . ILE B 1 153 ? 7.301 11.445 13.305 1 95.5 153 ILE B CA 1
ATOM 2982 C C . ILE B 1 153 ? 7.996 10.188 13.82 1 95.5 153 ILE B C 1
ATOM 2984 O O . ILE B 1 153 ? 8.781 9.562 13.094 1 95.5 153 ILE B O 1
ATOM 2988 N N . GLY B 1 154 ? 7.703 9.844 15.039 1 94.69 154 GLY B N 1
ATOM 2989 C CA . GLY B 1 154 ? 8.289 8.633 15.602 1 94.69 154 GLY B CA 1
ATOM 2990 C C . GLY B 1 154 ? 7.965 7.391 14.805 1 94.69 154 GLY B C 1
ATOM 2991 O O . GLY B 1 154 ? 8.852 6.582 14.516 1 94.69 154 GLY B O 1
ATOM 2992 N N . ARG B 1 155 ? 6.734 7.27 14.453 1 93.56 155 ARG B N 1
ATOM 2993 C CA . ARG B 1 155 ? 6.297 6.098 13.703 1 93.56 155 ARG B CA 1
ATOM 2994 C C . ARG B 1 155 ? 6.902 6.09 12.305 1 93.56 155 ARG B C 1
ATOM 2996 O O . ARG B 1 155 ? 7.234 5.027 11.773 1 93.56 155 ARG B O 1
ATOM 3003 N N . ARG B 1 156 ? 6.992 7.23 11.695 1 94.62 156 ARG B N 1
ATOM 3004 C CA . ARG B 1 156 ? 7.633 7.32 10.383 1 94.62 156 ARG B CA 1
ATOM 3005 C C . ARG B 1 156 ? 9.094 6.887 10.453 1 94.62 156 ARG B C 1
ATOM 3007 O O . ARG B 1 156 ? 9.586 6.207 9.555 1 94.62 156 ARG B O 1
ATOM 3014 N N . LEU B 1 157 ? 9.766 7.23 11.484 1 94.75 157 LEU B N 1
ATOM 3015 C CA . LEU B 1 157 ? 11.156 6.824 11.672 1 94.75 157 LEU B CA 1
ATOM 3016 C C . LEU B 1 157 ? 11.273 5.309 11.789 1 94.75 157 LEU B C 1
ATOM 3018 O O . LEU B 1 157 ? 12.18 4.703 11.219 1 94.75 157 LEU B O 1
ATOM 3022 N N . LEU B 1 158 ? 10.359 4.77 12.516 1 93.94 158 LEU B N 1
ATOM 3023 C CA . LEU B 1 158 ? 10.367 3.32 12.664 1 93.94 158 LEU B CA 1
ATOM 3024 C C . LEU B 1 158 ? 10.133 2.633 11.32 1 93.94 158 LEU B C 1
ATOM 3026 O O . LEU B 1 158 ? 10.75 1.605 11.031 1 93.94 158 LEU B O 1
ATOM 3030 N N . LEU B 1 159 ? 9.258 3.193 10.562 1 93 159 LEU B N 1
ATOM 3031 C CA . LEU B 1 159 ? 9 2.67 9.227 1 93 159 LEU B CA 1
ATOM 3032 C C . LEU B 1 159 ? 10.25 2.73 8.367 1 93 159 LEU B C 1
ATOM 3034 O O . LEU B 1 159 ? 10.602 1.753 7.703 1 93 159 LEU B O 1
ATOM 3038 N N . LEU B 1 160 ? 10.906 3.84 8.391 1 93.38 160 LEU B N 1
ATOM 3039 C CA . LEU B 1 160 ? 12.133 4 7.621 1 93.38 160 LEU B CA 1
ATOM 3040 C C . LEU B 1 160 ? 13.195 2.998 8.07 1 93.38 160 LEU B C 1
ATOM 3042 O O . LEU B 1 160 ? 13.906 2.434 7.238 1 93.38 160 LEU B O 1
ATOM 3046 N N . ALA B 1 161 ? 13.258 2.826 9.336 1 92.69 161 ALA B N 1
ATOM 3047 C CA . ALA B 1 161 ? 14.211 1.862 9.875 1 92.69 161 ALA B CA 1
ATOM 3048 C C . ALA B 1 161 ? 13.953 0.464 9.32 1 92.69 161 ALA B C 1
ATOM 3050 O O . ALA B 1 161 ? 14.891 -0.231 8.914 1 92.69 161 ALA B O 1
ATOM 3051 N N . GLU B 1 162 ? 12.75 0.09 9.32 1 89.75 162 GLU B N 1
ATOM 3052 C CA . GLU B 1 162 ? 12.367 -1.232 8.836 1 89.75 162 GLU B CA 1
ATOM 3053 C C . GLU B 1 162 ? 12.734 -1.406 7.363 1 89.75 162 GLU B C 1
ATOM 3055 O O . GLU B 1 162 ? 13.258 -2.451 6.969 1 89.75 162 GLU B O 1
ATOM 3060 N N . TYR B 1 163 ? 12.531 -0.431 6.59 1 87.56 163 TYR B N 1
ATOM 3061 C CA . TYR B 1 163 ? 12.742 -0.534 5.148 1 87.56 163 TYR B CA 1
ATOM 3062 C C . TYR B 1 163 ? 14.211 -0.367 4.797 1 87.56 163 TYR B C 1
ATOM 3064 O O . TYR B 1 163 ? 14.695 -0.958 3.83 1 87.56 163 TYR B O 1
ATOM 3072 N N . GLN B 1 164 ? 14.875 0.456 5.496 1 88.81 164 GLN B N 1
ATOM 3073 C CA . GLN B 1 164 ? 16.281 0.698 5.199 1 88.81 164 GLN B CA 1
ATOM 3074 C C . GLN B 1 164 ? 17.156 -0.468 5.664 1 88.81 164 GLN B C 1
ATOM 3076 O O . GLN B 1 164 ? 18.188 -0.745 5.07 1 88.81 164 GLN B O 1
ATOM 3081 N N . HIS B 1 165 ? 16.656 -1.156 6.633 1 86.44 165 HIS B N 1
ATOM 3082 C CA . HIS B 1 165 ? 17.438 -2.291 7.117 1 86.44 165 HIS B CA 1
ATOM 3083 C C . HIS B 1 165 ? 16.859 -3.609 6.613 1 86.44 165 HIS B C 1
ATOM 3085 O O . HIS B 1 165 ? 17.422 -4.676 6.863 1 86.44 165 HIS B O 1
ATOM 3091 N N . ASN B 1 166 ? 15.82 -3.521 5.93 1 79 166 ASN B N 1
ATOM 3092 C CA . ASN B 1 166 ? 15.148 -4.664 5.312 1 79 166 ASN B CA 1
ATOM 3093 C C . ASN B 1 166 ? 14.883 -5.77 6.328 1 79 166 ASN B C 1
ATOM 3095 O O . ASN B 1 166 ? 15.117 -6.945 6.047 1 79 166 ASN B O 1
ATOM 3099 N N . ARG B 1 167 ? 14.609 -5.406 7.57 1 80.44 167 ARG B N 1
ATOM 3100 C CA . ARG B 1 167 ? 14.289 -6.332 8.648 1 80.44 167 ARG B CA 1
ATOM 3101 C C . ARG B 1 167 ? 13.281 -5.719 9.617 1 80.44 167 ARG B C 1
ATOM 3103 O O . ARG B 1 167 ? 13.18 -4.492 9.719 1 80.44 167 ARG B O 1
ATOM 3110 N N . PRO B 1 168 ? 12.438 -6.629 10.219 1 81.5 168 PRO B N 1
ATOM 3111 C CA . PRO B 1 168 ? 11.523 -6.102 11.234 1 81.5 168 PRO B CA 1
ATOM 3112 C C . PRO B 1 168 ? 12.25 -5.395 12.375 1 81.5 168 PRO B C 1
ATOM 3114 O O . PRO B 1 168 ? 13.422 -5.688 12.641 1 81.5 168 PRO B O 1
ATOM 3117 N N . ILE B 1 169 ? 11.586 -4.559 12.977 1 84.06 169 ILE B N 1
ATOM 3118 C CA . ILE B 1 169 ? 12.18 -3.826 14.086 1 84.06 169 ILE B CA 1
ATOM 3119 C C . ILE B 1 169 ? 12.523 -4.793 15.219 1 84.06 169 ILE B C 1
ATOM 3121 O O . ILE B 1 169 ? 11.852 -5.812 15.398 1 84.06 169 ILE B O 1
ATOM 3125 N N . SER B 1 170 ? 13.625 -4.52 15.898 1 89.38 170 SER B N 1
ATOM 3126 C CA . SER B 1 170 ? 14.086 -5.309 17.031 1 89.38 170 SER B CA 1
ATOM 3127 C C . SER B 1 170 ? 14.602 -4.418 18.156 1 89.38 170 SER B C 1
ATOM 3129 O O . SER B 1 170 ? 14.461 -3.193 18.094 1 89.38 170 SER B O 1
ATOM 3131 N N . ALA B 1 171 ? 15.109 -5.086 19.172 1 91.31 171 ALA B N 1
ATOM 3132 C CA . ALA B 1 171 ? 15.641 -4.336 20.297 1 91.31 171 ALA B CA 1
ATOM 3133 C C . ALA B 1 171 ? 17 -3.729 19.969 1 91.31 171 ALA B C 1
ATOM 3135 O O . ALA B 1 171 ? 17.484 -2.842 20.672 1 91.31 171 ALA B O 1
ATOM 3136 N N . GLN B 1 172 ? 17.547 -4.152 18.938 1 91.81 172 GLN B N 1
ATOM 3137 C CA . GLN B 1 172 ? 18.875 -3.668 18.562 1 91.81 172 GLN B CA 1
ATOM 3138 C C . GLN B 1 172 ? 18.797 -2.281 17.922 1 91.81 172 GLN B C 1
ATOM 3140 O O . GLN B 1 172 ? 17.891 -1.998 17.141 1 91.81 172 GLN B O 1
ATOM 3145 N N . SER B 1 173 ? 19.75 -1.512 18.312 1 93.69 173 SER B N 1
ATOM 3146 C CA . SER B 1 173 ? 19.828 -0.161 17.766 1 93.69 173 SER B CA 1
ATOM 3147 C C . SER B 1 173 ? 19.984 -0.184 16.25 1 93.69 173 SER B C 1
ATOM 3149 O O . SER B 1 173 ? 20.531 -1.135 15.688 1 93.69 173 SER B O 1
ATOM 3151 N N . CYS B 1 174 ? 19.406 0.877 15.625 1 92 174 CYS B N 1
ATOM 3152 C CA . CYS B 1 174 ? 19.578 0.961 14.18 1 92 174 CYS B CA 1
ATOM 3153 C C . CYS B 1 174 ? 19.703 2.412 13.727 1 92 174 CYS B C 1
ATOM 3155 O O . CYS B 1 174 ? 19.203 3.318 14.398 1 92 174 CYS B O 1
ATOM 3157 N N . VAL B 1 175 ? 20.453 2.58 12.641 1 92.69 175 VAL B N 1
ATOM 3158 C CA . VAL B 1 175 ? 20.688 3.91 12.086 1 92.69 175 VAL B CA 1
ATOM 3159 C C . VAL B 1 175 ? 19.781 4.137 10.875 1 92.69 175 VAL B C 1
ATOM 3161 O O . VAL B 1 175 ? 19.703 3.289 9.984 1 92.69 175 VAL B O 1
ATOM 3164 N N . VAL B 1 176 ? 19.094 5.207 10.914 1 93.25 176 VAL B N 1
ATOM 3165 C CA . VAL B 1 176 ? 18.25 5.609 9.797 1 93.25 176 VAL B CA 1
ATOM 3166 C C . VAL B 1 176 ? 18.891 6.773 9.055 1 93.25 176 VAL B C 1
ATOM 3168 O O . VAL B 1 176 ? 19.125 7.84 9.633 1 93.25 176 VAL B O 1
ATOM 3171 N N . LYS B 1 177 ? 19.188 6.605 7.84 1 90.06 177 LYS B N 1
ATOM 3172 C CA . LYS B 1 177 ? 19.844 7.641 7.035 1 90.06 177 LYS B CA 1
ATOM 3173 C C . LYS B 1 177 ? 18.812 8.609 6.461 1 90.06 177 LYS B C 1
ATOM 3175 O O . LYS B 1 177 ? 18.312 8.414 5.344 1 90.06 177 LYS B O 1
ATOM 3180 N N . VAL B 1 178 ? 18.531 9.609 7.211 1 91.62 178 VAL B N 1
ATOM 3181 C CA . VAL B 1 178 ? 17.531 10.617 6.824 1 91.62 178 VAL B CA 1
ATOM 3182 C C . VAL B 1 178 ? 17.844 11.938 7.52 1 91.62 178 VAL B C 1
ATOM 3184 O O . VAL B 1 178 ? 18.344 11.953 8.648 1 91.62 178 VAL B O 1
ATOM 3187 N N . THR B 1 179 ? 17.641 13.031 6.832 1 91.38 179 THR B N 1
ATOM 3188 C CA . THR B 1 179 ? 17.812 14.352 7.426 1 91.38 179 THR B CA 1
ATOM 3189 C C . THR B 1 179 ? 16.469 14.891 7.93 1 91.38 179 THR B C 1
ATOM 3191 O O . THR B 1 179 ? 15.422 14.328 7.625 1 91.38 179 THR B O 1
ATOM 3194 N N . ARG B 1 180 ? 16.516 15.914 8.695 1 92.62 180 ARG B N 1
ATOM 3195 C CA . ARG B 1 180 ? 15.312 16.594 9.164 1 92.62 180 ARG B CA 1
ATOM 3196 C C . ARG B 1 180 ? 14.492 17.125 7.988 1 92.62 180 ARG B C 1
ATOM 3198 O O . ARG B 1 180 ? 13.258 17.109 8.023 1 92.62 180 ARG B O 1
ATOM 3205 N N . GLU B 1 181 ? 15.25 17.5 7.004 1 92.06 181 GLU B N 1
ATOM 3206 C CA . GLU B 1 181 ? 14.594 18.047 5.816 1 92.06 181 GLU B CA 1
ATOM 3207 C C . GLU B 1 181 ? 13.805 16.953 5.09 1 92.06 181 GLU B C 1
ATOM 3209 O O . GLU B 1 181 ? 12.688 17.203 4.629 1 92.06 181 GLU B O 1
ATOM 3214 N N . HIS B 1 182 ? 14.359 15.859 5.012 1 91.62 182 HIS B N 1
ATOM 3215 C CA . HIS B 1 182 ? 13.672 14.75 4.367 1 91.62 182 HIS B CA 1
ATOM 3216 C C . HIS B 1 182 ? 12.391 14.391 5.113 1 91.62 182 HIS B C 1
ATOM 3218 O O . HIS B 1 182 ? 11.344 14.172 4.496 1 91.62 182 HIS B O 1
ATOM 3224 N N . ILE B 1 183 ? 12.484 14.367 6.395 1 94.12 183 ILE B N 1
ATOM 3225 C CA . ILE B 1 183 ? 11.328 14.031 7.215 1 94.12 183 ILE B CA 1
ATOM 3226 C C . ILE B 1 183 ? 10.25 15.102 7.051 1 94.12 183 ILE B C 1
ATOM 3228 O O . ILE B 1 183 ? 9.07 14.789 6.852 1 94.12 183 ILE B O 1
ATOM 3232 N N . ALA B 1 184 ? 10.656 16.359 7.133 1 94.69 184 ALA B N 1
ATOM 3233 C CA . ALA B 1 184 ? 9.727 17.484 6.949 1 94.69 184 ALA B CA 1
ATOM 3234 C C . ALA B 1 184 ? 9.016 17.375 5.605 1 94.69 184 ALA B C 1
ATOM 3236 O O . ALA B 1 184 ? 7.793 17.531 5.531 1 94.69 184 ALA B O 1
ATOM 3237 N N . ASN B 1 185 ? 9.82 17.078 4.602 1 92.62 185 ASN B N 1
ATOM 3238 C CA . ASN B 1 185 ? 9.305 16.938 3.244 1 92.62 185 ASN B CA 1
ATOM 3239 C C . ASN B 1 185 ? 8.344 15.766 3.119 1 92.62 185 ASN B C 1
ATOM 3241 O O . ASN B 1 185 ? 7.301 15.867 2.471 1 92.62 185 ASN B O 1
ATOM 3245 N N . MET B 1 186 ? 8.602 14.664 3.785 1 93 186 MET B N 1
ATOM 3246 C CA . MET B 1 186 ? 7.789 13.445 3.736 1 93 186 MET B CA 1
ATOM 3247 C C . MET B 1 186 ? 6.426 13.68 4.383 1 93 186 MET B C 1
ATOM 3249 O O . MET B 1 186 ? 5.422 13.109 3.947 1 93 186 MET B O 1
ATOM 3253 N N . MET B 1 187 ? 6.395 14.516 5.316 1 93.62 187 MET B N 1
ATOM 3254 C CA . MET B 1 187 ? 5.219 14.555 6.176 1 93.62 187 MET B CA 1
ATOM 3255 C C . MET B 1 187 ? 4.492 15.883 6.043 1 93.62 187 MET B C 1
ATOM 3257 O O . MET B 1 187 ? 3.502 16.125 6.738 1 93.62 187 MET B O 1
ATOM 3261 N N . GLY B 1 188 ? 5.031 16.734 5.152 1 91.25 188 GLY B N 1
ATOM 3262 C CA . GLY B 1 188 ? 4.422 18.047 4.965 1 91.25 188 GLY B CA 1
ATOM 3263 C C . GLY B 1 188 ? 4.52 18.922 6.195 1 91.25 188 GLY B C 1
ATOM 3264 O O . GLY B 1 188 ? 3.564 19.625 6.543 1 91.25 188 GLY B O 1
ATOM 3265 N N . LEU B 1 189 ? 5.523 18.828 6.84 1 93.19 189 LEU B N 1
ATOM 3266 C CA . LEU B 1 189 ? 5.793 19.625 8.039 1 93.19 189 LEU B CA 1
ATOM 3267 C C . LEU B 1 189 ? 6.934 20.609 7.793 1 93.19 189 LEU B C 1
ATOM 3269 O O . LEU B 1 189 ? 7.613 20.531 6.766 1 93.19 189 LEU B O 1
ATOM 3273 N N . THR B 1 190 ? 7.086 21.516 8.688 1 93.19 190 THR B N 1
ATOM 3274 C CA . THR B 1 190 ? 8.219 22.438 8.617 1 93.19 190 THR B CA 1
ATOM 3275 C C . THR B 1 190 ? 9.445 21.812 9.281 1 93.19 190 THR B C 1
ATOM 3277 O O . THR B 1 190 ? 9.32 20.984 10.188 1 93.19 190 THR B O 1
ATOM 3280 N N . ARG B 1 191 ? 10.617 22.266 8.828 1 93.25 191 ARG B N 1
ATOM 3281 C CA . ARG B 1 191 ? 11.867 21.828 9.438 1 93.25 191 ARG B CA 1
ATOM 3282 C C . ARG B 1 191 ? 11.906 22.141 10.922 1 93.25 191 ARG B C 1
ATOM 3284 O O . ARG B 1 191 ? 12.422 21.359 11.719 1 93.25 191 ARG B O 1
ATOM 3291 N N . GLN B 1 192 ? 11.32 23.203 11.227 1 94.56 192 GLN B N 1
ATOM 3292 C CA . GLN B 1 192 ? 11.312 23.641 12.617 1 94.56 192 GLN B CA 1
ATOM 3293 C C . GLN B 1 192 ? 10.492 22.703 13.492 1 94.56 192 GLN B C 1
ATOM 3295 O O . GLN B 1 192 ? 10.914 22.344 14.594 1 94.56 192 GLN B O 1
ATOM 3300 N N . SER B 1 193 ? 9.344 22.359 13.055 1 95.12 193 SER B N 1
ATOM 3301 C CA . SER B 1 193 ? 8.484 21.438 13.805 1 95.12 193 SER B CA 1
ATOM 3302 C C . SER B 1 193 ? 9.148 20.078 13.977 1 95.12 193 SER B C 1
ATOM 3304 O O . SER B 1 193 ? 9.094 19.484 15.055 1 95.12 193 SER B O 1
ATOM 3306 N N . VAL B 1 194 ? 9.758 19.609 12.977 1 96.12 194 VAL B N 1
ATOM 3307 C CA . VAL B 1 194 ? 10.445 18.312 13.023 1 96.12 194 VAL B CA 1
ATOM 3308 C C . VAL B 1 194 ? 11.609 18.391 14.008 1 96.12 194 VAL B C 1
ATOM 3310 O O . VAL B 1 194 ? 11.805 17.469 14.812 1 96.12 194 VAL B O 1
ATOM 3313 N N . HIS B 1 195 ? 12.297 19.484 13.906 1 95.19 195 HIS B N 1
ATOM 3314 C CA . HIS B 1 195 ? 13.43 19.672 14.805 1 95.19 195 HIS B CA 1
ATOM 3315 C C . HIS B 1 195 ? 12.992 19.625 16.266 1 95.19 195 HIS B C 1
ATOM 3317 O O . HIS B 1 195 ? 13.617 18.953 17.078 1 95.19 195 HIS B O 1
ATOM 3323 N N . LYS B 1 196 ? 11.969 20.281 16.547 1 96.5 196 LYS B N 1
ATOM 3324 C CA . LYS B 1 196 ? 11.453 20.344 17.922 1 96.5 196 LYS B CA 1
ATOM 3325 C C . LYS B 1 196 ? 11.078 18.953 18.422 1 96.5 196 LYS B C 1
ATOM 3327 O O . LYS B 1 196 ? 11.43 18.578 19.547 1 96.5 196 LYS B O 1
ATOM 3332 N N . VAL B 1 197 ? 10.406 18.234 17.625 1 95.56 197 VAL B N 1
ATOM 3333 C CA . VAL B 1 197 ? 9.938 16.906 18.016 1 95.56 197 VAL B CA 1
ATOM 3334 C C . VAL B 1 197 ? 11.133 15.961 18.156 1 95.56 197 VAL B C 1
ATOM 3336 O O . VAL B 1 197 ? 11.195 15.172 19.109 1 95.56 197 VAL B O 1
ATOM 3339 N N . LEU B 1 198 ? 12.055 16.016 17.219 1 95.94 198 LEU B N 1
ATOM 3340 C CA . LEU B 1 198 ? 13.227 15.148 17.281 1 95.94 198 LEU B CA 1
ATOM 3341 C C . LEU B 1 198 ? 14.039 15.422 18.531 1 95.94 198 LEU B C 1
ATOM 3343 O O . LEU B 1 198 ? 14.562 14.5 19.156 1 95.94 198 LEU B O 1
ATOM 3347 N N . LYS B 1 199 ? 14.141 16.688 18.875 1 95.88 199 LYS B N 1
ATOM 3348 C CA . LYS B 1 199 ? 14.852 17.047 20.109 1 95.88 199 LYS B CA 1
ATOM 3349 C C . LYS B 1 199 ? 14.156 16.484 21.344 1 95.88 199 LYS B C 1
ATOM 3351 O O . LYS B 1 199 ? 14.805 16.016 22.266 1 95.88 199 LYS B O 1
ATOM 3356 N N . LYS B 1 200 ? 12.922 16.594 21.328 1 94.81 200 LYS B N 1
ATOM 3357 C CA . LYS B 1 200 ? 12.141 16.047 22.422 1 94.81 200 LYS B CA 1
ATOM 3358 C C . LYS B 1 200 ? 12.367 14.539 22.547 1 94.81 200 LYS B C 1
ATOM 3360 O O . LYS B 1 200 ? 12.555 14.023 23.656 1 94.81 200 LYS B O 1
ATOM 3365 N N . LEU B 1 201 ? 12.289 13.852 21.438 1 94.38 201 LEU B N 1
ATOM 3366 C CA . LEU B 1 201 ? 12.5 12.406 21.422 1 94.38 201 LEU B CA 1
ATOM 3367 C C . LEU B 1 201 ? 13.922 12.062 21.859 1 94.38 201 LEU B C 1
ATOM 3369 O O . LEU B 1 201 ? 14.148 11.055 22.531 1 94.38 201 LEU B O 1
ATOM 3373 N N . GLU B 1 202 ? 14.828 12.859 21.422 1 95.06 202 GLU B N 1
ATOM 3374 C CA . GLU B 1 202 ? 16.219 12.664 21.844 1 95.06 202 GLU B CA 1
ATOM 3375 C C . GLU B 1 202 ? 16.359 12.828 23.359 1 95.06 202 GLU B C 1
ATOM 3377 O O . GLU B 1 202 ? 17.047 12.047 24.016 1 95.06 202 GLU B O 1
ATOM 3382 N N . ASN B 1 203 ? 15.727 13.812 23.922 1 94.19 203 ASN B N 1
ATOM 3383 C CA . ASN B 1 203 ? 15.773 14.086 25.344 1 94.19 203 ASN B CA 1
ATOM 3384 C C . ASN B 1 203 ? 15.148 12.945 26.156 1 94.19 203 ASN B C 1
ATOM 3386 O O . ASN B 1 203 ? 15.508 12.727 27.312 1 94.19 203 ASN B O 1
ATOM 3390 N N . SER B 1 204 ? 14.297 12.219 25.547 1 91.94 204 SER B N 1
ATOM 3391 C CA . SER B 1 204 ? 13.664 11.078 26.203 1 91.94 204 SER B CA 1
ATOM 3392 C C . SER B 1 204 ? 14.492 9.812 26.031 1 91.94 204 SER B C 1
ATOM 3394 O O . SER B 1 204 ? 14.023 8.711 26.359 1 91.94 204 SER B O 1
ATOM 3396 N N . ASN B 1 205 ? 15.57 9.867 25.359 1 92.25 205 ASN B N 1
ATOM 3397 C CA . ASN B 1 205 ? 16.562 8.805 25.188 1 92.25 205 ASN B CA 1
ATOM 3398 C C . ASN B 1 205 ? 16.031 7.688 24.281 1 92.25 205 ASN B C 1
ATOM 3400 O O . ASN B 1 205 ? 16.297 6.512 24.531 1 92.25 205 ASN B O 1
ATOM 3404 N N . VAL B 1 206 ? 15.297 8.086 23.328 1 92.69 206 VAL B N 1
ATOM 3405 C CA . VAL B 1 206 ? 14.758 7.098 22.391 1 92.69 206 VAL B CA 1
ATOM 3406 C C . VAL B 1 206 ? 15.602 7.086 21.109 1 92.69 206 VAL B C 1
ATOM 3408 O O . VAL B 1 206 ? 15.727 6.051 20.453 1 92.69 206 VAL B O 1
ATOM 3411 N N . LEU B 1 207 ? 16.125 8.25 20.812 1 95.12 207 LEU B N 1
ATOM 3412 C CA . LEU B 1 207 ? 16.953 8.344 19.609 1 95.12 207 LEU B CA 1
ATOM 3413 C C . LEU B 1 207 ? 18.109 9.32 19.812 1 95.12 207 LEU B C 1
ATOM 3415 O O . LEU B 1 207 ? 18.172 10.008 20.844 1 95.12 207 LEU B O 1
ATOM 3419 N N . ARG B 1 208 ? 19.094 9.25 19 1 95.5 208 ARG B N 1
ATOM 3420 C CA . ARG B 1 208 ? 20.25 10.156 18.969 1 95.5 208 ARG B CA 1
ATOM 3421 C C . ARG B 1 208 ? 20.391 10.805 17.594 1 95.5 208 ARG B C 1
ATOM 3423 O O . ARG B 1 208 ? 20.328 10.117 16.578 1 95.5 208 ARG B O 1
ATOM 3430 N N . LEU B 1 209 ? 20.531 12.039 17.594 1 94.38 209 LEU B N 1
ATOM 3431 C CA . LEU B 1 209 ? 20.656 12.773 16.344 1 94.38 209 LEU B CA 1
ATOM 3432 C C . LEU B 1 209 ? 22.125 12.859 15.906 1 94.38 209 LEU B C 1
ATOM 3434 O O . LEU B 1 209 ? 23 13.086 16.734 1 94.38 209 LEU B O 1
ATOM 3438 N N . GLN B 1 210 ? 22.344 12.516 14.734 1 91.12 210 GLN B N 1
ATOM 3439 C CA . GLN B 1 210 ? 23.656 12.656 14.109 1 91.12 210 GLN B CA 1
ATOM 3440 C C . GLN B 1 210 ? 23.547 13.367 12.766 1 91.12 210 GLN B C 1
ATOM 3442 O O . GLN B 1 210 ? 22.453 13.578 12.25 1 91.12 210 GLN B O 1
ATOM 3447 N N . TYR B 1 211 ? 24.688 13.766 12.297 1 87.69 211 TYR B N 1
ATOM 3448 C CA . TYR B 1 211 ? 24.688 14.461 11.016 1 87.69 211 TYR B CA 1
ATOM 3449 C C . TYR B 1 211 ? 24.219 13.539 9.898 1 87.69 211 TYR B C 1
ATOM 3451 O O . TYR B 1 211 ? 24.828 12.492 9.648 1 87.69 211 TYR B O 1
ATOM 3459 N N . GLY B 1 212 ? 23.156 13.875 9.344 1 87.12 212 GLY B N 1
ATOM 3460 C CA . GLY B 1 212 ? 22.641 13.164 8.18 1 87.12 212 GLY B CA 1
ATOM 3461 C C . GLY B 1 212 ? 21.969 11.852 8.539 1 87.12 212 GLY B C 1
ATOM 3462 O O . GLY B 1 212 ? 21.609 11.07 7.652 1 87.12 212 GLY B O 1
ATOM 3463 N N . SER B 1 213 ? 21.906 11.562 9.773 1 92.38 213 SER B N 1
ATOM 3464 C CA . SER B 1 213 ? 21.297 10.297 10.172 1 92.38 213 SER B CA 1
ATOM 3465 C C . SER B 1 213 ? 20.703 10.398 11.57 1 92.38 213 SER B C 1
ATOM 3467 O O . SER B 1 213 ? 21 11.328 12.32 1 92.38 213 SER B O 1
ATOM 3469 N N . ILE B 1 214 ? 19.844 9.484 11.836 1 95.12 214 ILE B N 1
ATOM 3470 C CA . ILE B 1 214 ? 19.219 9.359 13.148 1 95.12 214 ILE B CA 1
ATOM 3471 C C . ILE B 1 214 ? 19.391 7.934 13.672 1 95.12 214 ILE B C 1
ATOM 3473 O O . ILE B 1 214 ? 19.094 6.965 12.977 1 95.12 214 ILE B O 1
ATOM 3477 N N . THR B 1 215 ? 19.906 7.824 14.852 1 95.69 215 THR B N 1
ATOM 3478 C CA . THR B 1 215 ? 20.062 6.508 15.461 1 95.69 215 THR B CA 1
ATOM 3479 C C . THR B 1 215 ? 18.922 6.223 16.438 1 95.69 215 THR B C 1
ATOM 3481 O O . THR B 1 215 ? 18.734 6.945 17.422 1 95.69 215 THR B O 1
ATOM 3484 N N . ILE B 1 216 ? 18.172 5.227 16.156 1 95.94 216 ILE B N 1
ATOM 3485 C CA . ILE B 1 216 ? 17.156 4.762 17.109 1 95.94 216 ILE B CA 1
ATOM 3486 C C . ILE B 1 216 ? 17.781 3.771 18.094 1 95.94 216 ILE B C 1
ATOM 3488 O O . ILE B 1 216 ? 18.234 2.699 17.688 1 95.94 216 ILE B O 1
ATOM 3492 N N . LEU B 1 217 ? 17.75 4.078 19.266 1 95 217 LEU B N 1
ATOM 3493 C CA . LEU B 1 217 ? 18.484 3.32 20.281 1 95 217 LEU B CA 1
ATOM 3494 C C . LEU B 1 217 ? 17.844 1.955 20.5 1 95 217 LEU B C 1
ATOM 3496 O O . LEU B 1 217 ? 18.547 0.948 20.609 1 95 217 LEU B O 1
ATOM 3500 N N . ASN B 1 218 ? 16.641 1.924 20.641 1 93.81 218 ASN B N 1
ATOM 3501 C CA . ASN B 1 218 ? 15.828 0.715 20.797 1 93.81 218 ASN B CA 1
ATOM 3502 C C . ASN B 1 218 ? 14.461 0.86 20.141 1 93.81 218 ASN B C 1
ATOM 3504 O O . ASN B 1 218 ? 13.531 1.387 20.75 1 93.81 218 ASN B O 1
ATOM 3508 N N . PRO B 1 219 ? 14.367 0.313 18.953 1 94.19 219 PRO B N 1
ATOM 3509 C CA . PRO B 1 219 ? 13.117 0.474 18.203 1 94.19 219 PRO B CA 1
ATOM 3510 C C . PRO B 1 219 ? 11.906 -0.07 18.953 1 94.19 219 PRO B C 1
ATOM 3512 O O . PRO B 1 219 ? 10.812 0.498 18.875 1 94.19 219 PRO B O 1
ATOM 3515 N N . LEU B 1 220 ? 12.055 -1.111 19.688 1 92 220 LEU B N 1
ATOM 3516 C CA . LEU B 1 220 ? 10.945 -1.67 20.438 1 92 220 LEU B CA 1
ATOM 3517 C C . LEU B 1 220 ? 10.531 -0.729 21.562 1 92 220 LEU B C 1
ATOM 3519 O O . LEU B 1 220 ? 9.336 -0.541 21.812 1 92 220 LEU B O 1
ATOM 3523 N N . LYS B 1 221 ? 11.492 -0.154 22.234 1 91.62 221 LYS B N 1
ATOM 3524 C CA . LYS B 1 221 ? 11.211 0.824 23.281 1 91.62 221 LYS B CA 1
ATOM 3525 C C . LYS B 1 221 ? 10.57 2.084 22.688 1 91.62 221 LYS B C 1
ATOM 3527 O O . LYS B 1 221 ? 9.688 2.68 23.312 1 91.62 221 LYS B O 1
ATOM 3532 N N . MET B 1 222 ? 11.078 2.475 21.562 1 93.31 222 MET B N 1
ATOM 3533 C CA . MET B 1 222 ? 10.492 3.637 20.891 1 93.31 222 MET B CA 1
ATOM 3534 C C . MET B 1 222 ? 9.023 3.385 20.547 1 93.31 222 MET B C 1
ATOM 3536 O O . MET B 1 222 ? 8.18 4.258 20.734 1 93.31 222 MET B O 1
ATOM 3540 N N . GLU B 1 223 ? 8.75 2.258 20 1 90.88 223 GLU B N 1
ATOM 3541 C CA . GLU B 1 223 ? 7.375 1.899 19.672 1 90.88 223 GLU B CA 1
ATOM 3542 C C . GLU B 1 223 ? 6.48 1.965 20.906 1 90.88 223 GLU B C 1
ATOM 3544 O O . GLU B 1 223 ? 5.359 2.471 20.844 1 90.88 223 GLU B O 1
ATOM 3549 N N . ALA B 1 224 ? 6.957 1.446 22 1 89.38 224 ALA B N 1
ATOM 3550 C CA . ALA B 1 224 ? 6.223 1.482 23.266 1 89.38 224 ALA B CA 1
ATOM 3551 C C . ALA B 1 224 ? 6.008 2.918 23.734 1 89.38 224 ALA B C 1
ATOM 3553 O O . ALA B 1 224 ? 4.934 3.264 24.219 1 89.38 224 ALA B O 1
ATOM 3554 N N . TYR B 1 225 ? 7.051 3.684 23.594 1 90 225 TYR B N 1
ATOM 3555 C CA . TYR B 1 225 ? 6.977 5.09 23.969 1 90 225 TYR B CA 1
ATOM 3556 C C . TYR B 1 225 ? 5.91 5.816 23.156 1 90 225 TYR B C 1
ATOM 3558 O O . TYR B 1 225 ? 5.117 6.582 23.719 1 90 225 TYR B O 1
ATOM 3566 N N . LEU B 1 226 ? 5.879 5.547 21.875 1 89.38 226 LEU B N 1
ATOM 3567 C CA . LEU B 1 226 ? 4.938 6.215 20.984 1 89.38 226 LEU B CA 1
ATOM 3568 C C . LEU B 1 226 ? 3.504 5.797 21.281 1 89.38 226 LEU B C 1
ATOM 3570 O O . LEU B 1 226 ? 2.57 6.582 21.109 1 89.38 226 LEU B O 1
ATOM 3574 N N . LYS B 1 227 ? 3.352 4.574 21.703 1 84.88 227 LYS B N 1
ATOM 3575 C CA . LYS B 1 227 ? 2.025 4.078 22.078 1 84.88 227 LYS B CA 1
ATOM 3576 C C . LYS B 1 227 ? 1.462 4.84 23.266 1 84.88 227 LYS B C 1
ATOM 3578 O O . LYS B 1 227 ? 0.244 4.949 23.422 1 84.88 227 LYS B O 1
ATOM 3583 N N . GLN B 1 228 ? 2.322 5.34 24.078 1 81.5 228 GLN B N 1
ATOM 3584 C CA . GLN B 1 228 ? 1.906 6.078 25.281 1 81.5 228 GLN B CA 1
ATOM 3585 C C . GLN B 1 228 ? 1.459 7.492 24.922 1 81.5 228 GLN B C 1
ATOM 3587 O O . GLN B 1 228 ? 0.764 8.148 25.703 1 81.5 228 GLN B O 1
ATOM 3592 N N . LEU B 1 229 ? 1.841 7.938 23.797 1 77.88 229 LEU B N 1
ATOM 3593 C CA . LEU B 1 229 ? 1.48 9.281 23.359 1 77.88 229 LEU B CA 1
ATOM 3594 C C . LEU B 1 229 ? 0.076 9.297 22.766 1 77.88 229 LEU B C 1
ATOM 3596 O O . LEU B 1 229 ? -0.489 10.375 22.531 1 77.88 229 LEU B O 1
ATOM 3600 N N . GLU B 1 230 ? -0.503 8.211 22.469 1 70.62 230 GLU B N 1
ATOM 3601 C CA . GLU B 1 230 ? -1.818 8.109 21.828 1 70.62 230 GLU B CA 1
ATOM 3602 C C . GLU B 1 230 ? -2.914 8.625 22.766 1 70.62 230 GLU B C 1
ATOM 3604 O O . GLU B 1 230 ? -2.857 8.414 23.984 1 70.62 230 GLU B O 1
#

pLDDT: mean 93.03, std 5.62, range [51.06, 98.25]

Radius of gyration: 22.05 Å; Cα contacts (8 Å, |Δi|>4): 910; chains: 2; bounding box: 58×50×46 Å

Nearest PDB structures (foldseek):
  4cyd-assembly2_C  TM=8.813E-01  e=5.897E-19  Corynebacterium glutamicum
  7pza-assembly1_A  TM=8.468E-01  e=4.632E-19  Sinorhizobium meliloti 1021
  3h3u-assembly1_A  TM=8.220E-01  e=6.653E-19  Mycobacterium tuberculosis H37Rv
  3i54-assembly2_C  TM=8.695E-01  e=2.077E-17  Mycobacterium tuberculosis
  3d0s-assembly1_B  TM=7.769E-01  e=3.366E-17  Mycobacterium tuberculosis

Sequence (460 aa):
MEDIKSLLLQCPVLAGLPVEGINEAVQIVRARHFDEKALICSKGAQHSSLMVIAKGSVRVNSISSKGKEVTLMIFEAGGWFGDNVFSPGMPRIFGATAHTDVTLLELPGDKFRQLLVKYPQSYPVILDLLSRRLWSAISVIEDDAIRGIEERIGRRLLLLAEYQHNRPISAQSCVVKVTREHIANMMGLTRQSVHKVLKKLENSNVLRLQYGSITILNPLKMEAYLKQLEMEDIKSLLLQCPVLAGLPVEGINEAVQIVRARHFDEKALICSKGAQHSSLMVIAKGSVRVNSISSKGKEVTLMIFEAGGWFGDNVFSPGMPRIFGATAHTDVTLLELPGDKFRQLLVKYPQSYPVILDLLSRRLWSAISVIEDDAIRGIEERIGRRLLLLAEYQHNRPISAQSCVVKVTREHIANMMGLTRQSVHKVLKKLENSNVLRLQYGSITILNPLKMEAYLKQLE

Foldseek 3Di:
DVLVLVQLCLAQLCVQADPVLSVLQVVQKDKDKDAAFAWPFAAQALFAKKKAWQAAKKWKWAADPVGQIFTAAMAGHSYIDRCCLVVHRGGHHITMTGNHITMIIIHGSVSVVVSCVVRVSSVVSNVVVVVVVVVLVVVLVVCLVPHDPLLSLLSVQLVRQCRHVVHHFFQAKTKRQADLVNSCRNNVHDSVVSVVSVVVCVVVVQWDDDVRMIMGHGSVVSVVVSVVRD/DVLVLVQLCLAQLCVQADPVLSVLQVVQKDKDKDAAFAWPFAAQALFAKKKAWQAAKKWKWAADPVGQIFTAAMAGHSYIDRCCLVVHRGGHHITMTGNHITMIIIHGSVSVVVSCVVRVSSVVSNVVVVVVVVVLVVVLVVCLPPHDPLLSLLSVQLVRQCRHVVHHFFQAKTKRQADLVNSCRNNVHDSVVSVVSVVVCVVVVQWDDDVRMIMGHGSVVSVVVSVVRD

InterPro domains:
  IPR000595 Cyclic nucleotide-binding domain [PF00027] (32-118)
  IPR000595 Cyclic nucleotide-binding domain [PS50042] (13-116)
  IPR000595 Cyclic nucleotide-binding domain [SM00100] (13-131)
  IPR000595 Cyclic nucleotide-binding domain [cd00038] (13-121)
  IPR012318 Crp-type HTH domain [PF13545] (151-224)
  IPR012318 Crp-type HTH domain [PR00034] (176-192)
  IPR012318 Crp-type HTH domain [PR00034] (192-207)
  IPR012318 Crp-type HTH domain [PS51063] (147-220)
  IPR012318 Crp-type HTH domain [SM00419] (170-218)
  IPR014710 RmlC-like jelly roll fold [G3DSA:2.60.120.10] (1-143)
  IPR018490 Cyclic nucleotide-binding domain superfamily [SSF51206] (1-142)
  IPR036388 Winged helix-like DNA-binding domain superfamily [G3DSA:1.10.10.10] (149-230)
  IPR036390 Winged helix DNA-binding domain superfamily [SSF46785] (149-225)
  IPR050397 Global Transcriptional Regulators in Environmental Response [PTHR24567] (9-219)

Secondary structure (DSSP, 8-state):
-HHHHHHHHH-GGGTTS-HHHHHHHHHH-EEEEE-TT-EEE-TT----EEEEEEESEEEEEEE-TT--EEEEEEEETT-EE-GGGGSTTPPPSSEEEESSSEEEEEEEHHHHHHHHHH-TTHHHHHHHHHHHHHHHHHHHHHHHHHS-HHHHHHHHHHHHHHHHHTS---SS-EEE---HHHHHHHHT--HHHHHHHHHHHHHTTSEEEETTEEEES-HHHHHHHHHHT-/-HHHHHHHHH-GGGTTS-HHHHHHHHHH-EEEEE-TT-EEE-TT----EEEEEEESEEEEEEE-TT--EEEEEEEETT-EE-GGGGSTTPPPSSEEEESSSEEEEEEEHHHHHHHHHH-TTHHHHHHHHHHHHHHHHHHHHHHHHHS-HHHHHHHHHHHHHHHHHTS---SS-EEE---HHHHHHHHT--HHHHHHHHHHHHHTTSEEEETTEEEES-HHHHHHHHHHT-

Organism: Vibrio parahaemolyticus (NCBI:txid670)